Protein AF-0000000075432509 (afdb_homodimer)

Radius of gyration: 25.16 Å; Cα contacts (8 Å, |Δi|>4): 1233; chains: 2; bounding box: 63×79×54 Å

Structure (mmCIF, N/CA/C/O backbone):
data_AF-0000000075432509-model_v1
#
loop_
_entity.id
_entity.type
_entity.pdbx_description
1 polymer 'Exosome complex component RRP45'
#
loop_
_atom_site.group_PDB
_atom_site.id
_atom_site.type_symbol
_atom_site.label_atom_id
_atom_site.label_alt_id
_atom_site.label_comp_id
_atom_site.label_asym_id
_atom_site.label_entity_id
_atom_site.label_seq_id
_atom_site.pdbx_PDB_ins_code
_atom_site.Cartn_x
_atom_site.Cartn_y
_atom_site.Cartn_z
_atom_site.occupancy
_atom_site.B_iso_or_equiv
_atom_site.auth_seq_id
_atom_site.auth_comp_id
_atom_site.auth_asym_id
_atom_site.auth_atom_id
_atom_site.pdbx_PDB_model_num
ATOM 1 N N . MET A 1 1 ? -30.328 4.902 -12.797 1 24.34 1 MET A N 1
ATOM 2 C CA . MET A 1 1 ? -29.703 5.359 -11.555 1 24.34 1 MET A CA 1
ATOM 3 C C . MET A 1 1 ? -29.328 4.176 -10.672 1 24.34 1 MET A C 1
ATOM 5 O O . MET A 1 1 ? -30.188 3.574 -10.031 1 24.34 1 MET A O 1
ATOM 9 N N . VAL A 1 2 ? -28.5 3.271 -11.062 1 25.08 2 VAL A N 1
ATOM 10 C CA . VAL A 1 2 ? -28.188 2.041 -10.336 1 25.08 2 VAL A CA 1
ATOM 11 C C . VAL A 1 2 ? -27.797 2.367 -8.898 1 25.08 2 VAL A C 1
ATOM 13 O O . VAL A 1 2 ? -26.797 3.055 -8.672 1 25.08 2 VAL A O 1
ATOM 16 N N . LYS A 1 3 ? -28.672 2.496 -7.93 1 32.84 3 LYS A N 1
ATOM 17 C CA . LYS A 1 3 ? -28.641 2.828 -6.508 1 32.84 3 LYS A CA 1
ATOM 18 C C . LYS A 1 3 ? -27.609 1.978 -5.766 1 32.84 3 LYS A C 1
ATOM 20 O O . LYS A 1 3 ? -27.656 0.748 -5.836 1 32.84 3 LYS A O 1
ATOM 25 N N . GLU A 1 4 ? -26.391 2.299 -5.695 1 40.97 4 GLU A N 1
ATOM 26 C CA . GLU A 1 4 ? -25.484 1.673 -4.742 1 40.97 4 GLU A CA 1
ATOM 27 C C . GLU A 1 4 ? -26.219 1.258 -3.471 1 40.97 4 GLU A C 1
ATOM 29 O O . GLU A 1 4 ? -26.969 2.051 -2.891 1 40.97 4 GLU A O 1
ATOM 34 N N . PHE A 1 5 ? -26.672 0.119 -3.314 1 41.25 5 PHE A N 1
ATOM 35 C CA . PHE A 1 5 ? -27.406 -0.378 -2.16 1 41.25 5 PHE A CA 1
ATOM 36 C C . PHE A 1 5 ? -26.812 0.154 -0.864 1 41.25 5 PHE A C 1
ATOM 38 O O . PHE A 1 5 ? -25.719 -0.234 -0.477 1 41.25 5 PHE A O 1
ATOM 45 N N . GLU A 1 6 ? -26.906 1.396 -0.634 1 50.72 6 GLU A N 1
ATOM 46 C CA . GLU A 1 6 ? -26.594 1.896 0.702 1 50.72 6 GLU A CA 1
ATOM 47 C C . GLU A 1 6 ? -27.328 1.099 1.774 1 50.72 6 GLU A C 1
ATOM 49 O O . GLU A 1 6 ? -28.547 1.003 1.751 1 50.72 6 GLU A O 1
ATOM 54 N N . SER A 1 7 ? -26.656 0.141 2.293 1 57.53 7 SER A N 1
ATOM 55 C CA . SER A 1 7 ? -27.266 -0.566 3.41 1 57.53 7 SER A CA 1
ATOM 56 C C . SER A 1 7 ? -28.031 0.394 4.32 1 57.53 7 SER A C 1
ATOM 58 O O . SER A 1 7 ? -27.547 1.484 4.625 1 57.53 7 SER A O 1
ATOM 60 N N . SER A 1 8 ? -29.234 0.104 4.539 1 67.5 8 SER A N 1
ATOM 61 C CA . SER A 1 8 ? -30.031 0.865 5.492 1 67.5 8 SER A CA 1
ATOM 62 C C . SER A 1 8 ? -29.344 0.931 6.855 1 67.5 8 SER A C 1
ATOM 64 O O . SER A 1 8 ? -28.469 0.123 7.152 1 67.5 8 SER A O 1
ATOM 66 N N . ILE A 1 9 ? -29.453 1.994 7.492 1 69.44 9 ILE A N 1
ATOM 67 C CA . ILE A 1 9 ? -28.938 2.176 8.852 1 69.44 9 ILE A CA 1
ATOM 68 C C . ILE A 1 9 ? -29.219 0.923 9.68 1 69.44 9 ILE A C 1
ATOM 70 O O . ILE A 1 9 ? -28.359 0.455 10.422 1 69.44 9 ILE A O 1
ATOM 74 N N . ASN A 1 10 ? -30.312 0.372 9.438 1 76.25 10 ASN A N 1
ATOM 75 C CA . ASN A 1 10 ? -30.703 -0.81 10.195 1 76.25 10 ASN A CA 1
ATOM 76 C C . ASN A 1 10 ? -29.859 -2.023 9.828 1 76.25 10 ASN A C 1
ATOM 78 O O . ASN A 1 10 ? -29.469 -2.797 10.695 1 76.25 10 ASN A O 1
ATOM 82 N N . GLU A 1 11 ? -29.547 -2.121 8.617 1 82.31 11 GLU A N 1
ATOM 83 C CA . GLU A 1 11 ? -28.75 -3.252 8.172 1 82.31 11 GLU A CA 1
ATOM 84 C C . GLU A 1 11 ? -27.312 -3.146 8.688 1 82.31 11 GLU A C 1
ATOM 86 O O . GLU A 1 11 ? -26.719 -4.145 9.109 1 82.31 11 GLU A O 1
ATOM 91 N N . LYS A 1 12 ? -26.859 -1.981 8.758 1 88.44 12 LYS A N 1
ATOM 92 C CA . LYS A 1 12 ? -25.516 -1.729 9.273 1 88.44 12 LYS A CA 1
ATOM 93 C C . LYS A 1 12 ? -25.406 -2.115 10.75 1 88.44 12 LYS A C 1
ATOM 95 O O . LYS A 1 12 ? -24.469 -2.797 11.148 1 88.44 12 LYS A O 1
ATOM 100 N N . ASP A 1 13 ? -26.406 -1.756 11.43 1 90.12 13 ASP A N 1
ATOM 101 C CA . ASP A 1 13 ? -26.422 -2.039 12.867 1 90.12 13 ASP A CA 1
ATOM 102 C C . ASP A 1 13 ? -26.531 -3.539 13.125 1 90.12 13 ASP A C 1
ATOM 104 O O . ASP A 1 13 ? -25.922 -4.059 14.062 1 90.12 13 ASP A O 1
ATOM 108 N N . PHE A 1 14 ? -27.375 -4.117 12.32 1 90.38 14 PHE A N 1
ATOM 109 C CA . PHE A 1 14 ? -27.578 -5.551 12.469 1 90.38 14 PHE A CA 1
ATOM 110 C C . PHE A 1 14 ? -26.281 -6.312 12.203 1 90.38 14 PHE A C 1
ATOM 112 O O . PHE A 1 14 ? -25.922 -7.219 12.953 1 90.38 14 PHE A O 1
ATOM 119 N N . ILE A 1 15 ? -25.5 -5.934 11.172 1 93.38 15 ILE A N 1
ATOM 120 C CA . ILE A 1 15 ? -24.234 -6.559 10.82 1 93.38 15 ILE A CA 1
ATOM 121 C C . ILE A 1 15 ? -23.219 -6.352 11.945 1 93.38 15 ILE A C 1
ATOM 123 O O . ILE A 1 15 ? -22.562 -7.301 12.375 1 93.38 15 ILE A O 1
ATOM 127 N N . LEU A 1 16 ? -23.188 -5.184 12.445 1 94.06 16 LEU A N 1
ATOM 128 C CA . LEU A 1 16 ? -22.234 -4.828 13.492 1 94.06 16 LEU A CA 1
ATOM 129 C C . LEU A 1 16 ? -22.531 -5.59 14.781 1 94.06 16 LEU A C 1
ATOM 131 O O . LEU A 1 16 ? -21.625 -6.062 15.453 1 94.06 16 LEU A O 1
ATOM 135 N N . GLN A 1 17 ? -23.812 -5.68 15.047 1 93.25 17 GLN A N 1
ATOM 136 C CA . GLN A 1 17 ? -24.203 -6.418 16.25 1 93.25 17 GLN A CA 1
ATOM 137 C C . GLN A 1 17 ? -23.812 -7.887 16.141 1 93.25 17 GLN A C 1
ATOM 139 O O . GLN A 1 17 ? -23.391 -8.492 17.125 1 93.25 17 GLN A O 1
ATOM 144 N N . GLY A 1 18 ? -24.062 -8.484 14.992 1 92.75 18 GLY A N 1
ATOM 145 C CA . GLY A 1 18 ? -23.641 -9.859 14.773 1 92.75 18 GLY A CA 1
ATOM 146 C C . GLY A 1 18 ? -22.156 -10.07 14.992 1 92.75 18 GLY A C 1
ATOM 147 O O . GLY A 1 18 ? -21.75 -11.031 15.648 1 92.75 18 GLY A O 1
ATOM 148 N N . ILE A 1 19 ? -21.359 -9.141 14.539 1 94.31 19 ILE A N 1
ATOM 149 C CA . ILE A 1 19 ? -19.906 -9.211 14.672 1 94.31 19 ILE A CA 1
ATOM 150 C C . ILE A 1 19 ? -19.516 -9.109 16.141 1 94.31 19 ILE A C 1
ATOM 152 O O . ILE A 1 19 ? -18.656 -9.867 16.625 1 94.31 19 ILE A O 1
ATOM 156 N N . LYS A 1 20 ? -20.188 -8.25 16.828 1 94.25 20 LYS A N 1
ATOM 157 C CA . LYS A 1 20 ? -19.906 -8.039 18.25 1 94.25 20 LYS A CA 1
ATOM 158 C C . LYS A 1 20 ? -20.188 -9.305 19.047 1 94.25 20 LYS A C 1
ATOM 160 O O . LYS A 1 20 ? -19.516 -9.586 20.047 1 94.25 20 LYS A O 1
ATOM 165 N N . GLU A 1 21 ? -21.125 -10.031 18.578 1 92.88 21 GLU A N 1
ATOM 166 C CA . GLU A 1 21 ? -21.531 -11.25 19.281 1 92.88 21 GLU A CA 1
ATOM 167 C C . GLU A 1 21 ? -20.781 -12.469 18.75 1 92.88 21 GLU A C 1
ATOM 169 O O . GLU A 1 21 ? -21 -13.586 19.219 1 92.88 21 GLU A O 1
ATOM 174 N N . GLY A 1 22 ? -20 -12.227 17.812 1 90.5 22 GLY A N 1
ATOM 175 C CA . GLY A 1 22 ? -19.172 -13.297 17.281 1 90.5 22 GLY A CA 1
ATOM 176 C C . GLY A 1 22 ? -19.891 -14.156 16.25 1 90.5 22 GLY A C 1
ATOM 177 O O . GLY A 1 22 ? -19.484 -15.289 15.992 1 90.5 22 GLY A O 1
ATOM 178 N N . LEU A 1 23 ? -21.031 -13.695 15.805 1 89.62 23 LEU A N 1
ATOM 179 C CA . LEU A 1 23 ? -21.797 -14.43 14.797 1 89.62 23 LEU A CA 1
ATOM 180 C C . LEU A 1 23 ? -22.094 -13.547 13.594 1 89.62 23 LEU A C 1
ATOM 182 O O . LEU A 1 23 ? -23.031 -12.734 13.633 1 89.62 23 LEU A O 1
ATOM 186 N N . ARG A 1 24 ? -21.438 -13.805 12.539 1 94 24 ARG A N 1
ATOM 187 C CA . ARG A 1 24 ? -21.578 -13.008 11.32 1 94 24 ARG A CA 1
ATOM 188 C C . ARG A 1 24 ? -22.891 -13.32 10.617 1 94 24 ARG A C 1
ATOM 190 O O . ARG A 1 24 ? -23.516 -14.352 10.891 1 94 24 ARG A O 1
ATOM 197 N N . LEU A 1 25 ? -23.359 -12.547 9.758 1 91.06 25 LEU A N 1
ATOM 198 C CA . LEU A 1 25 ? -24.656 -12.68 9.086 1 91.06 25 LEU A CA 1
ATOM 199 C C . LEU A 1 25 ? -24.719 -13.977 8.297 1 91.06 25 LEU A C 1
ATOM 201 O O . LEU A 1 25 ? -25.797 -14.562 8.148 1 91.06 25 LEU A O 1
ATOM 205 N N . ASP A 1 26 ? -23.625 -14.43 7.824 1 92.88 26 ASP A N 1
ATOM 206 C CA . ASP A 1 26 ? -23.609 -15.656 7.039 1 92.88 26 ASP A CA 1
ATOM 207 C C . ASP A 1 26 ? -23.266 -16.859 7.91 1 92.88 26 ASP A C 1
ATOM 209 O O . ASP A 1 26 ? -22.875 -17.906 7.398 1 92.88 26 ASP A O 1
ATOM 213 N N . ASN A 1 27 ? -23.25 -16.734 9.219 1 93.19 27 ASN A N 1
ATOM 214 C CA . ASN A 1 27 ? -23.125 -17.781 10.234 1 93.19 27 ASN A CA 1
ATOM 215 C C . ASN A 1 27 ? -21.688 -18.219 10.414 1 93.19 27 ASN A C 1
ATOM 217 O O . ASN A 1 27 ? -21.406 -19.219 11.086 1 93.19 27 ASN A O 1
ATOM 221 N N . ARG A 1 28 ? -20.781 -17.453 9.867 1 95.25 28 ARG A N 1
ATOM 222 C CA . ARG A 1 28 ? -19.375 -17.734 10.117 1 95.25 28 ARG A CA 1
ATOM 223 C C . ARG A 1 28 ? -18.938 -17.156 11.453 1 95.25 28 ARG A C 1
ATOM 225 O O . ARG A 1 28 ? -19.484 -16.156 11.914 1 95.25 28 ARG A O 1
ATOM 232 N N . ASP A 1 29 ? -17.906 -17.891 11.977 1 94.25 29 ASP A N 1
ATOM 233 C CA . ASP A 1 29 ? -17.203 -17.266 13.086 1 94.25 29 ASP A CA 1
ATOM 234 C C . ASP A 1 29 ? -16.281 -16.141 12.586 1 94.25 29 ASP A C 1
ATOM 236 O O . ASP A 1 29 ? -16.062 -16 11.383 1 94.25 29 ASP A O 1
ATOM 240 N N . ILE A 1 30 ? -15.727 -15.406 13.492 1 93.31 30 ILE A N 1
ATOM 241 C CA . ILE A 1 30 ? -15.008 -14.188 13.156 1 93.31 30 ILE A CA 1
ATOM 242 C C . ILE A 1 30 ? -13.75 -14.523 12.367 1 93.31 30 ILE A C 1
ATOM 244 O O . ILE A 1 30 ? -13.273 -13.719 11.562 1 93.31 30 ILE A O 1
ATOM 248 N N . TYR A 1 31 ? -13.195 -15.797 12.484 1 93.81 31 TYR A N 1
ATOM 249 C CA . TYR A 1 31 ? -11.938 -16.125 11.812 1 93.81 31 TYR A CA 1
ATOM 250 C C . TYR A 1 31 ? -12.156 -17.156 10.719 1 93.81 31 TYR A C 1
ATOM 252 O O . TYR A 1 31 ? -11.195 -17.734 10.203 1 93.81 31 TYR A O 1
ATOM 260 N N . ASP A 1 32 ? -13.406 -17.344 10.336 1 95.69 32 ASP A N 1
ATOM 261 C CA . ASP A 1 32 ? -13.719 -18.359 9.336 1 95.69 32 ASP A CA 1
ATOM 262 C C . ASP A 1 32 ? -13.695 -17.766 7.93 1 95.69 32 ASP A C 1
ATOM 264 O O . ASP A 1 32 ? -14.172 -16.641 7.711 1 95.69 32 ASP A O 1
ATOM 268 N N . PHE A 1 33 ? -13.07 -18.516 7.066 1 97.81 33 PHE A N 1
ATOM 269 C CA . PHE A 1 33 ? -13.188 -18.234 5.641 1 97.81 33 PHE A CA 1
ATOM 270 C C . PHE A 1 33 ? -14.484 -18.797 5.082 1 97.81 33 PHE A C 1
ATOM 272 O O . PHE A 1 33 ? -15.016 -19.781 5.602 1 97.81 33 PHE A O 1
ATOM 279 N N . ARG A 1 34 ? -15.016 -18.188 4.039 1 97.88 34 ARG A N 1
ATOM 280 C CA . ARG A 1 34 ? -16.078 -18.797 3.258 1 97.88 34 ARG A CA 1
ATOM 281 C C . ARG A 1 34 ? -15.578 -20.031 2.508 1 97.88 34 ARG A C 1
ATOM 283 O O . ARG A 1 34 ? -14.375 -20.297 2.473 1 97.88 34 ARG A O 1
ATOM 290 N N . GLN A 1 35 ? -16.516 -20.688 1.978 1 97.75 35 GLN A N 1
ATOM 291 C CA . GLN A 1 35 ? -16.141 -21.891 1.231 1 97.75 35 GLN A CA 1
ATOM 292 C C . GLN A 1 35 ? -15.266 -21.547 0.033 1 97.75 35 GLN A C 1
ATOM 294 O O . GLN A 1 35 ? -15.586 -20.641 -0.735 1 97.75 35 GLN A O 1
ATOM 299 N N . LEU A 1 36 ? -14.188 -22.297 -0.053 1 98.62 36 LEU A N 1
ATOM 300 C CA . LEU A 1 36 ? -13.234 -22.078 -1.135 1 98.62 36 LEU A CA 1
ATOM 301 C C . LEU A 1 36 ? -13.328 -23.188 -2.176 1 98.62 36 LEU A C 1
ATOM 303 O O . LEU A 1 36 ? -13.328 -24.375 -1.831 1 98.62 36 LEU A O 1
ATOM 307 N N . GLY A 1 37 ? -13.516 -22.781 -3.434 1 98.69 37 GLY A N 1
ATOM 308 C CA . GLY A 1 37 ? -13.484 -23.703 -4.559 1 98.69 37 GLY A CA 1
ATOM 309 C C . GLY A 1 37 ? -12.453 -23.328 -5.605 1 98.69 37 GLY A C 1
ATOM 310 O O . GLY A 1 37 ? -12.297 -22.141 -5.934 1 98.69 37 GLY A O 1
ATOM 311 N N . ILE A 1 38 ? -11.75 -24.266 -6.051 1 98.69 38 ILE A N 1
ATOM 312 C CA . ILE A 1 38 ? -10.758 -24.062 -7.102 1 98.69 38 ILE A CA 1
ATOM 313 C C . ILE A 1 38 ? -10.953 -25.094 -8.211 1 98.69 38 ILE A C 1
ATOM 315 O O . ILE A 1 38 ? -10.938 -26.297 -7.953 1 98.69 38 ILE A O 1
ATOM 319 N N . THR A 1 39 ? -11.148 -24.625 -9.438 1 97.69 39 THR A N 1
ATOM 320 C CA . THR A 1 39 ? -11.305 -25.516 -10.586 1 97.69 39 THR A CA 1
ATOM 321 C C . THR A 1 39 ? -10.406 -25.078 -11.734 1 97.69 39 THR A C 1
ATOM 323 O O . THR A 1 39 ? -10.172 -23.875 -11.922 1 97.69 39 THR A O 1
ATOM 326 N N . PHE A 1 40 ? -9.961 -26.016 -12.477 1 97.56 40 PHE A N 1
ATOM 327 C CA . PHE A 1 40 ? -9.109 -25.734 -13.617 1 97.56 40 PHE A CA 1
ATOM 328 C C . PHE A 1 40 ? -9.828 -26.047 -14.922 1 97.56 40 PHE A C 1
ATOM 330 O O . PHE A 1 40 ? -10.641 -26.969 -14.984 1 97.56 40 PHE A O 1
ATOM 337 N N . GLY A 1 41 ? -9.648 -25.25 -15.852 1 91.25 41 GLY A N 1
ATOM 338 C CA . GLY A 1 41 ? -10.211 -25.484 -17.172 1 91.25 41 GLY A CA 1
ATOM 339 C C . GLY A 1 41 ? -9.453 -26.547 -17.953 1 91.25 41 GLY A C 1
ATOM 340 O O . GLY A 1 41 ? -8.508 -27.156 -17.438 1 91.25 41 GLY A O 1
ATOM 341 N N . PRO A 1 42 ? -9.953 -26.734 -19.156 1 88.81 42 PRO A N 1
ATOM 342 C CA . PRO A 1 42 ? -9.336 -27.75 -20.016 1 88.81 42 PRO A CA 1
ATOM 343 C C . PRO A 1 42 ? -7.922 -27.375 -20.453 1 88.81 42 PRO A C 1
ATOM 345 O O . PRO A 1 42 ? -7.082 -28.25 -20.672 1 88.81 42 PRO A O 1
ATOM 348 N N . ASP A 1 43 ? -7.719 -26.094 -20.562 1 91.06 43 ASP A N 1
ATOM 349 C CA . ASP A 1 43 ? -6.398 -25.625 -20.969 1 91.06 43 ASP A CA 1
ATOM 350 C C . ASP A 1 43 ? -5.535 -25.297 -19.75 1 91.06 43 ASP A C 1
ATOM 352 O O . ASP A 1 43 ? -6.043 -24.828 -18.734 1 91.06 43 ASP A O 1
ATOM 356 N N . TYR A 1 44 ? -4.23 -25.562 -19.938 1 94.69 44 TYR A N 1
ATOM 357 C CA . TYR A 1 44 ? -3.291 -25.172 -18.891 1 94.69 44 TYR A CA 1
ATOM 358 C C . TYR A 1 44 ? -3.346 -23.672 -18.625 1 94.69 44 TYR A C 1
ATOM 360 O O . TYR A 1 44 ? -3.459 -22.875 -19.562 1 94.69 44 TYR A O 1
ATOM 368 N N . GLY A 1 45 ? -3.316 -23.359 -17.359 1 97.81 45 GLY A N 1
ATOM 369 C CA . GLY A 1 45 ? -3.176 -21.969 -16.984 1 97.81 45 GLY A CA 1
ATOM 370 C C . GLY A 1 45 ? -4.508 -21.266 -16.797 1 97.81 45 GLY A C 1
ATOM 371 O O . GLY A 1 45 ? -4.57 -20.031 -16.781 1 97.81 45 GLY A O 1
ATOM 372 N N . ARG A 1 46 ? -5.57 -22.016 -16.781 1 97.94 46 ARG A N 1
ATOM 373 C CA . ARG A 1 46 ? -6.891 -21.453 -16.5 1 97.94 46 ARG A CA 1
ATOM 374 C C . ARG A 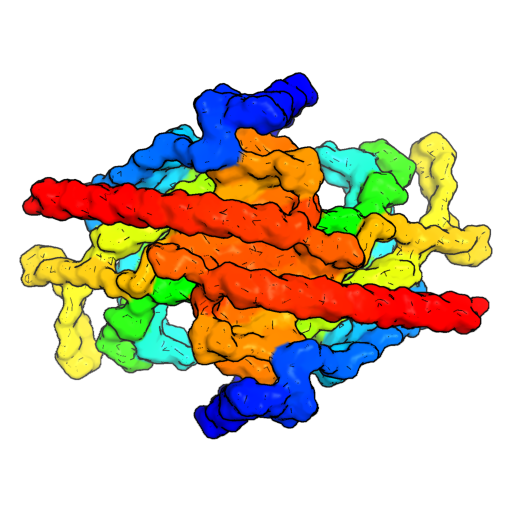1 46 ? -7.41 -21.938 -15.156 1 97.94 46 ARG A C 1
ATOM 376 O O . ARG A 1 46 ? -7.426 -23.141 -14.883 1 97.94 46 ARG A O 1
ATOM 383 N N . SER A 1 47 ? -7.832 -21.016 -14.312 1 98.5 47 SER A N 1
ATOM 384 C CA . SER A 1 47 ? -8.391 -21.375 -13.016 1 98.5 47 SER A CA 1
ATOM 385 C C . SER A 1 47 ? -9.609 -20.531 -12.688 1 98.5 47 SER A C 1
ATOM 387 O O . SER A 1 47 ? -9.656 -19.344 -13.016 1 98.5 47 SER A O 1
ATOM 389 N N . GLU A 1 48 ? -10.578 -21.125 -12.148 1 98.44 48 GLU A N 1
ATOM 390 C CA . GLU A 1 48 ? -11.734 -20.438 -11.57 1 98.44 48 GLU A CA 1
ATOM 391 C C . GLU A 1 48 ? -11.812 -20.672 -10.062 1 98.44 48 GLU A C 1
ATOM 393 O O . GLU A 1 48 ? -11.742 -21.812 -9.602 1 98.44 48 GLU A O 1
ATOM 398 N N . VAL A 1 49 ? -11.938 -19.578 -9.367 1 98.75 49 VAL A N 1
ATOM 399 C CA . VAL A 1 49 ? -11.961 -19.656 -7.906 1 98.75 49 VAL A CA 1
ATOM 400 C C . VAL A 1 49 ? -13.273 -19.062 -7.387 1 98.75 49 VAL A C 1
ATOM 402 O O . VAL A 1 49 ? -13.742 -18.031 -7.875 1 98.75 49 VAL A O 1
ATOM 405 N N . THR A 1 50 ? -13.82 -19.828 -6.48 1 98.62 50 THR A N 1
ATOM 406 C CA . THR A 1 50 ? -14.977 -19.328 -5.742 1 98.62 50 THR A CA 1
ATOM 407 C C . THR A 1 50 ? -14.641 -19.156 -4.262 1 98.62 50 THR A C 1
ATOM 409 O O . THR A 1 50 ? -14.023 -20.047 -3.662 1 98.62 50 THR A O 1
ATOM 412 N N . LEU A 1 51 ? -14.867 -18.047 -3.736 1 98.5 51 LEU A N 1
ATOM 413 C CA . LEU A 1 51 ? -14.844 -17.75 -2.311 1 98.5 51 LEU A CA 1
ATOM 414 C C . LEU A 1 51 ? -16.203 -17.25 -1.834 1 98.5 51 LEU A C 1
ATOM 416 O O . LEU A 1 51 ? -16.484 -16.047 -1.86 1 98.5 51 LEU A O 1
ATOM 420 N N . GLY A 1 52 ? -17.016 -18.234 -1.236 1 97.75 52 GLY A N 1
ATOM 421 C CA . GLY A 1 52 ? -18.438 -17.938 -1.137 1 97.75 52 GLY A CA 1
ATOM 422 C C . GLY A 1 52 ? -19.078 -17.609 -2.475 1 97.75 52 GLY A C 1
ATOM 423 O O . GLY A 1 52 ? -18.969 -18.391 -3.424 1 97.75 52 GLY A O 1
ATOM 424 N N . ASN A 1 53 ? -19.656 -16.406 -2.582 1 96.94 53 ASN A N 1
ATOM 425 C CA . ASN A 1 53 ? -20.328 -16.016 -3.816 1 96.94 53 ASN A CA 1
ATOM 426 C C . ASN A 1 53 ? -19.422 -15.18 -4.707 1 96.94 53 ASN A C 1
ATOM 428 O O . ASN A 1 53 ? -19.812 -14.789 -5.809 1 96.94 53 ASN A O 1
ATOM 432 N N . THR A 1 54 ? -18.219 -14.898 -4.254 1 97.5 54 THR A N 1
ATOM 433 C CA . THR A 1 54 ? -17.25 -14.219 -5.105 1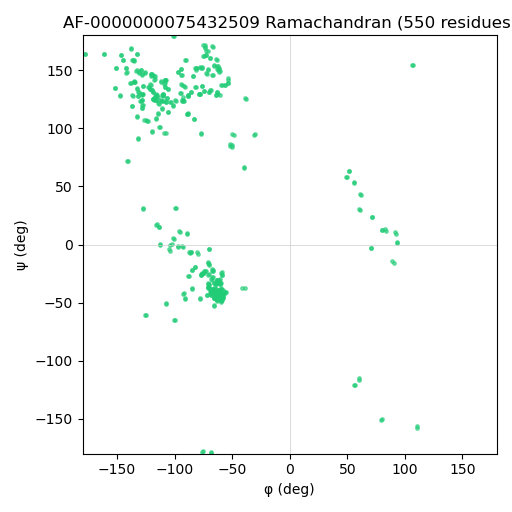 97.5 54 THR A CA 1
ATOM 434 C C . THR A 1 54 ? -16.609 -15.203 -6.086 1 97.5 54 THR A C 1
ATOM 436 O O . THR A 1 54 ? -16.172 -16.281 -5.691 1 97.5 54 THR A O 1
ATOM 439 N N . ARG A 1 55 ? -16.609 -14.836 -7.348 1 97.62 55 ARG A N 1
ATOM 440 C CA . ARG A 1 55 ? -16.062 -15.703 -8.391 1 97.62 55 ARG A CA 1
ATOM 441 C C . ARG A 1 55 ? -15.047 -14.953 -9.242 1 97.62 55 ARG A C 1
ATOM 443 O O . ARG A 1 55 ? -15.32 -13.852 -9.719 1 97.62 55 ARG A O 1
ATOM 450 N N . VAL A 1 56 ? -13.898 -15.562 -9.391 1 98 56 VAL A N 1
ATOM 451 C CA . VAL A 1 56 ? -12.82 -14.945 -10.156 1 98 56 VAL A CA 1
ATOM 452 C C . VAL A 1 56 ? -12.227 -15.969 -11.125 1 98 56 VAL A C 1
ATOM 454 O O . VAL A 1 56 ? -12 -17.125 -10.758 1 98 56 VAL A O 1
ATOM 457 N N . LEU A 1 57 ? -12.031 -15.523 -12.367 1 97.88 57 LEU A N 1
ATOM 458 C CA . LEU A 1 57 ? -11.391 -16.328 -13.391 1 97.88 57 LEU A CA 1
ATOM 459 C C . LEU A 1 57 ? -10.008 -15.789 -13.734 1 97.88 57 LEU A C 1
ATOM 461 O O . LEU A 1 57 ? -9.844 -14.578 -13.93 1 97.88 57 LEU A O 1
ATOM 465 N N . ALA A 1 58 ? -9.016 -16.625 -13.719 1 98.38 58 ALA A N 1
ATOM 466 C CA . ALA A 1 58 ? -7.668 -16.25 -14.133 1 98.38 58 ALA A CA 1
ATOM 467 C C . ALA A 1 58 ? -7.188 -17.109 -15.297 1 98.38 58 ALA A C 1
ATOM 469 O O . ALA A 1 58 ? -7.449 -18.312 -15.336 1 98.38 58 ALA A O 1
ATOM 470 N N . LYS A 1 59 ? -6.559 -16.469 -16.25 1 98.38 59 LYS A N 1
ATOM 471 C CA . LYS A 1 59 ? -5.984 -17.141 -17.406 1 98.38 59 LYS A CA 1
ATOM 472 C C . LYS A 1 59 ? -4.547 -16.688 -17.641 1 98.38 59 LYS A C 1
ATOM 474 O O . LYS A 1 59 ? -4.266 -15.484 -17.672 1 98.38 59 LYS A O 1
ATOM 479 N N . VAL A 1 60 ? -3.66 -17.625 -17.812 1 98.44 60 VAL A N 1
ATOM 480 C CA . VAL A 1 60 ? -2.252 -17.328 -18.062 1 98.44 60 VAL A CA 1
ATOM 481 C C . VAL A 1 60 ? -1.918 -17.578 -19.531 1 98.44 60 VAL A C 1
ATOM 483 O O . VAL A 1 60 ? -2.377 -18.547 -20.125 1 98.44 60 VAL A O 1
ATOM 486 N N . SER A 1 61 ? -1.241 -16.656 -20.094 1 97.75 61 SER A N 1
ATOM 487 C CA . SER A 1 61 ? -0.692 -16.797 -21.438 1 97.75 61 SER A CA 1
ATOM 488 C C . SER A 1 61 ? 0.77 -16.359 -21.484 1 97.75 61 SER A C 1
ATOM 490 O O . SER A 1 61 ? 1.288 -15.805 -20.516 1 97.75 61 SER A O 1
ATOM 492 N N . CYS A 1 62 ? 1.463 -16.734 -22.547 1 97 62 CYS A N 1
ATOM 493 C CA . CYS A 1 62 ? 2.855 -16.328 -22.672 1 97 62 CYS A CA 1
ATOM 494 C C . CYS A 1 62 ? 3.203 -15.992 -24.109 1 97 62 CYS A C 1
ATOM 496 O O . CYS A 1 62 ? 2.533 -16.453 -25.031 1 97 62 CYS A O 1
ATOM 498 N N . GLU A 1 63 ? 4.109 -15.164 -24.281 1 96.88 63 GLU A N 1
ATOM 499 C CA . GLU A 1 63 ? 4.684 -14.805 -25.578 1 96.88 63 GLU A CA 1
ATOM 500 C C . GLU A 1 63 ? 6.176 -14.516 -25.469 1 96.88 63 GLU A C 1
ATOM 502 O O . GLU A 1 63 ? 6.691 -14.32 -24.359 1 96.88 63 GLU A O 1
ATOM 507 N N . VAL A 1 64 ? 6.887 -14.617 -26.594 1 95.56 64 VAL A N 1
ATOM 508 C CA . VAL A 1 64 ? 8.305 -14.281 -26.625 1 95.56 64 VAL A CA 1
ATOM 509 C C . VAL A 1 64 ? 8.484 -12.797 -26.922 1 95.56 64 VAL A C 1
ATOM 511 O O . VAL A 1 64 ? 7.875 -12.258 -27.859 1 95.56 64 VAL A O 1
ATOM 514 N N . MET A 1 65 ? 9.273 -12.18 -26.031 1 96.38 65 MET A N 1
ATOM 515 C CA . MET A 1 65 ? 9.523 -10.75 -26.188 1 96.38 65 MET A CA 1
ATOM 516 C C . MET A 1 65 ? 10.984 -10.414 -25.922 1 96.38 65 MET A C 1
ATOM 518 O O . MET A 1 65 ? 11.75 -11.273 -25.469 1 96.38 65 MET A O 1
ATOM 522 N N . ARG A 1 66 ? 11.352 -9.18 -26.281 1 96 66 ARG A N 1
ATOM 523 C CA . ARG A 1 66 ? 12.664 -8.68 -25.891 1 96 66 ARG A CA 1
ATOM 524 C C . ARG A 1 66 ? 12.68 -8.289 -24.422 1 96 66 ARG A C 1
ATOM 526 O O . ARG A 1 66 ? 11.734 -7.668 -23.922 1 96 66 ARG A O 1
ATOM 533 N N . PRO A 1 67 ? 13.727 -8.664 -23.734 1 95.94 67 PRO A N 1
ATOM 534 C CA . PRO A 1 67 ? 13.797 -8.289 -22.312 1 95.94 67 PRO A CA 1
ATOM 535 C C . PRO A 1 67 ? 13.992 -6.793 -22.109 1 95.94 67 PRO A C 1
ATOM 537 O O . PRO A 1 67 ? 14.312 -6.074 -23.062 1 95.94 67 PRO A O 1
ATOM 540 N N . TYR A 1 68 ? 13.68 -6.312 -20.922 1 91.81 68 TYR A N 1
ATOM 541 C CA . TYR A 1 68 ? 14 -4.938 -20.547 1 91.81 68 TYR A CA 1
ATOM 542 C C . TYR A 1 68 ? 15.508 -4.707 -20.578 1 91.81 68 TYR A C 1
ATOM 544 O O . TYR A 1 68 ? 16.281 -5.598 -20.234 1 91.81 68 TYR A O 1
ATOM 552 N N . GLN A 1 69 ? 15.875 -3.49 -20.844 1 90.25 69 GLN A N 1
ATOM 553 C CA . GLN A 1 69 ? 17.281 -3.156 -21 1 90.25 69 GLN A CA 1
ATOM 554 C C . GLN A 1 69 ? 18.031 -3.332 -19.672 1 90.25 69 GLN A C 1
ATOM 556 O O . GLN A 1 69 ? 19.203 -3.75 -19.672 1 90.25 69 GLN A O 1
ATOM 561 N N . ASP A 1 70 ? 17.375 -3.088 -18.609 1 85.38 70 ASP A N 1
ATOM 562 C CA . ASP A 1 70 ? 18.047 -3.127 -17.312 1 85.38 70 ASP A CA 1
ATOM 563 C C . ASP A 1 70 ? 18.031 -4.539 -16.734 1 85.38 70 ASP A C 1
ATOM 565 O O . ASP A 1 70 ? 18.688 -4.809 -15.727 1 85.38 70 ASP A O 1
ATOM 569 N N . ARG A 1 71 ? 17.328 -5.523 -17.375 1 90.56 71 ARG A N 1
ATOM 570 C CA . ARG A 1 71 ? 17.281 -6.926 -16.984 1 90.56 71 ARG A CA 1
ATOM 571 C C . ARG A 1 71 ? 17.297 -7.84 -18.203 1 90.56 71 ARG A C 1
ATOM 573 O O . ARG A 1 71 ? 16.328 -8.562 -18.453 1 90.56 71 ARG A O 1
ATOM 580 N N . PRO A 1 72 ? 18.375 -7.918 -18.812 1 93.75 72 PRO A N 1
ATOM 581 C CA . PRO A 1 72 ? 18.469 -8.531 -20.141 1 93.75 72 PRO A CA 1
ATOM 582 C C . PRO A 1 72 ? 18.281 -10.047 -20.094 1 93.75 72 PRO A C 1
ATOM 584 O O . PRO A 1 72 ? 18.078 -10.68 -21.141 1 93.75 72 PRO A O 1
ATOM 587 N N . ALA A 1 73 ? 18.375 -10.656 -18.922 1 95.44 73 ALA A N 1
ATOM 588 C CA . ALA A 1 73 ? 18.297 -12.109 -18.828 1 95.44 73 ALA A CA 1
ATOM 589 C C . ALA A 1 73 ? 17.062 -12.531 -18.016 1 95.44 73 ALA A C 1
ATOM 591 O O . ALA A 1 73 ? 17 -13.664 -17.531 1 95.44 73 ALA A O 1
ATOM 592 N N . GLU A 1 74 ? 16.141 -11.648 -17.844 1 95.69 74 GLU A N 1
ATOM 593 C CA . GLU A 1 74 ? 14.969 -11.953 -17.031 1 95.69 74 GLU A CA 1
ATOM 594 C C . GLU A 1 74 ? 13.68 -11.875 -17.844 1 95.69 74 GLU A C 1
ATOM 596 O O . GLU A 1 74 ? 13.477 -10.922 -18.594 1 95.69 74 GLU A O 1
ATOM 601 N N . GLY A 1 75 ? 12.852 -12.914 -17.719 1 96.5 75 GLY A N 1
ATOM 602 C CA . GLY A 1 75 ? 11.523 -12.852 -18.297 1 96.5 75 GLY A CA 1
ATOM 603 C C . GLY A 1 75 ? 10.609 -11.859 -17.594 1 96.5 75 GLY A C 1
ATOM 604 O O . GLY A 1 75 ? 11.039 -11.148 -16.672 1 96.5 75 GLY A O 1
ATOM 605 N N . MET A 1 76 ? 9.414 -11.781 -18.062 1 95.62 76 MET A N 1
ATOM 606 C CA . MET A 1 76 ? 8.477 -10.781 -17.547 1 95.62 76 MET A CA 1
ATOM 607 C C . MET A 1 76 ? 7.18 -11.438 -17.078 1 95.62 76 MET A C 1
ATOM 609 O O . MET A 1 76 ? 6.777 -12.477 -17.609 1 95.62 76 MET A O 1
ATOM 613 N N . ILE A 1 77 ? 6.625 -10.852 -16.109 1 96.06 77 ILE A N 1
ATOM 614 C CA . ILE A 1 77 ? 5.293 -11.234 -15.656 1 96.06 77 ILE A CA 1
ATOM 615 C C . ILE A 1 77 ? 4.402 -9.992 -15.57 1 96.06 77 ILE A C 1
ATOM 617 O O . ILE A 1 77 ? 4.805 -8.969 -15.016 1 96.06 77 ILE A O 1
ATOM 621 N N . THR A 1 78 ? 3.264 -10.047 -16.141 1 95.88 78 THR A N 1
ATOM 622 C CA . THR A 1 78 ? 2.303 -8.953 -16.094 1 95.88 78 THR A CA 1
ATOM 623 C C . THR A 1 78 ? 0.943 -9.445 -15.609 1 95.88 78 THR A C 1
ATOM 625 O O . THR A 1 78 ? 0.492 -10.523 -15.992 1 95.88 78 THR A O 1
ATOM 628 N N . LEU A 1 79 ? 0.358 -8.688 -14.758 1 96.19 79 LEU A N 1
ATOM 629 C CA . LEU A 1 79 ? -0.993 -8.961 -14.281 1 96.19 79 LEU A CA 1
ATOM 630 C C . LEU A 1 79 ? -1.985 -7.949 -14.852 1 96.19 79 LEU A C 1
ATOM 632 O O . LEU A 1 79 ? -1.689 -6.754 -14.914 1 96.19 79 LEU A O 1
ATOM 636 N N . SER A 1 80 ? -3.086 -8.445 -15.297 1 95 80 SER A N 1
ATOM 637 C CA . SER A 1 80 ? -4.152 -7.594 -15.812 1 95 80 SER A CA 1
ATOM 638 C C . SER A 1 80 ? -5.488 -7.922 -15.148 1 95 80 SER A C 1
ATOM 640 O O . SER A 1 80 ? -5.926 -9.078 -15.164 1 95 80 SER A O 1
ATOM 642 N N . THR A 1 81 ? -6.078 -6.887 -14.578 1 93.88 81 THR A N 1
ATOM 643 C CA . THR A 1 81 ? -7.379 -7.07 -13.945 1 93.88 81 THR A CA 1
ATOM 644 C C . THR A 1 81 ? -8.477 -6.406 -14.766 1 93.88 81 THR A C 1
ATOM 646 O O . THR A 1 81 ? -8.266 -5.34 -15.352 1 93.88 81 THR A O 1
ATOM 649 N N . GLU A 1 82 ? -9.57 -7.059 -14.812 1 88.56 82 GLU A N 1
ATOM 650 C CA . GLU A 1 82 ? -10.734 -6.516 -15.508 1 88.56 82 GLU A CA 1
ATOM 651 C C . GLU A 1 82 ? -12.008 -6.734 -14.703 1 88.56 82 GLU A C 1
ATOM 653 O O . GLU A 1 82 ? -12.398 -7.875 -14.445 1 88.56 82 GLU A O 1
ATOM 658 N N . MET A 1 83 ? -12.594 -5.574 -14.391 1 86.19 83 MET A N 1
ATOM 659 C CA . MET A 1 83 ? -13.875 -5.648 -13.688 1 86.19 83 MET A CA 1
ATOM 660 C C . MET A 1 83 ? -15.031 -5.441 -14.656 1 86.19 83 MET A C 1
ATOM 662 O O . MET A 1 83 ? -15.023 -4.504 -15.453 1 86.19 83 MET A O 1
ATOM 666 N N . SER A 1 84 ? -15.922 -6.402 -14.672 1 78.44 84 SER A N 1
ATOM 667 C CA . SER A 1 84 ? -17.078 -6.336 -15.562 1 78.44 84 SER A CA 1
ATOM 668 C C . SER A 1 84 ? -18.203 -5.523 -14.945 1 78.44 84 SER A C 1
ATOM 670 O O . SER A 1 84 ? -18.406 -5.551 -13.727 1 78.44 84 SER A O 1
ATOM 672 N N . PRO A 1 85 ? -18.922 -4.812 -15.781 1 77.62 85 PRO A N 1
ATOM 673 C CA . PRO A 1 85 ? -20.094 -4.09 -15.273 1 77.62 85 PRO A CA 1
ATOM 674 C C . PRO A 1 85 ? -21.125 -5.012 -14.633 1 77.62 85 PRO A C 1
ATOM 676 O O . PRO A 1 85 ? -21.906 -4.574 -13.773 1 77.62 85 PRO A O 1
ATOM 679 N N . MET A 1 86 ? -21.141 -6.207 -15.031 1 73.62 86 MET A N 1
ATOM 680 C CA . MET A 1 86 ? -22.078 -7.176 -14.469 1 73.62 86 MET A CA 1
ATOM 681 C C . MET A 1 86 ? -21.75 -7.465 -13.008 1 73.62 86 MET A C 1
ATOM 683 O O . MET A 1 86 ? -22.641 -7.555 -12.164 1 73.62 86 MET A O 1
ATOM 687 N N . ALA A 1 87 ? -20.5 -7.516 -12.773 1 76.88 87 ALA A N 1
ATOM 688 C CA . ALA A 1 87 ? -20.047 -7.828 -11.422 1 76.88 87 ALA A CA 1
ATOM 689 C C . ALA A 1 87 ? -19.938 -6.562 -10.57 1 76.88 87 ALA A C 1
ATOM 691 O O . ALA A 1 87 ? -20.094 -6.617 -9.352 1 76.88 87 ALA A O 1
ATOM 692 N N . PHE A 1 88 ? -19.719 -5.512 -11.305 1 78.5 88 PHE A N 1
ATOM 693 C CA . PHE A 1 88 ? -19.547 -4.219 -10.656 1 78.5 88 PHE A CA 1
ATOM 694 C C . PHE A 1 88 ? -20.406 -3.156 -11.328 1 78.5 88 PHE A C 1
ATOM 696 O O . PHE A 1 88 ? -19.938 -2.445 -12.227 1 78.5 88 PHE A O 1
ATOM 703 N N . PRO A 1 89 ? -21.547 -2.979 -10.859 1 70.88 89 PRO A N 1
ATOM 704 C CA . PRO A 1 89 ? -22.484 -2.076 -11.531 1 70.88 89 PRO A CA 1
ATOM 705 C C . PRO A 1 89 ? -21.953 -0.645 -11.625 1 70.88 89 PRO A C 1
ATOM 707 O O . PRO A 1 89 ? -22.359 0.11 -12.516 1 70.88 89 PRO A O 1
ATOM 710 N N . SER A 1 90 ? -21.078 -0.239 -10.773 1 70.94 90 SER A N 1
ATOM 711 C CA . SER A 1 90 ? -20.609 1.142 -10.734 1 70.94 90 SER A CA 1
ATOM 712 C C . SER A 1 90 ? -19.453 1.363 -11.711 1 70.94 90 SER A C 1
ATOM 714 O O . SER A 1 90 ? -19.047 2.502 -11.938 1 70.94 90 SER A O 1
ATOM 716 N N . VAL A 1 91 ? -19 0.35 -12.297 1 72.75 91 VAL A N 1
ATOM 717 C CA . VAL A 1 91 ? -17.797 0.466 -13.125 1 72.75 91 VAL A CA 1
ATOM 718 C C . VAL A 1 91 ? -18.188 0.835 -14.555 1 72.75 91 VAL A C 1
ATOM 720 O O . VAL A 1 91 ? -19.141 0.298 -15.102 1 72.75 91 VAL A O 1
ATOM 723 N N . GLU A 1 92 ? -17.516 1.898 -15.039 1 69.81 92 GLU A N 1
ATOM 724 C CA . GLU A 1 92 ? -17.641 2.266 -16.438 1 69.81 92 GLU A CA 1
ATOM 725 C C . GLU A 1 92 ? -16.641 1.485 -17.297 1 69.81 92 GLU A C 1
ATOM 727 O O . GLU A 1 92 ? -15.469 1.39 -16.969 1 69.81 92 GLU A O 1
ATOM 732 N N . PRO A 1 93 ? -17.281 0.96 -18.359 1 66.94 93 PRO A N 1
ATOM 733 C CA . PRO A 1 93 ? -16.359 0.207 -19.219 1 66.94 93 PRO A CA 1
ATOM 734 C C . PRO A 1 93 ? -15.172 1.045 -19.688 1 66.94 93 PRO A C 1
ATOM 736 O O . PRO A 1 93 ? -15.328 2.227 -20 1 66.94 93 PRO A O 1
ATOM 739 N N . GLY A 1 94 ? -13.953 0.449 -19.656 1 64.5 94 GLY A N 1
ATOM 740 C CA . GLY A 1 94 ? -12.75 1.065 -20.203 1 64.5 94 GLY A CA 1
ATOM 741 C C . GLY A 1 94 ? -12 1.908 -19.188 1 64.5 94 GLY A C 1
ATOM 742 O O . GLY A 1 94 ? -10.875 2.336 -19.453 1 64.5 94 GLY A O 1
ATOM 743 N N . ARG A 1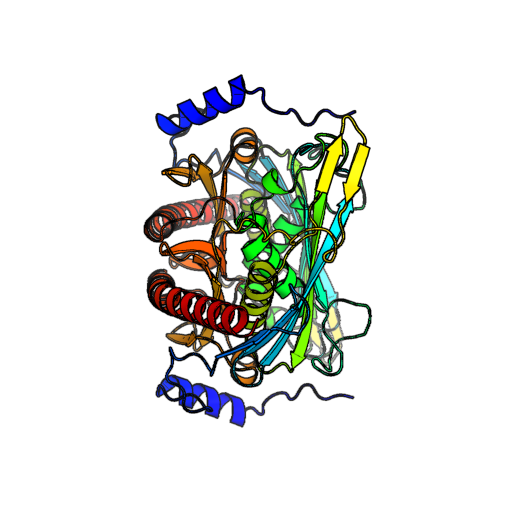 95 ? -12.648 2.264 -18.047 1 68.94 95 ARG A N 1
ATOM 744 C CA . ARG A 1 95 ? -11.945 3.029 -17.031 1 68.94 95 ARG A CA 1
ATOM 745 C C . ARG A 1 95 ? -11.828 2.242 -15.734 1 68.94 95 ARG A C 1
ATOM 747 O O . ARG A 1 95 ? -12.836 1.797 -15.18 1 68.94 95 ARG A O 1
ATOM 754 N N . PRO A 1 96 ? -10.586 2.148 -15.391 1 73.88 96 PRO A N 1
ATOM 755 C CA . PRO A 1 96 ? -10.445 1.405 -14.141 1 73.88 96 PRO A CA 1
ATOM 756 C C . PRO A 1 96 ? -11 2.164 -12.938 1 73.88 96 PRO A C 1
ATOM 758 O O . PRO A 1 96 ? -10.805 3.377 -12.82 1 73.88 96 PRO A O 1
ATOM 761 N N . SER A 1 97 ? -11.773 1.425 -12.164 1 79 97 SER A N 1
ATOM 762 C CA . SER A 1 97 ? -12.266 1.982 -10.914 1 79 97 SER A CA 1
ATOM 763 C C . SER A 1 97 ? -11.148 2.08 -9.875 1 79 97 SER A C 1
ATOM 765 O O . SER A 1 97 ? -10.094 1.47 -10.031 1 79 97 SER A O 1
ATOM 767 N N . GLU A 1 98 ? -11.328 2.842 -8.852 1 75.62 98 GLU A N 1
ATOM 768 C CA . GLU A 1 98 ? -10.383 2.947 -7.746 1 75.62 98 GLU A CA 1
ATOM 769 C C . GLU A 1 98 ? -10.148 1.591 -7.09 1 75.62 98 GLU A C 1
ATOM 771 O O . GLU A 1 98 ? -9.023 1.263 -6.715 1 75.62 98 GLU A O 1
ATOM 776 N N . GLU A 1 99 ? -11.227 0.887 -7.004 1 81.69 99 GLU A N 1
ATOM 777 C CA . GLU A 1 99 ? -11.133 -0.446 -6.418 1 81.69 99 GLU A CA 1
ATOM 778 C C . GLU A 1 99 ? -10.266 -1.366 -7.273 1 81.69 99 GLU A C 1
ATOM 780 O O . GLU A 1 99 ? -9.461 -2.135 -6.746 1 81.69 99 GLU A O 1
ATOM 785 N N . GLU A 1 100 ? -10.445 -1.252 -8.531 1 86.19 100 GLU A N 1
ATOM 786 C CA . GLU A 1 100 ? -9.664 -2.076 -9.445 1 86.19 100 GLU A CA 1
ATOM 787 C C . GLU A 1 100 ? -8.18 -1.729 -9.367 1 86.19 100 GLU A C 1
ATOM 789 O O . GLU A 1 100 ? -7.324 -2.619 -9.391 1 86.19 100 GLU A O 1
ATOM 794 N N . ILE A 1 101 ? -7.918 -0.539 -9.289 1 83.56 101 ILE A N 1
ATOM 795 C CA . ILE A 1 101 ? -6.535 -0.077 -9.188 1 83.56 101 ILE A CA 1
ATOM 796 C C . ILE A 1 101 ? -5.898 -0.619 -7.91 1 83.56 101 ILE A C 1
ATOM 798 O O . ILE A 1 101 ? -4.773 -1.122 -7.934 1 83.56 101 ILE A O 1
ATOM 802 N N . LEU A 1 102 ? -6.645 -0.588 -6.898 1 84.88 102 LEU A N 1
ATOM 803 C CA . LEU A 1 102 ? -6.152 -1.067 -5.613 1 84.88 102 LEU A CA 1
ATOM 804 C C . LEU A 1 102 ? -5.871 -2.566 -5.66 1 84.88 102 LEU A C 1
ATOM 806 O O . LEU A 1 102 ? -4.809 -3.018 -5.227 1 84.88 102 LEU A O 1
ATOM 810 N N . VAL A 1 103 ? -6.793 -3.246 -6.207 1 90.62 103 VAL A N 1
ATOM 811 C CA . VAL A 1 103 ? -6.664 -4.695 -6.301 1 90.62 103 VAL A CA 1
ATOM 812 C C . VAL A 1 103 ? -5.453 -5.055 -7.16 1 90.62 103 VAL A C 1
ATOM 814 O O . VAL A 1 103 ? -4.648 -5.91 -6.781 1 90.62 103 VAL A O 1
ATOM 817 N N . SER A 1 104 ? -5.352 -4.371 -8.227 1 91.81 104 SER A N 1
ATOM 818 C CA . SER A 1 104 ? -4.242 -4.609 -9.141 1 91.81 104 SER A CA 1
ATOM 819 C C . SER A 1 104 ? -2.898 -4.371 -8.453 1 91.81 104 SER A C 1
ATOM 821 O O . SER A 1 104 ? -1.969 -5.168 -8.609 1 91.81 104 SER A O 1
ATOM 823 N N . ARG A 1 105 ? -2.863 -3.369 -7.723 1 89.06 105 ARG A N 1
ATOM 824 C CA . ARG A 1 105 ? -1.622 -3.01 -7.043 1 89.06 105 ARG A CA 1
ATOM 825 C C . ARG A 1 105 ? -1.267 -4.031 -5.973 1 89.06 105 ARG A C 1
ATOM 827 O O . ARG A 1 105 ? -0.1 -4.398 -5.816 1 89.06 105 ARG A O 1
ATOM 834 N N . ILE A 1 106 ? -2.246 -4.426 -5.246 1 92.38 106 ILE A N 1
ATOM 835 C CA . ILE A 1 106 ? -2.012 -5.395 -4.184 1 92.38 106 ILE A CA 1
ATOM 836 C C . ILE A 1 106 ? -1.542 -6.719 -4.785 1 92.38 106 ILE A C 1
ATOM 838 O O . ILE A 1 106 ? -0.596 -7.332 -4.285 1 92.38 106 ILE A O 1
ATOM 842 N N . LEU A 1 107 ? -2.109 -7.09 -5.863 1 95.12 107 LEU A N 1
ATOM 843 C CA . LEU A 1 107 ? -1.747 -8.344 -6.512 1 95.12 107 LEU A CA 1
ATOM 844 C C . LEU A 1 107 ? -0.342 -8.273 -7.098 1 95.12 107 LEU A C 1
ATOM 846 O O . LEU A 1 107 ? 0.414 -9.242 -7.039 1 95.12 107 LEU A O 1
ATOM 850 N N . GLU A 1 108 ? -0.075 -7.16 -7.664 1 92.94 108 GLU A N 1
ATOM 851 C CA . GLU A 1 108 ? 1.274 -6.957 -8.18 1 92.94 108 GLU A CA 1
ATOM 852 C C . GLU A 1 108 ? 2.318 -7.105 -7.078 1 92.94 108 GLU A C 1
ATOM 854 O O . GLU A 1 108 ? 3.338 -7.77 -7.27 1 92.94 108 GLU A O 1
ATOM 859 N N . LYS A 1 109 ? 2.027 -6.523 -6 1 90.56 109 LYS A N 1
ATOM 860 C CA . LYS A 1 109 ? 2.926 -6.621 -4.855 1 90.56 109 LYS A CA 1
ATOM 861 C C . LYS A 1 109 ? 3.035 -8.062 -4.363 1 90.56 109 LYS A C 1
ATOM 863 O O . LYS A 1 109 ? 4.129 -8.539 -4.059 1 90.56 109 LYS A O 1
ATOM 868 N N . ALA A 1 110 ? 1.949 -8.688 -4.352 1 92.88 110 ALA A N 1
ATOM 869 C CA . ALA A 1 110 ? 1.87 -10.031 -3.779 1 92.88 110 ALA A CA 1
ATOM 870 C C . ALA A 1 110 ? 2.576 -11.047 -4.668 1 92.88 110 ALA A C 1
ATOM 872 O O . ALA A 1 110 ? 3.273 -11.938 -4.176 1 92.88 110 ALA A O 1
ATOM 873 N N . ILE A 1 111 ? 2.488 -10.898 -5.98 1 93.5 111 ILE A N 1
ATOM 874 C CA . ILE A 1 111 ? 2.908 -11.977 -6.871 1 93.5 111 ILE A CA 1
ATOM 875 C C . ILE A 1 111 ? 4.215 -11.594 -7.559 1 93.5 111 ILE A C 1
ATOM 877 O O . ILE A 1 111 ? 5.207 -12.328 -7.477 1 93.5 111 ILE A O 1
ATOM 881 N N . LYS A 1 112 ? 4.23 -10.406 -8.141 1 91.38 112 LYS A N 1
ATOM 882 C CA . LYS A 1 112 ? 5.383 -9.992 -8.938 1 91.38 112 LYS A CA 1
ATOM 883 C C . LYS A 1 112 ? 6.539 -9.539 -8.055 1 91.38 112 LYS A C 1
ATOM 885 O O . LYS A 1 112 ? 7.648 -10.062 -8.164 1 91.38 112 LYS A O 1
ATOM 890 N N . ARG A 1 113 ? 6.266 -8.742 -7.086 1 88.5 113 ARG A N 1
ATOM 891 C CA . ARG A 1 113 ? 7.332 -8.117 -6.309 1 88.5 113 ARG A CA 1
ATOM 892 C C . ARG A 1 113 ? 7.844 -9.062 -5.227 1 88.5 113 ARG A C 1
ATOM 894 O O . ARG A 1 113 ? 8.945 -8.875 -4.707 1 88.5 113 ARG A O 1
ATOM 901 N N . SER A 1 114 ? 7.066 -10.016 -4.91 1 88.31 114 SER A N 1
ATOM 902 C CA . SER A 1 114 ? 7.512 -11.016 -3.945 1 88.31 114 SER A CA 1
ATOM 903 C C . SER A 1 114 ? 8.414 -12.055 -4.602 1 88.31 114 SER A C 1
ATOM 905 O O . SER A 1 114 ? 8.969 -12.922 -3.922 1 88.31 114 SER A O 1
ATOM 907 N N . ARG A 1 115 ? 8.594 -12.055 -5.914 1 87.62 115 ARG A N 1
ATOM 908 C CA . ARG A 1 115 ? 9.422 -12.961 -6.707 1 87.62 115 ARG A CA 1
ATOM 909 C C . ARG A 1 115 ? 8.953 -14.406 -6.559 1 87.62 115 ARG A C 1
ATOM 911 O O . ARG A 1 115 ? 9.758 -15.305 -6.32 1 87.62 115 ARG A O 1
ATOM 918 N N . ALA A 1 116 ? 7.621 -14.516 -6.625 1 91.44 116 ALA A N 1
ATOM 919 C CA . ALA A 1 116 ? 7.004 -15.836 -6.543 1 91.44 116 ALA A CA 1
ATOM 920 C C . ALA A 1 116 ? 7.422 -16.719 -7.723 1 91.44 116 ALA A C 1
ATOM 922 O O . ALA A 1 116 ? 7.559 -17.922 -7.582 1 91.44 116 ALA A O 1
ATOM 923 N N . ILE A 1 117 ? 7.68 -16.078 -8.859 1 94.31 117 ILE A N 1
ATOM 924 C CA . ILE A 1 117 ? 8 -16.797 -10.094 1 94.31 117 ILE A CA 1
ATOM 925 C C . ILE A 1 117 ? 9.477 -16.625 -10.422 1 94.31 117 ILE A C 1
ATOM 927 O O . ILE A 1 117 ? 10.031 -15.523 -10.273 1 94.31 117 ILE A O 1
ATOM 931 N N . ASP A 1 118 ? 10.117 -17.641 -10.914 1 95.12 118 ASP A N 1
ATOM 932 C CA . ASP A 1 118 ? 11.5 -17.609 -11.367 1 95.12 118 ASP A CA 1
ATOM 933 C C . ASP A 1 118 ? 11.609 -16.938 -12.734 1 95.12 118 ASP A C 1
ATOM 935 O O . ASP A 1 118 ? 11.602 -17.609 -13.766 1 95.12 118 ASP A O 1
ATOM 939 N N . THR A 1 119 ? 11.891 -15.703 -12.719 1 95.25 119 THR A N 1
ATOM 940 C CA . THR A 1 119 ? 11.914 -14.953 -13.969 1 95.25 119 THR A CA 1
ATOM 941 C C . THR A 1 119 ? 13.203 -15.25 -14.742 1 95.25 119 THR A C 1
ATOM 943 O O . THR A 1 119 ? 13.25 -15.078 -15.961 1 95.25 119 THR A O 1
ATOM 946 N N . GLU A 1 120 ? 14.266 -15.641 -14.031 1 95 120 GLU A N 1
ATOM 947 C CA . GLU A 1 120 ? 15.492 -16.031 -14.711 1 95 120 GLU A CA 1
ATOM 948 C C . GLU A 1 120 ? 15.273 -17.266 -15.57 1 95 120 GLU A C 1
ATOM 950 O O . GLU A 1 120 ? 15.875 -17.406 -16.641 1 95 120 GLU A O 1
ATOM 955 N N . GLY A 1 121 ? 14.406 -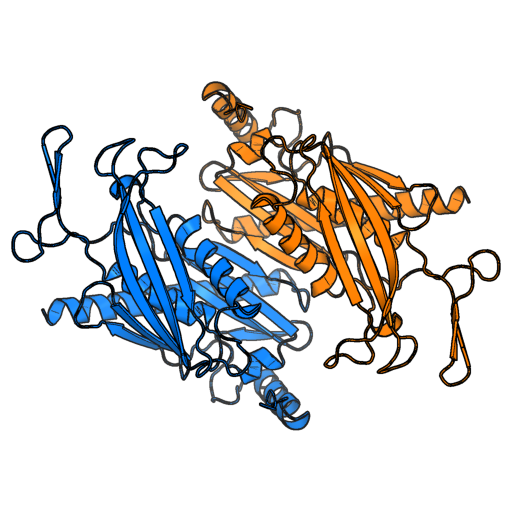18.141 -15.102 1 95.12 121 GLY A N 1
ATOM 956 C CA . GLY A 1 121 ? 14.07 -19.344 -15.836 1 95.12 121 GLY A CA 1
ATOM 957 C C . GLY A 1 121 ? 13.266 -19.078 -17.094 1 95.12 121 GLY A C 1
ATOM 958 O O . GLY A 1 121 ? 13.039 -19.984 -17.891 1 95.12 121 GLY A O 1
ATOM 959 N N . LEU A 1 122 ? 12.914 -17.812 -17.312 1 96.69 122 LEU A N 1
ATOM 960 C CA . LEU A 1 122 ? 12.109 -17.438 -18.469 1 96.69 122 LEU A CA 1
ATOM 961 C C . LEU A 1 122 ? 12.992 -16.844 -19.562 1 96.69 122 LEU A C 1
ATOM 963 O O . LEU A 1 122 ? 12.492 -16.406 -20.594 1 96.69 122 LEU A O 1
ATOM 967 N N . CYS A 1 123 ? 14.305 -16.891 -19.312 1 96.38 123 CYS A N 1
ATOM 968 C CA . CYS A 1 123 ? 15.242 -16.422 -20.328 1 96.38 123 CYS A CA 1
ATOM 969 C C . CYS A 1 123 ? 15.43 -17.453 -21.422 1 96.38 123 CYS A C 1
ATOM 971 O O . CYS A 1 123 ? 15.688 -18.625 -21.141 1 96.38 123 CYS A O 1
ATOM 973 N N . ILE A 1 124 ? 15.297 -17.016 -22.625 1 95.56 124 ILE A N 1
ATOM 974 C CA . ILE A 1 124 ? 15.531 -17.891 -23.781 1 95.56 124 ILE A CA 1
ATOM 975 C C . ILE A 1 124 ? 16.922 -17.609 -24.359 1 95.56 124 ILE A C 1
ATOM 977 O O . ILE A 1 124 ? 17.797 -18.484 -24.344 1 95.56 124 ILE A O 1
ATOM 981 N N . VAL A 1 125 ? 17.109 -16.422 -24.875 1 94.69 125 VAL A N 1
ATOM 982 C CA . VAL A 1 125 ? 18.391 -15.906 -25.312 1 94.69 125 VAL A CA 1
ATOM 983 C C . VAL A 1 125 ? 18.641 -14.539 -24.672 1 94.69 125 VAL A C 1
ATOM 985 O O . VAL A 1 125 ? 17.938 -13.57 -24.969 1 94.69 125 VAL A O 1
ATOM 988 N N . ALA A 1 126 ? 19.703 -14.492 -23.875 1 93.5 126 ALA A N 1
ATOM 989 C CA . ALA A 1 126 ? 20 -13.258 -23.156 1 93.5 126 ALA A CA 1
ATOM 990 C C . ALA A 1 126 ? 20.078 -12.07 -24.109 1 93.5 126 ALA A C 1
ATOM 992 O O . ALA A 1 126 ? 20.625 -12.188 -25.219 1 93.5 126 ALA A O 1
ATOM 993 N N . ASN A 1 127 ? 19.531 -10.938 -23.688 1 94.31 127 ASN A N 1
ATOM 994 C CA . ASN A 1 127 ? 19.531 -9.656 -24.375 1 94.31 127 ASN A CA 1
ATOM 995 C C . ASN A 1 127 ? 18.625 -9.672 -25.609 1 94.31 127 ASN A C 1
ATOM 997 O O . ASN A 1 127 ? 18.422 -8.648 -26.266 1 94.31 127 ASN A O 1
ATOM 1001 N N . GLU A 1 128 ? 18.031 -10.859 -25.906 1 94.62 128 GLU A N 1
ATOM 1002 C CA . GLU A 1 128 ? 17.297 -10.938 -27.172 1 94.62 128 GLU A CA 1
ATOM 1003 C C . GLU A 1 128 ? 15.867 -11.406 -26.953 1 94.62 128 GLU A C 1
ATOM 1005 O O . GLU A 1 128 ? 14.914 -10.727 -27.359 1 94.62 128 GLU A O 1
ATOM 1010 N N . LYS A 1 129 ? 15.758 -12.664 -26.375 1 95.88 129 LYS A N 1
ATOM 1011 C CA . LYS A 1 129 ? 14.43 -13.281 -26.297 1 95.88 129 LYS A CA 1
ATOM 1012 C C . LYS A 1 129 ? 14.172 -13.82 -24.891 1 95.88 129 LYS A C 1
ATOM 1014 O O . LYS A 1 129 ? 14.984 -14.578 -24.344 1 95.88 129 LYS A O 1
ATOM 1019 N N . VAL A 1 130 ? 13.039 -13.438 -24.281 1 97.25 130 VAL A N 1
ATOM 1020 C CA . VAL A 1 130 ? 12.586 -14 -23.016 1 97.25 130 VAL A CA 1
ATOM 1021 C C . VAL A 1 130 ? 11.086 -14.281 -23.078 1 97.25 130 VAL A C 1
ATOM 1023 O O . VAL A 1 130 ? 10.383 -13.727 -23.938 1 97.25 130 VAL A O 1
ATOM 1026 N N . TRP A 1 131 ? 10.625 -15.148 -22.234 1 97.38 131 TRP A N 1
ATOM 1027 C CA . TRP A 1 131 ? 9.188 -15.359 -22.094 1 97.38 131 TRP A CA 1
ATOM 1028 C C . TRP A 1 131 ? 8.539 -14.203 -21.328 1 97.38 131 TRP A C 1
ATOM 1030 O O . TRP A 1 131 ? 9.086 -13.742 -20.328 1 97.38 131 TRP A O 1
ATOM 1040 N N . SER A 1 132 ? 7.469 -13.703 -21.859 1 97.94 132 SER A N 1
ATOM 1041 C CA . SER A 1 132 ? 6.57 -12.805 -21.141 1 97.94 132 SER A CA 1
ATOM 1042 C C . SER A 1 132 ? 5.285 -13.516 -20.734 1 97.94 132 SER A C 1
ATOM 1044 O O . SER A 1 132 ? 4.492 -13.906 -21.594 1 97.94 132 SER A O 1
ATOM 1046 N N . ILE A 1 133 ? 5.113 -13.656 -19.453 1 97.88 133 ILE A N 1
ATOM 1047 C CA . ILE A 1 133 ? 3.936 -14.32 -18.906 1 97.88 133 ILE A CA 1
ATOM 1048 C C . ILE A 1 133 ? 2.871 -13.289 -18.562 1 97.88 133 ILE A C 1
ATOM 1050 O O . ILE A 1 133 ? 3.17 -12.281 -17.906 1 97.88 133 ILE A O 1
ATOM 1054 N N . ARG A 1 134 ? 1.706 -13.516 -19 1 97.94 134 ARG A N 1
ATOM 1055 C CA . ARG A 1 134 ? 0.596 -12.617 -18.688 1 97.94 134 ARG A CA 1
ATOM 1056 C C . ARG A 1 134 ? -0.51 -13.359 -17.938 1 97.94 134 ARG A C 1
ATOM 1058 O O . ARG A 1 134 ? -0.894 -14.469 -18.328 1 97.94 134 ARG A O 1
ATOM 1065 N N . VAL A 1 135 ? -0.996 -12.773 -16.875 1 98.12 135 VAL A N 1
ATOM 1066 C CA . VAL A 1 135 ? -2.121 -13.312 -16.125 1 98.12 135 VAL A CA 1
ATOM 1067 C C . VAL A 1 135 ? -3.32 -12.375 -16.234 1 98.12 135 VAL A C 1
ATOM 1069 O O . VAL A 1 135 ? -3.301 -11.258 -15.703 1 98.12 135 VAL A O 1
ATOM 1072 N N . ASP A 1 136 ? -4.355 -12.828 -16.906 1 97.56 136 ASP A N 1
ATOM 1073 C CA . ASP A 1 136 ? -5.609 -12.086 -16.984 1 97.56 136 ASP A CA 1
ATOM 1074 C C . ASP A 1 136 ? -6.574 -12.516 -15.891 1 97.56 136 ASP A C 1
ATOM 1076 O O . ASP A 1 136 ? -6.922 -13.695 -15.789 1 97.56 136 ASP A O 1
ATOM 1080 N N . ILE A 1 137 ? -6.98 -11.547 -15.133 1 97.31 137 ILE A N 1
ATOM 1081 C CA . ILE A 1 137 ? -7.875 -11.828 -14.016 1 97.31 137 ILE A CA 1
ATOM 1082 C C . ILE A 1 137 ? -9.234 -11.172 -14.266 1 97.31 137 ILE A C 1
ATOM 1084 O O . ILE A 1 137 ? -9.328 -9.945 -14.367 1 97.31 137 ILE A O 1
ATOM 1088 N N . HIS A 1 138 ? -10.266 -11.977 -14.281 1 95.44 138 HIS A N 1
ATOM 1089 C CA . HIS A 1 138 ? -11.625 -11.516 -14.539 1 95.44 138 HIS A CA 1
ATOM 1090 C C . HIS A 1 138 ? -12.523 -11.742 -13.32 1 95.44 138 HIS A C 1
ATOM 1092 O O . HIS A 1 138 ? -12.68 -12.875 -12.867 1 95.44 138 HIS A O 1
ATOM 1098 N N . PHE A 1 139 ? -13.117 -10.641 -12.891 1 95.19 139 PHE A N 1
ATOM 1099 C CA . PHE A 1 139 ? -14.062 -10.734 -11.773 1 95.19 139 PHE A CA 1
ATOM 1100 C C . PHE A 1 139 ? -15.469 -11.016 -12.281 1 95.19 139 PHE A C 1
ATOM 1102 O O . PHE A 1 139 ? -16.094 -10.156 -12.914 1 95.19 139 PHE A O 1
ATOM 1109 N N . LEU A 1 140 ? -15.969 -12.18 -11.984 1 94.06 140 LEU A N 1
ATOM 1110 C CA . LEU A 1 140 ? -17.25 -12.625 -12.516 1 94.06 140 LEU A CA 1
ATOM 1111 C C . LEU A 1 140 ? -18.391 -12.25 -11.578 1 94.06 140 LEU A C 1
ATOM 1113 O O . LEU A 1 140 ? -19.453 -11.805 -12.023 1 94.06 140 LEU A O 1
ATOM 1117 N N . ASP A 1 141 ? -18.219 -12.508 -10.297 1 94.94 141 ASP A N 1
ATOM 1118 C CA . ASP A 1 141 ? -19.172 -12.156 -9.242 1 94.94 141 ASP A CA 1
ATOM 1119 C C . ASP A 1 141 ? -18.453 -11.531 -8.047 1 94.94 141 ASP A C 1
ATOM 1121 O O . ASP A 1 141 ? -17.359 -11.961 -7.676 1 94.94 141 ASP A O 1
ATOM 1125 N N . HIS A 1 142 ? -19.078 -10.516 -7.484 1 93.94 142 HIS A N 1
ATOM 1126 C CA . HIS A 1 142 ? -18.438 -9.781 -6.391 1 93.94 142 HIS A CA 1
ATOM 1127 C C . HIS A 1 142 ? -19.312 -9.781 -5.145 1 93.94 142 HIS A C 1
ATOM 1129 O O . HIS A 1 142 ? -20.328 -9.078 -5.094 1 93.94 142 HIS A O 1
ATOM 1135 N N . ASP A 1 143 ? -18.922 -10.539 -4.211 1 95.81 143 ASP A N 1
ATOM 1136 C CA . ASP A 1 143 ? -19.594 -10.555 -2.914 1 95.81 143 ASP A CA 1
ATOM 1137 C C . ASP A 1 143 ? -18.594 -10.359 -1.778 1 95.81 143 ASP A C 1
ATOM 1139 O O . ASP A 1 143 ? -18.672 -11.023 -0.744 1 95.81 143 ASP A O 1
ATOM 1143 N N . GLY A 1 144 ? -17.578 -9.633 -2.033 1 96.31 144 GLY A N 1
ATOM 1144 C CA . GLY A 1 144 ? -16.594 -9.297 -1.021 1 96.31 144 GLY A CA 1
ATOM 1145 C C . GLY A 1 144 ? -15.281 -10.047 -1.198 1 96.31 144 GLY A C 1
ATOM 1146 O O . GLY A 1 144 ? -15.227 -11.047 -1.914 1 96.31 144 GLY A O 1
ATOM 1147 N N . ASN A 1 145 ? -14.219 -9.438 -0.697 1 97.5 145 ASN A N 1
ATOM 1148 C CA . ASN A 1 145 ? -12.883 -10 -0.617 1 97.5 145 ASN A CA 1
ATOM 1149 C C . ASN A 1 145 ? -12.383 -10.461 -1.984 1 97.5 145 ASN A C 1
ATOM 1151 O O . ASN A 1 145 ? -11.922 -11.594 -2.137 1 97.5 145 ASN A O 1
ATOM 1155 N N . ILE A 1 146 ? -12.414 -9.617 -2.885 1 96.31 146 ILE A N 1
ATOM 1156 C CA . ILE A 1 146 ? -12.016 -9.93 -4.25 1 96.31 146 ILE A CA 1
ATOM 1157 C C . ILE A 1 146 ? -10.492 -10.055 -4.32 1 96.31 146 ILE A C 1
ATOM 1159 O O . ILE A 1 146 ? -9.961 -10.766 -5.18 1 96.31 146 ILE A O 1
ATOM 1163 N N . ILE A 1 147 ? -9.781 -9.453 -3.391 1 97.44 147 ILE A N 1
ATOM 1164 C CA . ILE A 1 147 ? -8.32 -9.484 -3.385 1 97.44 147 ILE A CA 1
ATOM 1165 C C . ILE A 1 147 ? -7.836 -10.914 -3.146 1 97.44 147 ILE A C 1
ATOM 1167 O O . ILE A 1 147 ? -7.047 -11.445 -3.932 1 97.44 147 ILE A O 1
ATOM 1171 N N . ASP A 1 148 ? -8.336 -11.516 -2.111 1 98.56 148 ASP A N 1
ATOM 1172 C CA . ASP A 1 148 ? -7.914 -12.875 -1.781 1 98.56 148 ASP A CA 1
ATOM 1173 C C . ASP A 1 148 ? -8.312 -13.859 -2.881 1 98.56 148 ASP A C 1
ATOM 1175 O O . ASP A 1 148 ? -7.516 -14.719 -3.27 1 98.56 148 ASP A O 1
ATOM 1179 N N . ALA A 1 149 ? -9.531 -13.703 -3.324 1 98.5 149 ALA A N 1
ATOM 1180 C CA . ALA A 1 149 ? -10.016 -14.578 -4.387 1 98.5 149 ALA A CA 1
ATOM 1181 C C . ALA A 1 149 ? -9.141 -14.461 -5.633 1 98.5 149 ALA A C 1
ATOM 1183 O O . ALA A 1 149 ? -8.766 -15.469 -6.234 1 98.5 149 ALA A O 1
ATOM 1184 N N . ALA A 1 150 ? -8.852 -13.25 -6.004 1 98.19 150 ALA A N 1
ATOM 1185 C CA . ALA A 1 150 ? -8.039 -13 -7.191 1 98.19 150 ALA A CA 1
ATOM 1186 C C . ALA A 1 150 ? -6.625 -13.539 -7.008 1 98.19 150 ALA A C 1
ATOM 1188 O O . ALA A 1 150 ? -6.043 -14.102 -7.941 1 98.19 150 ALA A O 1
ATOM 1189 N N . CYS A 1 151 ? -6.062 -13.352 -5.848 1 98.5 151 CYS A N 1
ATOM 1190 C CA . CYS A 1 151 ? -4.73 -13.875 -5.559 1 98.5 151 CYS A CA 1
ATOM 1191 C C . CYS A 1 151 ? -4.688 -15.391 -5.715 1 98.5 151 CYS A C 1
ATOM 1193 O O . CYS A 1 151 ? -3.793 -15.922 -6.371 1 98.5 151 CYS A O 1
ATOM 1195 N N . ILE A 1 152 ? -5.66 -16.047 -5.125 1 98.75 152 ILE A N 1
ATOM 1196 C CA . ILE A 1 152 ? -5.73 -17.5 -5.195 1 98.75 152 ILE A CA 1
ATOM 1197 C C . ILE A 1 152 ? -5.895 -17.938 -6.648 1 98.75 152 ILE A C 1
ATOM 1199 O O . ILE A 1 152 ? -5.219 -18.859 -7.105 1 98.75 152 ILE A O 1
ATOM 1203 N N . ALA A 1 153 ? -6.766 -17.266 -7.375 1 98.69 153 ALA A N 1
ATOM 1204 C CA . ALA A 1 153 ? -6.992 -17.609 -8.781 1 98.69 153 ALA A CA 1
ATOM 1205 C C . ALA A 1 153 ? -5.715 -17.453 -9.594 1 98.69 153 ALA A C 1
ATOM 1207 O O . ALA A 1 153 ? -5.367 -18.328 -10.391 1 98.69 153 ALA A O 1
ATOM 1208 N N . ALA A 1 154 ? -5.051 -16.375 -9.406 1 98.38 154 ALA A N 1
ATOM 1209 C CA . ALA A 1 154 ? -3.834 -16.078 -10.156 1 98.38 154 ALA A CA 1
ATOM 1210 C C . ALA A 1 154 ? -2.744 -17.109 -9.867 1 98.38 154 ALA A C 1
ATOM 1212 O O . ALA A 1 154 ? -2.139 -17.656 -10.781 1 98.38 154 ALA A O 1
ATOM 1213 N N . ILE A 1 155 ? -2.521 -17.375 -8.609 1 98.12 155 ILE A N 1
ATOM 1214 C CA . ILE A 1 155 ? -1.475 -18.312 -8.203 1 98.12 155 ILE A CA 1
ATOM 1215 C C . ILE A 1 155 ? -1.81 -19.719 -8.703 1 98.12 155 ILE A C 1
ATOM 1217 O O . ILE A 1 155 ? -0.932 -20.438 -9.188 1 98.12 155 ILE A O 1
ATOM 1221 N N . SER A 1 156 ? -3.074 -20.094 -8.57 1 98.56 156 SER A N 1
ATOM 1222 C CA . SER A 1 156 ? -3.51 -21.391 -9.062 1 98.56 156 SER A CA 1
ATOM 1223 C C . SER A 1 156 ? -3.289 -21.516 -10.57 1 98.56 156 SER A C 1
ATOM 1225 O O . SER A 1 156 ? -2.795 -22.547 -11.047 1 98.56 156 SER A O 1
ATOM 1227 N N . ALA A 1 157 ? -3.666 -20.484 -11.273 1 98.5 157 ALA A N 1
ATOM 1228 C CA . ALA A 1 157 ? -3.506 -20.484 -12.727 1 98.5 157 ALA A CA 1
ATOM 1229 C C . ALA A 1 157 ? -2.033 -20.594 -13.117 1 98.5 157 ALA A C 1
ATOM 1231 O O . ALA A 1 157 ? -1.671 -21.344 -14.016 1 98.5 157 ALA A O 1
ATOM 1232 N N . LEU A 1 158 ? -1.218 -19.844 -12.438 1 98.12 158 LEU A N 1
ATOM 1233 C CA . LEU A 1 158 ? 0.217 -19.859 -12.703 1 98.12 158 LEU A CA 1
ATOM 1234 C C . LEU A 1 158 ? 0.801 -21.25 -12.43 1 98.12 158 LEU A C 1
ATOM 1236 O O . LEU A 1 158 ? 1.604 -21.75 -13.211 1 98.12 158 LEU A O 1
ATOM 1240 N N . ALA A 1 159 ? 0.372 -21.828 -11.328 1 97.75 159 ALA A N 1
ATOM 1241 C CA . ALA A 1 159 ? 0.863 -23.156 -10.945 1 97.75 159 ALA A CA 1
ATOM 1242 C C . ALA A 1 159 ? 0.396 -24.219 -11.93 1 97.75 159 ALA A C 1
ATOM 1244 O O . ALA A 1 159 ? 1.077 -25.234 -12.133 1 97.75 159 ALA A O 1
ATOM 1245 N N . HIS A 1 160 ? -0.706 -24 -12.547 1 97.81 160 HIS A N 1
ATOM 1246 C CA . HIS A 1 160 ? -1.299 -24.938 -13.5 1 97.81 160 HIS A CA 1
ATOM 1247 C C . HIS A 1 160 ? -0.71 -24.75 -14.898 1 97.81 160 HIS A C 1
ATOM 1249 O O . HIS A 1 160 ? -0.718 -25.672 -15.703 1 97.81 160 HIS A O 1
ATOM 1255 N N . PHE A 1 161 ? -0.184 -23.656 -15.148 1 98 161 PHE A N 1
ATOM 1256 C CA . PHE A 1 161 ? 0.252 -23.266 -16.484 1 98 161 PHE A CA 1
ATOM 1257 C C . PHE A 1 161 ? 1.482 -24.062 -16.906 1 98 161 PHE A C 1
ATOM 1259 O O . PHE A 1 161 ? 2.299 -24.438 -16.062 1 98 161 PHE A O 1
ATOM 1266 N N . ARG A 1 162 ? 1.554 -24.234 -18.219 1 96.5 162 ARG A N 1
ATOM 1267 C CA . ARG A 1 162 ? 2.717 -24.812 -18.891 1 96.5 162 ARG A CA 1
ATOM 1268 C C . ARG A 1 162 ? 3.066 -24.031 -20.156 1 96.5 162 ARG A C 1
ATOM 1270 O O . ARG A 1 162 ? 2.199 -23.797 -21 1 96.5 162 ARG A O 1
ATOM 1277 N N . ARG A 1 163 ? 4.258 -23.672 -20.25 1 95.44 163 ARG A N 1
ATOM 1278 C CA . ARG A 1 163 ? 4.691 -23 -21.469 1 95.44 163 ARG A CA 1
ATOM 1279 C C . ARG A 1 163 ? 5.207 -24 -22.5 1 95.44 163 ARG A C 1
ATOM 1281 O O . ARG A 1 163 ? 5.594 -25.125 -22.141 1 95.44 163 ARG A O 1
ATOM 1288 N N . PRO A 1 164 ? 5.219 -23.594 -23.781 1 95.06 164 PRO A N 1
ATOM 1289 C CA . PRO A 1 164 ? 5.816 -24.469 -24.797 1 95.06 164 PRO A CA 1
ATOM 1290 C C . PRO A 1 164 ? 7.305 -24.719 -24.562 1 95.06 164 PRO A C 1
ATOM 1292 O O . PRO A 1 164 ? 7.996 -23.844 -24.016 1 95.06 164 PRO A O 1
ATOM 1295 N N . ASP A 1 165 ? 7.723 -25.859 -24.984 1 95.38 165 ASP A N 1
ATOM 1296 C CA . ASP A 1 165 ? 9.156 -26.156 -24.984 1 95.38 165 ASP A CA 1
ATOM 1297 C C . ASP A 1 165 ? 9.859 -25.453 -26.141 1 95.38 165 ASP A C 1
ATOM 1299 O O . ASP A 1 165 ? 9.234 -25.125 -27.156 1 95.38 165 ASP A O 1
ATOM 1303 N N . ILE A 1 166 ? 11.125 -25.188 -25.906 1 94.5 166 ILE A N 1
ATOM 1304 C CA . ILE A 1 166 ? 11.852 -24.484 -26.969 1 94.5 166 ILE A CA 1
ATOM 1305 C C . ILE A 1 166 ? 13.195 -25.172 -27.219 1 94.5 166 ILE A C 1
ATOM 1307 O O . ILE A 1 166 ? 13.719 -25.875 -26.344 1 94.5 166 ILE A O 1
ATOM 1311 N N . THR A 1 167 ? 13.648 -25.078 -28.438 1 93.56 167 THR A N 1
ATOM 1312 C CA . THR A 1 167 ? 15.008 -25.453 -28.828 1 93.56 167 THR A CA 1
ATOM 1313 C C . THR A 1 167 ? 15.766 -24.234 -29.344 1 93.56 167 THR A C 1
ATOM 1315 O O . THR A 1 167 ? 15.25 -23.469 -30.172 1 93.56 167 THR A O 1
ATOM 1318 N N . VAL A 1 168 ? 16.891 -24.078 -28.766 1 90.62 168 VAL A N 1
ATOM 1319 C CA . VAL A 1 168 ? 17.703 -22.938 -29.188 1 90.62 168 VAL A CA 1
ATOM 1320 C C . VAL A 1 168 ? 18.938 -23.453 -29.922 1 90.62 168 VAL A C 1
ATOM 1322 O O . VAL A 1 168 ? 19.734 -24.219 -29.375 1 90.62 168 VAL A O 1
ATOM 1325 N N . ILE A 1 169 ? 19.078 -23.125 -31.188 1 89.5 169 ILE A N 1
ATOM 1326 C CA . ILE A 1 169 ? 20.281 -23.391 -31.969 1 89.5 169 ILE A CA 1
ATOM 1327 C C . ILE A 1 169 ? 20.922 -22.078 -32.406 1 89.5 169 ILE A C 1
ATOM 1329 O O . ILE A 1 169 ? 20.438 -21.406 -33.312 1 89.5 169 ILE A O 1
ATOM 1333 N N . GLY A 1 170 ? 22.094 -21.734 -31.797 1 80.5 170 GLY A N 1
ATOM 1334 C CA . GLY A 1 170 ? 22.672 -20.422 -32.031 1 80.5 170 GLY A CA 1
ATOM 1335 C C . GLY A 1 170 ? 21.75 -19.297 -31.594 1 80.5 170 GLY A C 1
ATOM 1336 O O . GLY A 1 170 ? 21.375 -19.203 -30.422 1 80.5 170 GLY A O 1
ATOM 1337 N N . GLU A 1 171 ? 21.266 -18.469 -32.562 1 78.31 171 GLU A N 1
ATOM 1338 C CA . GLU A 1 171 ? 20.359 -17.359 -32.281 1 78.31 171 GLU A CA 1
ATOM 1339 C C . GLU A 1 171 ? 18.922 -17.719 -32.688 1 78.31 171 GLU A C 1
ATOM 1341 O O . GLU A 1 171 ? 18 -16.953 -32.438 1 78.31 171 GLU A O 1
ATOM 1346 N N . GLU A 1 172 ? 18.797 -18.938 -33.219 1 87.75 172 GLU A N 1
ATOM 1347 C CA . GLU A 1 172 ? 17.484 -19.344 -33.688 1 87.75 172 GLU A CA 1
ATOM 1348 C C . GLU A 1 172 ? 16.703 -20.094 -32.594 1 87.75 172 GLU A C 1
ATOM 1350 O O . GLU A 1 172 ? 17.234 -21.016 -31.984 1 87.75 172 GLU A O 1
ATOM 1355 N N . VAL A 1 173 ? 15.562 -19.641 -32.344 1 91.69 173 VAL A N 1
ATOM 1356 C CA . VAL A 1 173 ? 14.703 -20.25 -31.312 1 91.69 173 VAL A CA 1
ATOM 1357 C C . VAL A 1 173 ? 13.508 -20.922 -31.984 1 91.69 173 VAL A C 1
ATOM 1359 O O . VAL A 1 173 ? 12.805 -20.297 -32.781 1 91.69 173 VAL A O 1
ATOM 1362 N N . THR A 1 174 ? 13.367 -22.219 -31.703 1 93.62 174 THR A N 1
ATOM 1363 C CA . THR A 1 174 ? 12.203 -22.953 -32.188 1 93.62 174 THR A CA 1
ATOM 1364 C C . THR A 1 174 ? 11.25 -23.25 -31.031 1 93.62 174 THR A C 1
ATOM 1366 O O . THR A 1 174 ? 11.633 -23.875 -30.031 1 93.62 174 THR A O 1
ATOM 1369 N N . ILE A 1 175 ? 10.062 -22.797 -31.188 1 93.31 175 ILE A N 1
ATOM 1370 C CA . ILE A 1 175 ? 9.016 -23.062 -30.203 1 93.31 175 ILE A CA 1
ATOM 1371 C C . ILE A 1 175 ? 8.234 -24.312 -30.609 1 93.31 175 ILE A C 1
ATOM 1373 O O . ILE A 1 175 ? 7.691 -24.375 -31.719 1 93.31 175 ILE A O 1
ATOM 1377 N N . HIS A 1 176 ? 8.188 -25.25 -29.719 1 94 176 HIS A N 1
ATOM 1378 C CA . HIS A 1 176 ? 7.531 -26.516 -30.047 1 94 176 HIS A CA 1
ATOM 1379 C C . HIS A 1 176 ? 6.078 -26.516 -29.594 1 94 176 HIS A C 1
ATOM 1381 O O . HIS A 1 176 ? 5.754 -26 -28.516 1 94 176 HIS A O 1
ATOM 1387 N N . SER A 1 177 ? 5.219 -27.047 -30.453 1 90.12 177 SER A N 1
ATOM 1388 C CA . SER A 1 177 ? 3.826 -27.219 -30.047 1 90.12 177 SER A CA 1
ATOM 1389 C C . SER A 1 177 ? 3.68 -28.328 -29.016 1 90.12 177 SER A C 1
ATOM 1391 O O . SER A 1 177 ? 4.598 -29.125 -28.828 1 90.12 177 SER A O 1
ATOM 1393 N N . ILE A 1 178 ? 2.553 -28.359 -28.406 1 85.62 178 ILE A N 1
ATOM 1394 C CA . ILE A 1 178 ? 2.277 -29.344 -27.375 1 85.62 178 ILE A CA 1
ATOM 1395 C C . ILE A 1 178 ? 2.213 -30.734 -27.984 1 85.62 178 ILE A C 1
ATOM 1397 O O . ILE A 1 178 ? 2.406 -31.734 -27.281 1 85.62 178 ILE A O 1
ATOM 1401 N N . GLU A 1 179 ? 1.979 -30.844 -29.281 1 88.69 179 GLU A N 1
ATOM 1402 C CA . GLU A 1 179 ? 1.953 -32.125 -29.984 1 88.69 179 GLU A CA 1
ATOM 1403 C C . GLU A 1 179 ? 3.365 -32.656 -30.219 1 88.69 179 GLU A C 1
ATOM 1405 O O . GLU A 1 179 ? 3.574 -33.875 -30.297 1 88.69 179 GLU A O 1
ATOM 1410 N N . GLN A 1 180 ? 4.238 -31.781 -30.234 1 91.5 180 GLN A N 1
ATOM 1411 C CA . GLN A 1 180 ? 5.613 -32.125 -30.578 1 91.5 180 GLN A CA 1
ATOM 1412 C C . GLN A 1 180 ? 6.43 -32.438 -29.328 1 91.5 180 GLN A C 1
ATOM 1414 O O . GLN A 1 180 ? 7.273 -33.344 -29.328 1 91.5 180 GLN A O 1
ATOM 1419 N N . ARG A 1 181 ? 6.242 -31.609 -28.281 1 93.38 181 ARG A N 1
ATOM 1420 C CA . ARG A 1 181 ? 6.98 -31.75 -27.016 1 93.38 181 ARG A CA 1
ATOM 1421 C C . ARG A 1 181 ? 6.086 -31.453 -25.828 1 93.38 181 ARG A C 1
ATOM 1423 O O . ARG A 1 181 ? 5.184 -30.625 -25.906 1 93.38 181 ARG A O 1
ATOM 1430 N N . ASN A 1 182 ? 6.402 -32.156 -24.719 1 93.5 182 ASN A N 1
ATOM 1431 C CA . ASN A 1 182 ? 5.672 -31.891 -23.484 1 93.5 182 ASN A CA 1
ATOM 1432 C C . ASN A 1 182 ? 5.875 -30.453 -23.016 1 93.5 182 ASN A C 1
ATOM 1434 O O . ASN A 1 182 ? 7.004 -29.953 -22.984 1 93.5 182 ASN A O 1
ATOM 1438 N N . PRO A 1 183 ? 4.777 -29.812 -22.75 1 94.5 183 PRO A N 1
ATOM 1439 C CA . PRO A 1 183 ? 4.914 -28.438 -22.25 1 94.5 183 PRO A CA 1
ATOM 1440 C C . PRO A 1 183 ? 5.617 -28.391 -20.891 1 94.5 183 PRO A C 1
ATOM 1442 O O . PRO A 1 183 ? 5.703 -29.406 -20.203 1 94.5 183 PRO A O 1
ATOM 1445 N N . VAL A 1 184 ? 6.137 -27.25 -20.562 1 95.94 184 VAL A N 1
ATOM 1446 C CA . VAL A 1 184 ? 7.035 -27.094 -19.422 1 95.94 184 VAL A CA 1
ATOM 1447 C C . VAL A 1 184 ? 6.359 -26.266 -18.344 1 95.94 184 VAL A C 1
ATOM 1449 O O . VAL A 1 184 ? 5.895 -25.156 -18.609 1 95.94 184 VAL A O 1
ATOM 1452 N N . PRO A 1 185 ? 6.246 -26.828 -17.078 1 96.5 185 PRO A N 1
ATOM 1453 C CA . PRO A 1 185 ? 5.676 -26.016 -16 1 96.5 185 PRO A CA 1
ATOM 1454 C C . PRO A 1 185 ? 6.543 -24.812 -15.641 1 96.5 185 PRO A C 1
ATOM 1456 O O . PRO A 1 185 ? 7.754 -24.828 -15.867 1 96.5 185 PRO A O 1
ATOM 1459 N N . LEU A 1 186 ? 5.945 -23.812 -15.117 1 96.69 186 LEU A N 1
ATOM 1460 C CA . LEU A 1 186 ? 6.707 -22.672 -14.602 1 96.69 186 LEU A CA 1
ATOM 1461 C C . LEU A 1 186 ? 7.422 -23.047 -13.312 1 96.69 186 LEU A C 1
ATOM 1463 O O . LEU A 1 186 ? 6.926 -23.859 -12.531 1 96.69 186 LEU A O 1
ATOM 1467 N N . SER A 1 187 ? 8.57 -22.422 -13.164 1 95.81 187 SER A N 1
ATOM 1468 C CA . SER A 1 187 ? 9.258 -22.547 -11.883 1 95.81 187 SER A CA 1
ATOM 1469 C C . SER A 1 187 ? 8.719 -21.547 -10.867 1 95.81 187 SER A C 1
ATOM 1471 O O . SER A 1 187 ? 8.945 -20.344 -10.992 1 95.81 187 SER A O 1
ATOM 1473 N N . ILE A 1 188 ? 7.98 -22.031 -9.883 1 94 188 ILE A N 1
ATOM 1474 C CA . ILE A 1 188 ? 7.402 -21.203 -8.828 1 94 188 ILE A CA 1
ATOM 1475 C C . ILE A 1 188 ? 8.242 -21.328 -7.559 1 94 188 ILE A C 1
ATOM 1477 O O . ILE A 1 188 ? 8.383 -22.422 -7.004 1 94 188 ILE A O 1
ATOM 1481 N N . HIS A 1 189 ? 8.797 -20.203 -7.086 1 91.94 189 HIS A N 1
ATOM 1482 C CA . HIS A 1 189 ? 9.633 -20.203 -5.891 1 91.94 189 HIS A CA 1
ATOM 1483 C C . HIS A 1 189 ? 8.805 -20.422 -4.633 1 91.94 189 HIS A C 1
ATOM 1485 O O . HIS A 1 189 ? 9.242 -21.125 -3.715 1 91.94 189 HIS A O 1
ATOM 1491 N N . HIS A 1 190 ? 7.734 -19.797 -4.555 1 93.12 190 HIS A N 1
ATOM 1492 C CA . HIS A 1 190 ? 6.797 -19.922 -3.443 1 93.12 190 HIS A CA 1
ATOM 1493 C C . HIS A 1 190 ? 5.414 -19.406 -3.836 1 93.12 190 HIS A C 1
ATOM 1495 O O . HIS A 1 190 ? 5.246 -18.797 -4.895 1 93.12 190 HIS A O 1
ATOM 1501 N N . MET A 1 191 ? 4.445 -19.766 -3.059 1 95.94 191 MET A N 1
ATOM 1502 C CA . MET A 1 191 ? 3.072 -19.328 -3.299 1 95.94 191 MET A CA 1
ATOM 1503 C C . MET A 1 191 ? 2.641 -18.297 -2.27 1 95.94 191 MET A C 1
ATOM 1505 O O . MET A 1 191 ? 2.219 -18.641 -1.166 1 95.94 191 MET A O 1
ATOM 1509 N N . PRO A 1 192 ? 2.756 -17 -2.627 1 97.44 192 PRO A N 1
ATOM 1510 C CA . PRO A 1 192 ? 2.236 -15.984 -1.718 1 97.44 192 PRO A CA 1
ATOM 1511 C C . PRO A 1 192 ? 0.712 -15.969 -1.652 1 97.44 192 PRO A C 1
ATOM 1513 O O . PRO A 1 192 ? 0.046 -16 -2.689 1 97.44 192 PRO A O 1
ATOM 1516 N N . ILE A 1 193 ? 0.171 -15.969 -0.473 1 98.5 193 ILE A N 1
ATOM 1517 C CA . ILE A 1 193 ? -1.273 -16 -0.276 1 98.5 193 ILE A CA 1
ATOM 1518 C C . ILE A 1 193 ? -1.729 -14.742 0.451 1 98.5 193 ILE A C 1
ATOM 1520 O O . ILE A 1 193 ? -1.179 -14.391 1.495 1 98.5 193 ILE A O 1
ATOM 1524 N N . CYS A 1 194 ? -2.689 -14.047 -0.15 1 98.5 194 CYS A N 1
ATOM 1525 C CA . CYS A 1 194 ? -3.27 -12.875 0.494 1 98.5 194 CYS A CA 1
ATOM 1526 C C . CYS A 1 194 ? -4.344 -13.273 1.497 1 98.5 194 CYS A C 1
ATOM 1528 O O . CYS A 1 194 ? -5.164 -14.148 1.216 1 98.5 194 CYS A O 1
ATOM 1530 N N . VAL A 1 195 ? -4.336 -12.703 2.621 1 98.75 195 VAL A N 1
ATOM 1531 C CA . VAL A 1 195 ? -5.379 -12.82 3.639 1 98.75 195 VAL A CA 1
ATOM 1532 C C . VAL A 1 195 ? -5.84 -11.43 4.07 1 98.75 195 VAL A C 1
ATOM 1534 O O . VAL A 1 195 ? -5.047 -10.641 4.598 1 98.75 195 VAL A O 1
ATOM 1537 N N . THR A 1 196 ? -7.133 -11.164 3.875 1 98.5 196 THR A N 1
ATOM 1538 C CA . THR A 1 196 ? -7.648 -9.82 4.094 1 98.5 196 THR A CA 1
ATOM 1539 C C . THR A 1 196 ? -8.523 -9.766 5.344 1 98.5 196 THR A C 1
ATOM 1541 O O . THR A 1 196 ? -9.328 -10.672 5.582 1 98.5 196 THR A O 1
ATOM 1544 N N . PHE A 1 197 ? -8.359 -8.695 6.125 1 98.56 197 PHE A N 1
ATOM 1545 C CA . PHE A 1 197 ? -9.109 -8.438 7.348 1 98.56 197 PHE A CA 1
ATOM 1546 C C . PHE A 1 197 ? -9.883 -7.129 7.238 1 98.56 197 PHE A C 1
ATOM 1548 O O . PHE A 1 197 ? -9.43 -6.184 6.59 1 98.56 197 PHE A O 1
ATOM 1555 N N . ALA A 1 198 ? -11.031 -7.082 7.859 1 97.81 198 ALA A N 1
ATOM 1556 C CA . ALA A 1 198 ? -11.805 -5.859 8.047 1 97.81 198 ALA A CA 1
ATOM 1557 C C . ALA A 1 198 ? -11.961 -5.523 9.523 1 97.81 198 ALA A C 1
ATOM 1559 O O . ALA A 1 198 ? -12.109 -6.422 10.359 1 97.81 198 ALA A O 1
ATOM 1560 N N . PHE A 1 199 ? -11.953 -4.262 9.805 1 97.69 199 PHE A N 1
ATOM 1561 C CA . PHE A 1 199 ? -11.992 -3.818 11.195 1 97.69 199 PHE A CA 1
ATOM 1562 C C . PHE A 1 199 ? -13.227 -2.965 11.453 1 97.69 199 PHE A C 1
ATOM 1564 O O . PHE A 1 199 ? -13.664 -2.207 10.586 1 97.69 199 PHE A O 1
ATOM 1571 N N . PHE A 1 200 ? -13.719 -3.123 12.664 1 96.19 200 PHE A N 1
ATOM 1572 C CA . PHE A 1 200 ? -14.93 -2.432 13.086 1 96.19 200 PHE A CA 1
ATOM 1573 C C . PHE A 1 200 ? -14.758 -1.849 14.484 1 96.19 200 PHE A C 1
ATOM 1575 O O . PHE A 1 200 ? -13.914 -2.312 15.258 1 96.19 200 PHE A O 1
ATOM 1582 N N . GLU A 1 201 ? -15.57 -0.856 14.781 1 93.69 201 GLU A N 1
ATOM 1583 C CA . GLU A 1 201 ? -15.594 -0.207 16.094 1 93.69 201 GLU A CA 1
ATOM 1584 C C . GLU A 1 201 ? -14.18 0.171 16.531 1 93.69 201 GLU A C 1
ATOM 1586 O O . GLU A 1 201 ? -13.727 -0.26 17.594 1 93.69 201 GLU A O 1
ATOM 1591 N N . ASN A 1 202 ? -13.523 0.966 15.719 1 90.56 202 ASN A N 1
ATOM 1592 C CA . ASN A 1 202 ? -12.211 1.523 16 1 90.56 202 ASN A CA 1
ATOM 1593 C C . ASN A 1 202 ? -11.164 0.426 16.188 1 90.56 202 ASN A C 1
ATOM 1595 O O . ASN A 1 202 ? -10.305 0.523 17.062 1 90.56 202 ASN A O 1
ATOM 1599 N N . GLY A 1 203 ? -11.391 -0.684 15.508 1 91.75 203 GLY A N 1
ATOM 1600 C CA . GLY A 1 203 ? -10.398 -1.75 15.516 1 91.75 203 GLY A CA 1
ATOM 1601 C C . GLY A 1 203 ? -10.648 -2.789 16.594 1 91.75 203 GLY A C 1
ATOM 1602 O O . GLY A 1 203 ? -9.867 -3.734 16.734 1 91.75 203 GLY A O 1
ATOM 1603 N N . GLU A 1 204 ? -11.68 -2.635 17.344 1 94.56 204 GLU A N 1
ATOM 1604 C CA . GLU A 1 204 ? -11.969 -3.553 18.438 1 94.56 204 GLU A CA 1
ATOM 1605 C C . GLU A 1 204 ? -12.414 -4.914 17.906 1 94.56 204 GLU A C 1
ATOM 1607 O O . GLU A 1 204 ? -12.172 -5.941 18.547 1 94.56 204 GLU A O 1
ATOM 1612 N N . TYR A 1 205 ? -13.102 -4.879 16.812 1 96.25 205 TYR A N 1
ATOM 1613 C CA . TYR A 1 205 ? -13.57 -6.117 16.203 1 96.25 205 TYR A CA 1
ATOM 1614 C C . TYR A 1 205 ? -12.953 -6.324 14.82 1 96.25 205 TYR A C 1
ATOM 1616 O O . TYR A 1 205 ? -12.766 -5.363 14.07 1 96.25 205 TYR A O 1
ATOM 1624 N N . VAL A 1 206 ? -12.648 -7.562 14.547 1 97 206 VAL A N 1
ATOM 1625 C CA . VAL A 1 206 ? -11.984 -7.914 13.297 1 97 206 VAL A CA 1
ATOM 1626 C C . VAL A 1 206 ? -12.648 -9.156 12.695 1 97 206 VAL A C 1
ATOM 1628 O O . VAL A 1 206 ? -13.086 -10.047 13.422 1 97 206 VAL A O 1
ATOM 1631 N N . VAL A 1 207 ? -12.812 -9.18 11.398 1 97.69 207 VAL A N 1
ATOM 1632 C CA . VAL A 1 207 ? -13.227 -10.398 10.711 1 97.69 207 VAL A CA 1
ATOM 1633 C C . VAL A 1 207 ? -12.273 -10.688 9.555 1 97.69 207 VAL A C 1
ATOM 1635 O O . VAL A 1 207 ? -11.695 -9.766 8.977 1 97.69 207 VAL A O 1
ATOM 1638 N N . VAL A 1 208 ? -12.055 -11.953 9.305 1 98.12 208 VAL A N 1
ATOM 1639 C CA . VAL A 1 208 ? -11.297 -12.367 8.133 1 98.12 208 VAL A CA 1
ATOM 1640 C C . VAL A 1 208 ? -12.25 -12.68 6.98 1 98.12 208 VAL A C 1
ATOM 1642 O O . VAL A 1 208 ? -13.414 -13.023 7.207 1 98.12 208 VAL A O 1
ATOM 1645 N N . ASP A 1 209 ? -11.773 -12.492 5.695 1 98.44 209 ASP A N 1
ATOM 1646 C CA . ASP A 1 209 ? -12.594 -12.781 4.52 1 98.44 209 ASP A CA 1
ATOM 1647 C C . ASP A 1 209 ? -13.953 -12.094 4.621 1 98.44 209 ASP A C 1
ATOM 1649 O O . ASP A 1 209 ? -14.992 -12.758 4.625 1 98.44 209 ASP A O 1
ATOM 1653 N N . PRO A 1 210 ? -13.945 -10.781 4.648 1 98.06 210 PRO A N 1
ATOM 1654 C CA . PRO A 1 210 ? -15.211 -10.062 4.805 1 98.06 210 PRO A CA 1
ATOM 1655 C C . PRO A 1 210 ? -16.141 -10.227 3.6 1 98.06 210 PRO A C 1
ATOM 1657 O O . PRO A 1 210 ? -15.664 -10.266 2.459 1 98.06 210 PRO A O 1
ATOM 1660 N N . THR A 1 211 ? -17.484 -10.266 3.854 1 97.06 211 THR A N 1
ATOM 1661 C CA . THR A 1 211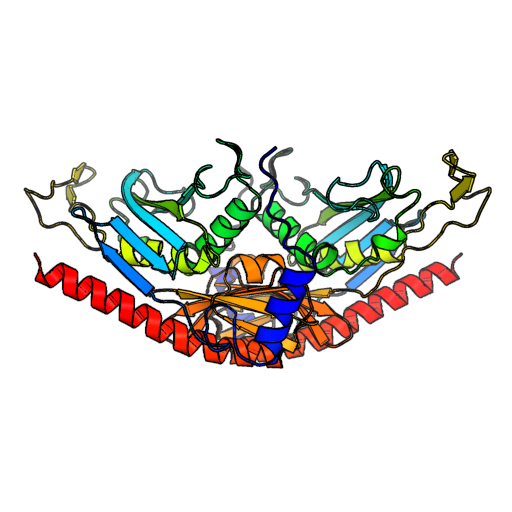 ? -18.484 -10.18 2.787 1 97.06 211 THR A CA 1
ATOM 1662 C C . THR A 1 211 ? -18.578 -8.75 2.248 1 97.06 211 THR A C 1
ATOM 1664 O O . THR A 1 211 ? -17.984 -7.832 2.822 1 97.06 211 THR A O 1
ATOM 1667 N N . LEU A 1 212 ? -19.266 -8.625 1.166 1 95.38 212 LEU A N 1
ATOM 1668 C CA . LEU A 1 212 ? -19.438 -7.297 0.583 1 95.38 212 LEU A CA 1
ATOM 1669 C C . LEU A 1 212 ? -20.156 -6.367 1.562 1 95.38 212 LEU A C 1
ATOM 1671 O O . LEU A 1 212 ? -19.781 -5.195 1.685 1 95.38 212 LEU A O 1
ATOM 1675 N N . GLN A 1 213 ? -21.156 -6.828 2.264 1 94.81 213 GLN A N 1
ATOM 1676 C CA . GLN A 1 213 ? -21.891 -6.039 3.244 1 94.81 213 GLN A CA 1
ATOM 1677 C C . GLN A 1 213 ? -20.984 -5.586 4.383 1 94.81 213 GLN A C 1
ATOM 1679 O O . GLN A 1 213 ? -21.078 -4.449 4.852 1 94.81 213 GLN A O 1
ATOM 1684 N N . GLU A 1 214 ? -20.141 -6.461 4.789 1 96.25 214 GLU A N 1
ATOM 1685 C CA . GLU A 1 214 ? -19.203 -6.121 5.848 1 96.25 214 GLU A CA 1
ATOM 1686 C C . GLU A 1 214 ? -18.188 -5.082 5.375 1 96.25 214 GLU A C 1
ATOM 1688 O O . GLU A 1 214 ? -17.844 -4.16 6.117 1 96.25 214 GLU A O 1
ATOM 1693 N N . GLU A 1 215 ? -17.672 -5.223 4.117 1 95.06 215 GLU A N 1
ATOM 1694 C CA . GLU A 1 215 ? -16.734 -4.262 3.541 1 95.06 215 GLU A CA 1
ATOM 1695 C C . GLU A 1 215 ? -17.359 -2.871 3.459 1 95.06 215 GLU A C 1
ATOM 1697 O O . GLU A 1 215 ? -16.656 -1.864 3.596 1 95.06 215 GLU A O 1
ATOM 1702 N N . GLN A 1 216 ? -18.609 -2.797 3.256 1 91.88 216 GLN A N 1
ATOM 1703 C CA . GLN A 1 216 ? -19.297 -1.524 3.076 1 91.88 216 GLN A CA 1
ATOM 1704 C C . GLN A 1 216 ? -19.359 -0.745 4.387 1 91.88 216 GLN A C 1
ATOM 1706 O O . GLN A 1 216 ? -19.453 0.485 4.379 1 91.88 216 GLN A O 1
ATOM 1711 N N . ILE A 1 217 ? -19.312 -1.437 5.527 1 93.44 217 ILE A N 1
ATOM 1712 C CA . ILE A 1 217 ? -19.484 -0.729 6.793 1 93.44 217 ILE A CA 1
ATOM 1713 C C . ILE A 1 217 ? -18.188 -0.754 7.586 1 93.44 217 ILE A C 1
ATOM 1715 O O . ILE A 1 217 ? -18.109 -0.228 8.695 1 93.44 217 ILE A O 1
ATOM 1719 N N . ARG A 1 218 ? -17.125 -1.381 7.047 1 95.38 218 ARG A N 1
ATOM 1720 C CA . ARG A 1 218 ? -15.852 -1.484 7.758 1 95.38 218 ARG A CA 1
ATOM 1721 C C . ARG A 1 218 ? -15.242 -0.107 7.992 1 95.38 218 ARG A C 1
ATOM 1723 O O . ARG A 1 218 ? -15.492 0.829 7.23 1 95.38 218 ARG A O 1
ATOM 1730 N N . GLN A 1 219 ? -14.445 0.009 9.016 1 94.75 219 GLN A N 1
ATOM 1731 C CA . GLN A 1 219 ? -13.766 1.263 9.344 1 94.75 219 GLN A CA 1
ATOM 1732 C C . GLN A 1 219 ? -12.289 1.209 8.953 1 94.75 219 GLN A C 1
ATOM 1734 O O . GLN A 1 219 ? -11.578 2.205 9.078 1 94.75 219 GLN A O 1
ATOM 1739 N N . GLY A 1 220 ? -11.844 0.052 8.5 1 94.31 220 GLY A N 1
ATOM 1740 C CA . GLY A 1 220 ? -10.484 -0.183 8.031 1 94.31 220 GLY A CA 1
ATOM 1741 C C . GLY A 1 220 ? -10.266 -1.593 7.516 1 94.31 220 GLY A C 1
ATOM 1742 O O . GLY A 1 220 ? -11.094 -2.475 7.734 1 94.31 220 GLY A O 1
ATOM 1743 N N . ASP A 1 221 ? -9.203 -1.762 6.797 1 96 221 ASP A N 1
ATOM 1744 C CA . ASP A 1 221 ? -8.859 -3.09 6.297 1 96 221 ASP A CA 1
ATOM 1745 C C . ASP A 1 221 ? -7.344 -3.277 6.223 1 96 221 ASP A C 1
ATOM 1747 O O . ASP A 1 221 ? -6.59 -2.309 6.32 1 96 221 ASP A O 1
ATOM 1751 N N . MET A 1 222 ? -6.992 -4.492 6.133 1 97.31 222 MET A N 1
ATOM 1752 C CA . MET A 1 222 ? -5.594 -4.887 6.02 1 97.31 222 MET A CA 1
ATOM 1753 C C . MET A 1 222 ? -5.457 -6.203 5.258 1 97.31 222 MET A C 1
ATOM 1755 O O . MET A 1 222 ? -6.246 -7.129 5.469 1 97.31 222 MET A O 1
ATOM 1759 N N . THR A 1 223 ? -4.535 -6.23 4.355 1 98 223 THR A N 1
ATOM 1760 C CA . THR A 1 223 ? -4.23 -7.457 3.625 1 98 223 THR A CA 1
ATOM 1761 C C . THR A 1 223 ? -2.785 -7.883 3.869 1 98 223 THR A C 1
ATOM 1763 O O . THR A 1 223 ? -1.859 -7.09 3.689 1 98 223 THR A O 1
ATOM 1766 N N . MET A 1 224 ? -2.623 -9.078 4.301 1 98.19 224 MET A N 1
ATOM 1767 C CA . MET A 1 224 ? -1.304 -9.672 4.496 1 98.19 224 MET A CA 1
ATOM 1768 C C . MET A 1 224 ? -1.043 -10.766 3.469 1 98.19 224 MET A C 1
ATOM 1770 O O . MET A 1 224 ? -1.893 -11.633 3.246 1 98.19 224 MET A O 1
ATOM 1774 N N . THR A 1 225 ? 0.054 -10.672 2.838 1 98.31 225 THR A N 1
ATOM 1775 C CA . THR A 1 225 ? 0.491 -11.719 1.925 1 98.31 225 THR A CA 1
ATOM 1776 C C . THR A 1 225 ? 1.587 -12.57 2.564 1 98.31 225 THR A C 1
ATOM 1778 O O . THR A 1 225 ? 2.646 -12.055 2.926 1 98.31 225 THR A O 1
ATOM 1781 N N . LEU A 1 226 ? 1.328 -13.859 2.643 1 97.69 226 LEU A N 1
ATOM 1782 C CA . LEU A 1 226 ? 2.25 -14.75 3.344 1 97.69 226 LEU A CA 1
ATOM 1783 C C . LEU A 1 226 ? 2.613 -15.945 2.479 1 97.69 226 LEU A C 1
ATOM 1785 O O . LEU A 1 226 ? 1.817 -16.375 1.642 1 97.69 226 LEU A O 1
ATOM 1789 N N . ASN A 1 227 ? 3.848 -16.422 2.73 1 95.12 227 ASN A N 1
ATOM 1790 C CA . ASN A 1 227 ? 4.234 -17.688 2.109 1 95.12 227 ASN A CA 1
ATOM 1791 C C . ASN A 1 227 ? 4.133 -18.844 3.094 1 95.12 227 ASN A C 1
ATOM 1793 O O . ASN A 1 227 ? 3.693 -18.656 4.23 1 95.12 227 ASN A O 1
ATOM 1797 N N . ILE A 1 228 ? 4.438 -20 2.67 1 91.44 228 ILE A N 1
ATOM 1798 C CA . ILE A 1 228 ? 4.242 -21.203 3.457 1 91.44 228 ILE A CA 1
ATOM 1799 C C . ILE A 1 228 ? 5.227 -21.234 4.621 1 91.44 228 ILE A C 1
ATOM 1801 O O . ILE A 1 228 ? 5.066 -22.016 5.562 1 91.44 228 ILE A O 1
ATOM 1805 N N . HIS A 1 229 ? 6.312 -20.406 4.582 1 91.94 229 HIS A N 1
ATOM 1806 C CA . HIS A 1 229 ? 7.312 -20.344 5.641 1 91.94 229 HIS A CA 1
ATOM 1807 C C . HIS A 1 229 ? 6.934 -19.328 6.707 1 91.94 229 HIS A C 1
ATOM 1809 O O . HIS A 1 229 ? 7.77 -18.938 7.531 1 91.94 229 HIS A O 1
ATOM 1815 N N . LYS A 1 230 ? 5.742 -18.797 6.66 1 94.69 230 LYS A N 1
ATOM 1816 C CA . LYS A 1 230 ? 5.164 -17.875 7.633 1 94.69 230 LYS A CA 1
ATOM 1817 C C . LYS A 1 230 ? 5.816 -16.5 7.551 1 94.69 230 LYS A C 1
ATOM 1819 O O . LYS A 1 230 ? 5.867 -15.766 8.539 1 94.69 230 LYS A O 1
ATOM 1824 N N . GLU A 1 231 ? 6.352 -16.234 6.441 1 95.69 231 GLU A N 1
ATOM 1825 C CA . GLU A 1 231 ? 6.953 -14.914 6.23 1 95.69 231 GLU A CA 1
ATOM 1826 C C . GLU A 1 231 ? 5.992 -13.977 5.512 1 95.69 231 GLU A C 1
ATOM 1828 O O . GLU A 1 231 ? 5.195 -14.414 4.68 1 95.69 231 GLU A O 1
ATOM 1833 N N . ILE A 1 232 ? 6.105 -12.719 5.82 1 97.56 232 ILE A N 1
ATOM 1834 C CA . ILE A 1 232 ? 5.254 -11.688 5.223 1 97.56 232 ILE A CA 1
ATOM 1835 C C . ILE A 1 232 ? 5.902 -11.172 3.941 1 97.56 232 ILE A C 1
ATOM 1837 O O . ILE A 1 232 ? 6.914 -10.469 3.99 1 97.56 232 ILE A O 1
ATOM 1841 N N . CYS A 1 233 ? 5.285 -11.453 2.869 1 96.88 233 CYS A N 1
ATOM 1842 C CA . CYS A 1 233 ? 5.797 -11.039 1.569 1 96.88 233 CYS A CA 1
ATOM 1843 C C . CYS A 1 233 ? 5.359 -9.609 1.246 1 96.88 233 CYS A C 1
ATOM 1845 O O . CYS A 1 233 ? 6.113 -8.852 0.634 1 96.88 233 CYS A O 1
ATOM 1847 N N . ALA A 1 234 ? 4.184 -9.281 1.598 1 96.62 234 ALA A N 1
ATOM 1848 C CA . ALA A 1 234 ? 3.605 -7.949 1.435 1 96.62 234 ALA A CA 1
ATOM 1849 C C . ALA A 1 234 ? 2.568 -7.668 2.52 1 96.62 234 ALA A C 1
ATOM 1851 O O . ALA A 1 234 ? 1.984 -8.594 3.086 1 96.62 234 ALA A O 1
ATOM 1852 N N . LEU A 1 235 ? 2.398 -6.465 2.842 1 96.88 235 LEU A N 1
ATOM 1853 C CA . LEU A 1 235 ? 1.431 -6.027 3.842 1 96.88 235 LEU A CA 1
ATOM 1854 C C . LEU A 1 235 ? 0.874 -4.648 3.49 1 96.88 235 LEU A C 1
ATOM 1856 O O . LEU A 1 235 ? 1.631 -3.736 3.152 1 96.88 235 LEU A O 1
ATOM 1860 N N . SER A 1 236 ? -0.459 -4.555 3.486 1 95.94 236 SER A N 1
ATOM 1861 C CA . SER A 1 236 ? -1.103 -3.289 3.158 1 95.94 236 SER A CA 1
ATOM 1862 C C . SER A 1 236 ? -2.197 -2.947 4.164 1 95.94 236 SER A C 1
ATOM 1864 O O . SER A 1 236 ? -3.197 -3.66 4.266 1 95.94 236 SER A O 1
ATOM 1866 N N . LYS A 1 237 ? -1.991 -2.008 4.941 1 95.19 237 LYS A N 1
ATOM 1867 C CA . LYS A 1 237 ? -2.977 -1.293 5.746 1 95.19 237 LYS A CA 1
ATOM 1868 C C . LYS A 1 237 ? -3.133 0.15 5.273 1 95.19 237 LYS A C 1
ATOM 1870 O O . LYS A 1 237 ? -2.279 0.995 5.551 1 95.19 237 LYS A O 1
ATOM 1875 N N . ALA A 1 238 ? -4.195 0.432 4.516 1 86.75 238 ALA A N 1
ATOM 1876 C CA . ALA A 1 238 ? -4.277 1.646 3.707 1 86.75 238 ALA A CA 1
ATOM 1877 C C . ALA A 1 238 ? -5.109 2.717 4.41 1 86.75 238 ALA A C 1
ATOM 1879 O O . ALA A 1 238 ? -5.84 3.467 3.76 1 86.75 238 ALA A O 1
ATOM 1880 N N . GLY A 1 239 ? -5.09 2.758 5.766 1 85.88 239 GLY A N 1
ATOM 1881 C CA . GLY A 1 239 ? -5.812 3.799 6.477 1 85.88 239 GLY A CA 1
ATOM 1882 C C . GLY A 1 239 ? -7.016 3.277 7.238 1 85.88 239 GLY A C 1
ATOM 1883 O O . GLY A 1 239 ? -7.055 2.109 7.629 1 85.88 239 GLY A O 1
ATOM 1884 N N . GLY A 1 240 ? -7.949 4.199 7.473 1 90.94 240 GLY A N 1
ATOM 1885 C CA . GLY A 1 240 ? -9.055 3.838 8.344 1 90.94 240 GLY A CA 1
ATOM 1886 C C . GLY A 1 240 ? -8.695 3.885 9.82 1 90.94 240 GLY A C 1
ATOM 1887 O O . GLY A 1 240 ? -7.832 4.664 10.227 1 90.94 240 GLY A O 1
ATOM 1888 N N . THR A 1 241 ? -9.352 3.08 10.523 1 93.56 241 THR A N 1
ATOM 1889 C CA . THR A 1 241 ? -9.125 3.09 11.969 1 93.56 241 THR A CA 1
ATOM 1890 C C . THR A 1 241 ? -7.691 2.668 12.289 1 93.56 241 THR A C 1
ATOM 1892 O O . THR A 1 241 ? -7.188 1.692 11.734 1 93.56 241 THR A O 1
ATOM 1895 N N . PRO A 1 242 ? -6.996 3.445 13.078 1 95.31 242 PRO A N 1
ATOM 1896 C CA . PRO A 1 242 ? -5.668 3.014 13.516 1 95.31 242 PRO A CA 1
ATOM 1897 C C . PRO A 1 242 ? -5.703 1.714 14.312 1 95.31 242 PRO A C 1
ATOM 1899 O O . PRO A 1 242 ? -6.699 1.425 14.984 1 95.31 242 PRO A O 1
ATOM 1902 N N . LEU A 1 243 ? -4.648 0.971 14.203 1 96.94 243 LEU A N 1
ATOM 1903 C CA . LEU A 1 243 ? -4.59 -0.322 14.875 1 96.94 243 LEU A CA 1
ATOM 1904 C C . LEU A 1 243 ? -3.416 -0.374 15.852 1 96.94 243 LEU A C 1
ATOM 1906 O O . LEU A 1 243 ? -2.352 0.184 15.578 1 96.94 243 LEU A O 1
ATOM 1910 N N . LYS A 1 244 ? -3.645 -1.081 16.906 1 96.19 244 LYS A N 1
ATOM 1911 C CA . LYS A 1 244 ? -2.529 -1.431 17.781 1 96.19 244 LYS A CA 1
ATOM 1912 C C . LYS A 1 244 ? -1.694 -2.559 17.188 1 96.19 244 LYS A C 1
ATOM 1914 O O . LYS A 1 244 ? -2.219 -3.414 16.469 1 96.19 244 LYS A O 1
ATOM 1919 N N . MET A 1 245 ? -0.441 -2.564 17.547 1 96.56 245 MET A N 1
ATOM 1920 C CA . MET A 1 245 ? 0.448 -3.604 17.031 1 96.56 245 MET A CA 1
ATOM 1921 C C . MET A 1 245 ? -0.034 -4.988 17.453 1 96.56 245 MET A C 1
ATOM 1923 O O . MET A 1 245 ? 0.109 -5.957 16.703 1 96.56 245 MET A O 1
ATOM 1927 N N . GLU A 1 246 ? -0.585 -5.016 18.609 1 97.06 246 GLU A N 1
ATOM 1928 C CA . GLU A 1 246 ? -1.106 -6.289 19.094 1 97.06 246 GLU A CA 1
ATOM 1929 C C . GLU A 1 246 ? -2.143 -6.867 18.141 1 97.06 246 GLU A C 1
ATOM 1931 O O . GLU A 1 246 ? -2.168 -8.078 17.891 1 97.06 246 GLU A O 1
ATOM 1936 N N . THR A 1 247 ? -3.006 -6.016 17.641 1 97.31 247 THR A N 1
ATOM 1937 C CA . THR A 1 247 ? -4.02 -6.438 16.672 1 97.31 247 THR A CA 1
ATOM 1938 C C . THR A 1 247 ? -3.371 -6.988 15.414 1 97.31 247 THR A C 1
ATOM 1940 O O . THR A 1 247 ? -3.812 -8.008 14.875 1 97.31 247 THR A O 1
ATOM 1943 N N . ILE A 1 248 ? -2.314 -6.402 14.969 1 97.88 248 ILE A N 1
ATOM 1944 C CA . ILE A 1 248 ? -1.608 -6.816 13.758 1 97.88 248 ILE A CA 1
ATOM 1945 C C . ILE A 1 248 ? -0.949 -8.18 13.984 1 97.88 248 ILE A C 1
ATOM 1947 O O . ILE A 1 248 ? -0.99 -9.047 13.109 1 97.88 248 ILE A O 1
ATOM 1951 N N . ILE A 1 249 ? -0.383 -8.359 15.141 1 97.94 249 ILE A N 1
ATOM 1952 C CA . ILE A 1 249 ? 0.245 -9.625 15.5 1 97.94 249 ILE A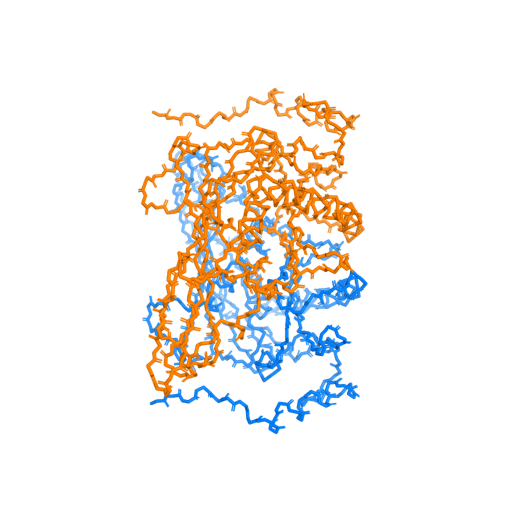 CA 1
ATOM 1953 C C . ILE A 1 249 ? -0.798 -10.742 15.484 1 97.94 249 ILE A C 1
ATOM 1955 O O . ILE A 1 249 ? -0.57 -11.805 14.898 1 97.94 249 ILE A O 1
ATOM 1959 N N . ASN A 1 250 ? -1.921 -10.469 16.094 1 97.5 250 ASN A N 1
ATOM 1960 C CA . ASN A 1 250 ? -2.996 -11.453 16.125 1 97.5 250 ASN A CA 1
ATOM 1961 C C . ASN A 1 250 ? -3.461 -11.805 14.711 1 97.5 250 ASN A C 1
ATOM 1963 O O . ASN A 1 250 ? -3.664 -12.977 14.391 1 97.5 250 ASN A O 1
ATOM 1967 N N . CYS A 1 251 ? -3.633 -10.805 13.883 1 98 251 CYS A N 1
ATOM 1968 C CA . CYS A 1 251 ? -4.02 -11.023 12.492 1 98 251 CYS A CA 1
ATOM 1969 C C . CYS A 1 251 ? -2.986 -11.883 11.766 1 98 251 CYS A C 1
ATOM 1971 O O . CYS A 1 251 ? -3.34 -12.742 10.961 1 98 251 CYS A O 1
ATOM 1973 N N . SER A 1 252 ? -1.719 -11.648 12.078 1 98.19 252 SER A N 1
ATOM 1974 C CA . SER A 1 252 ? -0.655 -12.398 11.414 1 98.19 252 SER A CA 1
ATOM 1975 C C . SER A 1 252 ? -0.718 -13.883 11.766 1 98.19 252 SER A C 1
ATOM 1977 O O . SER A 1 252 ? -0.439 -14.734 10.922 1 98.19 252 SER A O 1
ATOM 1979 N N . GLN A 1 253 ? -1.047 -14.148 12.969 1 98 253 GLN A N 1
ATOM 1980 C CA . GLN A 1 253 ? -1.186 -15.539 13.391 1 98 253 GLN A CA 1
ATOM 1981 C C . GLN A 1 253 ? -2.326 -16.219 12.648 1 98 253 GLN A C 1
ATOM 1983 O O . GLN A 1 253 ? -2.172 -17.344 12.164 1 98 253 GLN A O 1
ATOM 1988 N N . ILE A 1 254 ? -3.436 -15.531 12.602 1 97.88 254 ILE A N 1
ATOM 1989 C CA . ILE A 1 254 ? -4.59 -16.047 11.875 1 97.88 254 ILE A CA 1
ATOM 1990 C C . ILE A 1 254 ? -4.23 -16.234 10.398 1 97.88 254 ILE A C 1
ATOM 1992 O O . ILE A 1 254 ? -4.516 -17.266 9.805 1 97.88 254 ILE A O 1
ATOM 1996 N N . ALA A 1 255 ? -3.6 -15.211 9.844 1 98.56 255 ALA A N 1
ATOM 1997 C CA . ALA A 1 255 ? -3.24 -15.219 8.422 1 98.56 255 ALA A CA 1
ATOM 1998 C C . ALA A 1 255 ? -2.307 -16.375 8.102 1 98.56 255 ALA A C 1
ATOM 2000 O O . ALA A 1 255 ? -2.408 -16.984 7.031 1 98.56 255 ALA A O 1
ATOM 2001 N N . THR A 1 256 ? -1.358 -16.672 8.992 1 98.06 256 THR A N 1
ATOM 2002 C CA . THR A 1 256 ? -0.424 -17.766 8.805 1 98.06 256 THR A CA 1
ATOM 2003 C C . THR A 1 256 ? -1.172 -19.094 8.664 1 98.06 256 THR A C 1
ATOM 2005 O O . THR A 1 256 ? -0.9 -19.875 7.754 1 98.06 256 THR A O 1
ATOM 2008 N N . THR A 1 257 ? -2.092 -19.266 9.523 1 97.88 257 THR A N 1
ATOM 2009 C CA . THR A 1 257 ? -2.887 -20.5 9.508 1 97.88 257 THR A CA 1
ATOM 2010 C C . THR A 1 257 ? -3.723 -20.578 8.234 1 97.88 257 THR A C 1
ATOM 2012 O O . THR A 1 257 ? -3.781 -21.641 7.602 1 97.88 257 THR A O 1
ATOM 2015 N N . LYS A 1 258 ? -4.363 -19.516 7.891 1 98.19 258 LYS A N 1
ATOM 2016 C CA . LYS A 1 258 ? -5.242 -19.516 6.723 1 98.19 258 LYS A CA 1
ATOM 2017 C C . LYS A 1 258 ? -4.445 -19.641 5.43 1 98.19 258 LYS A C 1
ATOM 2019 O O . LYS A 1 258 ? -4.879 -20.312 4.492 1 98.19 258 LYS A O 1
ATOM 2024 N N . ALA A 1 259 ? -3.285 -18.984 5.391 1 98.25 259 ALA A N 1
ATOM 2025 C CA . ALA A 1 259 ? -2.43 -19.109 4.211 1 98.25 259 ALA A CA 1
ATOM 2026 C C . ALA A 1 259 ? -1.995 -20.547 3.984 1 98.25 259 ALA A C 1
ATOM 2028 O O . ALA A 1 259 ? -1.969 -21.031 2.848 1 98.25 259 ALA A O 1
ATOM 2029 N N . LYS A 1 260 ? -1.622 -21.203 5.051 1 97.75 260 LYS A N 1
ATOM 2030 C CA . LYS A 1 260 ? -1.269 -22.609 4.953 1 97.75 260 LYS A CA 1
ATOM 2031 C C . LYS A 1 260 ? -2.438 -23.438 4.422 1 97.75 260 LYS A C 1
ATOM 2033 O O . LYS A 1 260 ? -2.268 -24.25 3.508 1 97.75 260 LYS A O 1
ATOM 2038 N N . TRP A 1 261 ? -3.58 -23.234 5.016 1 98.12 261 TRP A N 1
ATOM 2039 C CA . TRP A 1 261 ? -4.781 -23.953 4.598 1 98.12 261 TRP A CA 1
ATOM 2040 C C . TRP A 1 261 ? -5.074 -23.703 3.123 1 98.12 261 TRP A C 1
ATOM 2042 O O . TRP A 1 261 ? -5.352 -24.641 2.371 1 98.12 261 TRP A O 1
ATOM 2052 N N . ILE A 1 262 ? -5.008 -22.484 2.656 1 98.5 262 ILE A N 1
ATOM 2053 C CA . ILE A 1 262 ? -5.289 -22.125 1.273 1 98.5 262 ILE A CA 1
ATOM 2054 C C . ILE A 1 262 ? -4.273 -22.781 0.346 1 98.5 262 ILE A C 1
ATOM 2056 O O . ILE A 1 262 ? -4.637 -23.312 -0.707 1 98.5 262 ILE A O 1
ATOM 2060 N N . THR A 1 263 ? -3.006 -22.719 0.737 1 98.19 263 THR A N 1
ATOM 2061 C CA . THR A 1 263 ? -1.955 -23.359 -0.048 1 98.19 263 THR A CA 1
ATOM 2062 C C . THR A 1 263 ? -2.242 -24.844 -0.23 1 98.19 263 THR A C 1
ATOM 2064 O O . THR A 1 263 ? -2.092 -25.375 -1.33 1 98.19 263 THR A O 1
ATOM 2067 N N . GLU A 1 264 ? -2.688 -25.453 0.828 1 97.88 264 GLU A N 1
ATOM 2068 C CA . GLU A 1 264 ? -3.023 -26.875 0.776 1 97.88 264 GLU A CA 1
ATOM 2069 C C . GLU A 1 264 ? -4.207 -27.125 -0.154 1 97.88 264 GLU A C 1
ATOM 2071 O O . GLU A 1 264 ? -4.242 -28.125 -0.865 1 97.88 264 GLU A O 1
ATOM 2076 N N . GLN A 1 265 ? -5.164 -26.25 -0.12 1 98.19 265 GLN A N 1
ATOM 2077 C CA . GLN A 1 265 ? -6.305 -26.375 -1.02 1 98.19 265 GLN A CA 1
ATOM 2078 C C . GLN A 1 265 ? -5.871 -26.25 -2.479 1 98.19 265 GLN A C 1
ATOM 2080 O O . GLN A 1 265 ? -6.371 -26.984 -3.34 1 98.19 265 GLN A O 1
ATOM 2085 N N . ILE A 1 266 ? -4.996 -25.328 -2.779 1 98.38 266 ILE A N 1
ATOM 2086 C CA . ILE A 1 266 ? -4.488 -25.156 -4.133 1 98.38 266 ILE A CA 1
ATOM 2087 C C . ILE A 1 266 ? -3.756 -26.422 -4.582 1 98.38 266 ILE A C 1
ATOM 2089 O O . ILE A 1 266 ? -3.998 -26.922 -5.684 1 98.38 266 ILE A O 1
ATOM 2093 N N . GLN A 1 267 ? -2.887 -26.938 -3.719 1 97.44 267 GLN A N 1
ATOM 2094 C CA . GLN A 1 267 ? -2.121 -28.141 -4.039 1 97.44 267 GLN A CA 1
ATOM 2095 C C . GLN A 1 267 ? -3.041 -29.328 -4.281 1 97.44 267 GLN A C 1
ATOM 2097 O O . GLN A 1 267 ? -2.828 -30.109 -5.215 1 97.44 267 GLN A O 1
ATOM 2102 N N . ALA A 1 268 ? -4.031 -29.438 -3.441 1 97.81 268 ALA A N 1
ATOM 2103 C CA . ALA A 1 268 ? -4.984 -30.531 -3.598 1 97.81 268 ALA A CA 1
ATOM 2104 C C . ALA A 1 268 ? -5.707 -30.453 -4.938 1 97.81 268 ALA A C 1
ATOM 2106 O O . ALA A 1 268 ? -5.918 -31.469 -5.605 1 97.81 268 ALA A O 1
ATOM 2107 N N . ALA A 1 269 ? -6.082 -29.281 -5.281 1 97.88 269 ALA A N 1
ATOM 2108 C CA . ALA A 1 269 ? -6.766 -29.078 -6.555 1 97.88 269 ALA A CA 1
ATOM 2109 C C . ALA A 1 269 ? -5.848 -29.422 -7.73 1 97.88 269 ALA A C 1
ATOM 2111 O O . ALA A 1 269 ? -6.285 -30.031 -8.711 1 97.88 269 ALA A O 1
ATOM 2112 N N . LEU A 1 270 ? -4.602 -29.016 -7.668 1 97.19 270 LEU A N 1
ATOM 2113 C CA . LEU A 1 270 ? -3.625 -29.312 -8.711 1 97.19 270 LEU A CA 1
ATOM 2114 C C . LEU A 1 270 ? -3.4 -30.812 -8.844 1 97.19 270 LEU A C 1
ATOM 2116 O O . LEU A 1 270 ? -3.332 -31.344 -9.953 1 97.19 270 LEU A O 1
ATOM 2120 N N . ASP A 1 271 ? -3.322 -31.484 -7.723 1 96.5 271 ASP A N 1
ATOM 2121 C CA . ASP A 1 271 ? -3.121 -32.938 -7.711 1 96.5 271 ASP A CA 1
ATOM 2122 C C . ASP A 1 271 ? -4.316 -33.656 -8.32 1 96.5 271 ASP A C 1
ATOM 2124 O O . ASP A 1 271 ? -4.148 -34.625 -9.062 1 96.5 271 ASP A O 1
ATOM 2128 N N . ALA A 1 272 ? -5.441 -33.188 -7.984 1 94.88 272 ALA A N 1
ATOM 2129 C CA . ALA A 1 272 ? -6.652 -33.781 -8.539 1 94.88 272 ALA A CA 1
ATOM 2130 C C . ALA A 1 272 ? -6.703 -33.594 -10.055 1 94.88 272 ALA A C 1
ATOM 2132 O O . ALA A 1 272 ? -7.156 -34.5 -10.773 1 94.88 272 ALA A O 1
ATOM 2133 N N . GLU A 1 273 ? -6.285 -32.5 -10.547 1 91.75 273 GLU A N 1
ATOM 2134 C CA . GLU A 1 273 ? -6.27 -32.188 -11.977 1 91.75 273 GLU A CA 1
ATOM 2135 C C . GLU A 1 273 ? -5.262 -33.094 -12.711 1 91.75 273 GLU A C 1
ATOM 2137 O O . GLU A 1 273 ? -5.523 -33.531 -13.82 1 91.75 273 GLU A O 1
ATOM 2142 N N . LYS A 1 274 ? -4.094 -33.344 -12.148 1 88.62 274 LYS A N 1
ATOM 2143 C CA . LYS A 1 274 ? -3.07 -34.219 -12.734 1 88.62 274 LYS A CA 1
ATOM 2144 C C . LYS A 1 274 ? -3.561 -35.656 -12.852 1 88.62 274 LYS A C 1
ATOM 2146 O O . LYS A 1 274 ? -3.223 -36.344 -13.805 1 88.62 274 LYS A O 1
ATOM 2151 N N . SER A 1 275 ? -4.336 -36 -11.945 1 86 275 SER A N 1
ATOM 2152 C CA . SER A 1 275 ? -4.836 -37.375 -11.938 1 86 275 SER A CA 1
ATOM 2153 C C . SER A 1 275 ? -5.902 -37.594 -13.008 1 86 275 SER A C 1
ATOM 2155 O O . SER A 1 275 ? -6.176 -38.719 -13.406 1 86 275 SER A O 1
ATOM 2157 N N . LYS A 1 276 ? -6.527 -36.656 -13.445 1 79.81 276 LYS A N 1
ATOM 2158 C CA . LYS A 1 276 ? -7.523 -36.75 -14.508 1 79.81 276 LYS A CA 1
ATOM 2159 C C . LYS A 1 276 ? -6.859 -36.875 -15.875 1 79.81 276 LYS A C 1
ATOM 2161 O O . LYS A 1 276 ? -7.457 -37.406 -16.812 1 79.81 276 LYS A O 1
ATOM 2166 N N . LYS A 1 277 ? -5.777 -36.438 -16.031 1 66 277 LYS A N 1
ATOM 2167 C CA . LYS A 1 277 ? -5.086 -36.469 -17.312 1 66 277 LYS A CA 1
ATOM 2168 C C . LYS A 1 277 ? -4.18 -37.688 -17.406 1 66 277 LYS A C 1
ATOM 2170 O O . LYS A 1 277 ? -4.09 -38.344 -18.453 1 66 277 LYS A O 1
ATOM 2175 N N . MET B 1 1 ? 22.219 11.031 -22.281 1 24.42 1 MET B N 1
ATOM 2176 C CA . MET B 1 1 ? 22.094 9.695 -21.703 1 24.42 1 MET B CA 1
ATOM 2177 C C . MET B 1 1 ? 22.266 9.734 -20.188 1 24.42 1 MET B C 1
ATOM 2179 O O . MET B 1 1 ? 23.391 9.781 -19.688 1 24.42 1 MET B O 1
ATOM 2183 N N . VAL B 1 2 ? 21.516 10.438 -19.438 1 25.86 2 VAL B N 1
ATOM 2184 C CA . VAL B 1 2 ? 21.703 10.648 -18 1 25.86 2 VAL B CA 1
ATOM 2185 C C . VAL B 1 2 ? 21.859 9.297 -17.297 1 25.86 2 VAL B C 1
ATOM 2187 O O . VAL B 1 2 ? 20.938 8.484 -17.312 1 25.86 2 VAL B O 1
ATOM 2190 N N . LYS B 1 3 ? 22.984 8.672 -17.203 1 32.81 3 LYS B N 1
ATOM 2191 C CA . LYS B 1 3 ? 23.453 7.402 -16.641 1 32.81 3 LYS B CA 1
ATOM 2192 C C . LYS B 1 3 ? 22.969 7.227 -15.203 1 32.81 3 LYS B C 1
ATOM 2194 O O . LYS B 1 3 ? 23.219 8.078 -14.344 1 32.81 3 LYS B O 1
ATOM 2199 N N . GLU B 1 4 ? 21.828 6.77 -14.922 1 41.28 4 GLU B N 1
ATOM 2200 C CA . GLU B 1 4 ? 21.5 6.305 -13.578 1 41.28 4 GLU B CA 1
ATOM 2201 C C . GLU B 1 4 ? 22.719 5.746 -12.859 1 41.28 4 GLU B C 1
ATOM 2203 O O . GLU B 1 4 ? 23.453 4.926 -13.422 1 41.28 4 GLU B O 1
ATOM 2208 N N . PHE B 1 5 ? 23.406 6.426 -12.102 1 41.88 5 PHE B N 1
ATOM 2209 C CA . PHE B 1 5 ? 24.609 6.012 -11.383 1 41.88 5 PHE B CA 1
ATOM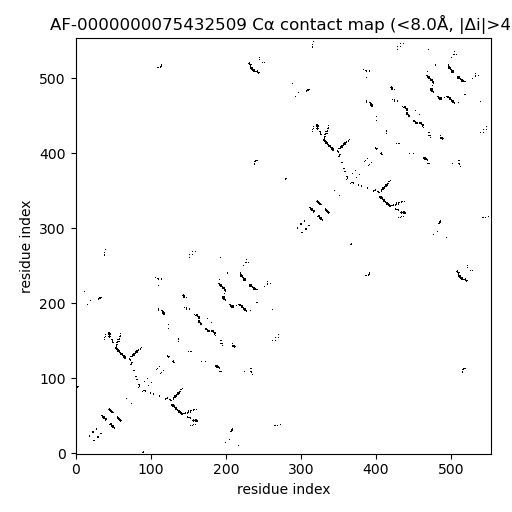 2210 C C . PHE B 1 5 ? 24.469 4.598 -10.844 1 41.88 5 PHE B C 1
ATOM 2212 O O . PHE B 1 5 ? 23.672 4.359 -9.922 1 41.88 5 PHE B O 1
ATOM 2219 N N . GLU B 1 6 ? 24.391 3.645 -11.672 1 50.91 6 GLU B N 1
ATOM 2220 C CA . GLU B 1 6 ? 24.516 2.271 -11.195 1 50.91 6 GLU B CA 1
ATOM 2221 C C . GLU B 1 6 ? 25.734 2.117 -10.273 1 50.91 6 GLU B C 1
ATOM 2223 O O . GLU B 1 6 ? 26.859 2.416 -10.664 1 50.91 6 GLU B O 1
ATOM 2228 N N . SER B 1 7 ? 25.453 2.238 -9.023 1 57.78 7 SER B N 1
ATOM 2229 C CA . SER B 1 7 ? 26.562 1.981 -8.094 1 57.78 7 SER B CA 1
ATOM 2230 C C . SER B 1 7 ? 27.422 0.815 -8.57 1 57.78 7 SER B C 1
ATOM 2232 O O . SER B 1 7 ? 26.891 -0.205 -9.023 1 57.78 7 SER B O 1
ATOM 2234 N N . SER B 1 8 ? 28.641 1.063 -8.68 1 67.75 8 SER B N 1
ATOM 2235 C CA . SER B 1 8 ? 29.594 0.002 -9 1 67.75 8 SER B CA 1
ATOM 2236 C C . SER B 1 8 ? 29.469 -1.166 -8.023 1 67.75 8 SER B C 1
ATOM 2238 O O . SER B 1 8 ? 28.906 -1.015 -6.938 1 67.75 8 SER B O 1
ATOM 2240 N N . ILE B 1 9 ? 29.594 -2.314 -8.492 1 69.44 9 ILE B N 1
ATOM 2241 C CA . ILE B 1 9 ? 29.609 -3.523 -7.68 1 69.44 9 ILE B CA 1
ATOM 2242 C C . ILE B 1 9 ? 30.391 -3.271 -6.391 1 69.44 9 ILE B C 1
ATOM 2244 O O . ILE B 1 9 ? 29.953 -3.668 -5.305 1 69.44 9 ILE B O 1
ATOM 2248 N N . ASN B 1 10 ? 31.391 -2.541 -6.523 1 76.38 10 ASN B N 1
ATOM 2249 C CA . ASN B 1 10 ? 32.25 -2.264 -5.367 1 76.38 10 ASN B CA 1
ATOM 2250 C C . ASN B 1 10 ? 31.547 -1.351 -4.363 1 76.38 10 ASN B C 1
ATOM 2252 O O . ASN B 1 10 ? 31.625 -1.564 -3.154 1 76.38 10 ASN B O 1
ATOM 2256 N N . GLU B 1 11 ? 30.828 -0.442 -4.863 1 82.38 11 GLU B N 1
ATOM 2257 C CA . GLU B 1 11 ? 30.125 0.485 -3.984 1 82.38 11 GLU B CA 1
ATOM 2258 C C . GLU B 1 11 ? 28.984 -0.214 -3.244 1 82.38 11 GLU B C 1
ATOM 2260 O O . GLU B 1 11 ? 28.781 0.02 -2.051 1 82.38 11 GLU B O 1
ATOM 2265 N N . LYS B 1 12 ? 28.406 -1.113 -3.896 1 88.38 12 LYS B N 1
ATOM 2266 C CA . LYS B 1 12 ? 27.312 -1.89 -3.297 1 88.38 12 LYS B CA 1
ATOM 2267 C C . LYS B 1 12 ? 27.828 -2.748 -2.145 1 88.38 12 LYS B C 1
ATOM 2269 O O . LYS B 1 12 ? 27.234 -2.768 -1.065 1 88.38 12 LYS B O 1
ATOM 2274 N N . ASP B 1 13 ? 28.938 -3.32 -2.387 1 90.19 13 ASP B N 1
ATOM 2275 C CA . ASP B 1 13 ? 29.531 -4.195 -1.377 1 90.19 13 ASP B CA 1
ATOM 2276 C C . ASP B 1 13 ? 29.984 -3.396 -0.161 1 90.19 13 ASP B C 1
ATOM 2278 O O . ASP B 1 13 ? 29.859 -3.855 0.976 1 90.19 13 ASP B O 1
ATOM 2282 N N . PHE B 1 14 ? 30.547 -2.281 -0.489 1 90.38 14 PHE B N 1
ATOM 2283 C CA . PHE B 1 14 ? 31.047 -1.427 0.585 1 90.38 14 PHE B CA 1
ATOM 2284 C C . PHE B 1 14 ? 29.891 -0.959 1.474 1 90.38 14 PHE B C 1
ATOM 2286 O O . PHE B 1 14 ? 30 -0.992 2.701 1 90.38 14 PHE B O 1
ATOM 2293 N N . ILE B 1 15 ? 28.734 -0.574 0.902 1 93.38 15 ILE B N 1
ATOM 2294 C CA . ILE B 1 15 ? 27.562 -0.125 1.631 1 93.38 15 ILE B CA 1
ATOM 2295 C C . ILE B 1 15 ? 27.016 -1.27 2.482 1 93.38 15 ILE B C 1
ATOM 2297 O O . ILE B 1 15 ? 26.734 -1.092 3.672 1 93.38 15 ILE B O 1
ATOM 2301 N N . LEU B 1 16 ? 26.969 -2.408 1.901 1 94.06 16 LEU B N 1
ATOM 2302 C CA . LEU B 1 16 ? 26.422 -3.578 2.576 1 94.06 16 LEU B CA 1
ATOM 2303 C C . LEU B 1 16 ? 27.297 -3.988 3.756 1 94.06 16 LEU B C 1
ATOM 2305 O O . LEU B 1 16 ? 26.797 -4.344 4.82 1 94.06 16 LEU B O 1
ATOM 2309 N N . GLN B 1 17 ? 28.578 -3.908 3.508 1 93.19 17 GLN B N 1
ATOM 2310 C CA . GLN B 1 17 ? 29.516 -4.25 4.578 1 93.19 17 GLN B CA 1
ATOM 2311 C C . GLN B 1 17 ? 29.375 -3.289 5.754 1 93.19 17 GLN B C 1
ATOM 2313 O O . GLN B 1 17 ? 29.438 -3.701 6.914 1 93.19 17 GLN B O 1
ATOM 2318 N N . GLY B 1 18 ? 29.281 -2.006 5.461 1 92.75 18 GLY B N 1
ATOM 2319 C CA . GLY B 1 18 ? 29.062 -1.027 6.512 1 92.75 18 GLY B CA 1
ATOM 2320 C C . GLY B 1 18 ? 27.812 -1.314 7.336 1 92.75 18 GLY B C 1
ATOM 2321 O O . GLY B 1 18 ? 27.844 -1.256 8.57 1 92.75 18 GLY B O 1
ATOM 2322 N N . ILE B 1 19 ? 26.75 -1.719 6.684 1 94.38 19 ILE B N 1
ATOM 2323 C CA . ILE B 1 19 ? 25.484 -2.025 7.34 1 94.38 19 ILE B CA 1
ATOM 2324 C C . ILE B 1 19 ? 25.656 -3.252 8.234 1 94.38 19 ILE B C 1
ATOM 2326 O O . ILE B 1 19 ? 25.172 -3.268 9.375 1 94.38 19 ILE B O 1
ATOM 2330 N N . LYS B 1 20 ? 26.359 -4.199 7.738 1 94.25 20 LYS B N 1
ATOM 2331 C CA . LYS B 1 20 ? 26.594 -5.434 8.484 1 94.25 20 LYS B CA 1
ATOM 2332 C C . LYS B 1 20 ? 27.375 -5.16 9.766 1 94.25 20 LYS B C 1
ATOM 2334 O O . LYS B 1 20 ? 27.172 -5.84 10.773 1 94.25 20 LYS B O 1
ATOM 2339 N N . GLU B 1 21 ? 28.172 -4.176 9.703 1 92.88 21 GLU B N 1
ATOM 2340 C CA . GLU B 1 21 ? 29 -3.84 10.852 1 92.88 21 GLU B CA 1
ATOM 2341 C C . GLU B 1 21 ? 28.344 -2.789 11.734 1 92.88 21 GLU B C 1
ATOM 2343 O O . GLU B 1 21 ? 28.906 -2.375 12.75 1 92.88 21 GLU B O 1
ATOM 2348 N N . GLY B 1 22 ? 27.234 -2.391 11.312 1 90.5 22 GLY B N 1
ATOM 2349 C CA . GLY B 1 22 ? 26.469 -1.447 12.109 1 90.5 22 GLY B CA 1
ATOM 2350 C C . GLY B 1 22 ? 26.906 -0.007 11.906 1 90.5 22 GLY B C 1
ATOM 2351 O O . GLY B 1 22 ? 26.641 0.851 12.75 1 90.5 22 GLY B O 1
ATOM 2352 N N . LEU B 1 23 ? 27.688 0.231 10.891 1 89.75 23 LEU B N 1
ATOM 2353 C CA . LEU B 1 23 ? 28.156 1.585 10.594 1 89.75 23 LEU B CA 1
ATOM 2354 C C . LEU B 1 23 ? 27.844 1.958 9.148 1 89.75 23 LEU B C 1
ATOM 2356 O O . LEU B 1 23 ? 28.562 1.565 8.234 1 89.75 23 LEU B O 1
ATOM 2360 N N . ARG B 1 24 ? 26.906 2.797 8.977 1 94 24 ARG B N 1
ATOM 2361 C CA . ARG B 1 24 ? 26.438 3.205 7.656 1 94 24 ARG B CA 1
ATOM 2362 C C . ARG B 1 24 ? 27.438 4.168 7.008 1 94 24 ARG B C 1
ATOM 2364 O O . ARG B 1 24 ? 28.281 4.738 7.688 1 94 24 ARG B O 1
ATOM 2371 N N . LEU B 1 25 ? 27.422 4.383 5.789 1 91.06 25 LEU B N 1
ATOM 2372 C CA . LEU B 1 25 ? 28.375 5.188 5.031 1 91.06 25 LEU B CA 1
ATOM 2373 C C . LEU B 1 25 ? 28.375 6.629 5.523 1 91.06 25 LEU B C 1
ATOM 2375 O O . LEU B 1 25 ? 29.406 7.305 5.469 1 91.06 25 LEU B O 1
ATOM 2379 N N . ASP B 1 26 ? 27.281 7.07 6.008 1 92.88 26 ASP B N 1
ATOM 2380 C CA . ASP B 1 26 ? 27.188 8.445 6.484 1 92.88 26 ASP B CA 1
ATOM 2381 C C . ASP B 1 26 ? 27.406 8.523 7.992 1 92.88 26 ASP B C 1
ATOM 2383 O O . ASP B 1 26 ? 27.047 9.516 8.633 1 92.88 26 ASP B O 1
ATOM 2387 N N . ASN B 1 27 ? 27.859 7.465 8.633 1 93.19 27 ASN B N 1
ATOM 2388 C CA . ASN B 1 27 ? 28.312 7.367 10.016 1 93.19 27 ASN B CA 1
ATOM 2389 C C . ASN B 1 27 ? 27.141 7.262 10.977 1 93.19 27 ASN B C 1
ATOM 2391 O O . ASN B 1 27 ? 27.312 7.359 12.195 1 93.19 27 ASN B O 1
ATOM 2395 N N . ARG B 1 28 ? 25.969 7.012 10.438 1 95.31 28 ARG B N 1
ATOM 2396 C CA . ARG B 1 28 ? 24.828 6.758 11.305 1 95.31 28 ARG B CA 1
ATOM 2397 C C . ARG B 1 28 ? 24.812 5.312 11.789 1 95.31 28 ARG B C 1
ATOM 2399 O O . ARG B 1 28 ? 25.312 4.418 11.102 1 95.31 28 ARG B O 1
ATOM 2406 N N . ASP B 1 29 ? 24.219 5.238 13.008 1 94.31 29 ASP B N 1
ATOM 2407 C CA . ASP B 1 29 ? 23.859 3.889 13.422 1 94.31 29 ASP B CA 1
ATOM 2408 C C . ASP B 1 29 ? 22.641 3.379 12.648 1 94.31 29 ASP B C 1
ATOM 2410 O O . ASP B 1 29 ? 21.984 4.148 11.945 1 94.31 29 ASP B O 1
ATOM 2414 N N . ILE B 1 30 ? 22.328 2.123 12.812 1 93.38 30 ILE B N 1
ATOM 2415 C CA . ILE B 1 30 ? 21.328 1.458 11.977 1 93.38 30 ILE B CA 1
ATOM 2416 C C . ILE B 1 30 ? 19.953 2.039 12.258 1 93.38 30 ILE B C 1
ATOM 2418 O O . ILE B 1 30 ? 19.078 2.033 11.383 1 93.38 30 ILE B O 1
ATOM 2422 N N . TYR B 1 31 ? 19.719 2.678 13.469 1 93.81 31 TYR B N 1
ATOM 2423 C CA . TYR B 1 31 ? 18.391 3.162 13.805 1 93.81 31 TYR B CA 1
ATOM 2424 C C . TYR B 1 31 ? 18.359 4.684 13.875 1 93.81 31 TYR B C 1
ATOM 2426 O O . TYR B 1 31 ? 17.391 5.273 14.359 1 93.81 31 TYR B O 1
ATOM 2434 N N . ASP B 1 32 ? 19.391 5.301 13.336 1 95.75 32 ASP B N 1
ATOM 2435 C CA . ASP B 1 32 ? 19.469 6.758 13.414 1 95.75 32 ASP B CA 1
ATOM 2436 C C . ASP B 1 32 ? 18.828 7.414 12.195 1 95.75 32 ASP B C 1
ATOM 2438 O O . ASP B 1 32 ? 18.984 6.938 11.07 1 95.75 32 ASP B O 1
ATOM 2442 N N . PHE B 1 33 ? 18.078 8.438 12.5 1 97.81 33 PHE B N 1
ATOM 2443 C CA . PHE B 1 33 ? 17.609 9.328 11.445 1 97.81 33 PHE B CA 1
ATOM 2444 C C . PHE B 1 33 ? 18.688 10.344 11.078 1 97.81 33 PHE B C 1
ATOM 2446 O O . PHE B 1 33 ? 19.531 10.695 11.906 1 97.81 33 PHE B O 1
ATOM 2453 N N . ARG B 1 34 ? 18.688 10.82 9.867 1 97.88 34 ARG B N 1
ATOM 2454 C CA . ARG B 1 34 ? 19.469 11.984 9.484 1 97.88 34 ARG B CA 1
ATOM 2455 C C . ARG B 1 34 ? 18.953 13.242 10.156 1 97.88 34 ARG B C 1
ATOM 2457 O O . ARG B 1 34 ? 17.891 13.234 10.766 1 97.88 34 ARG B O 1
ATOM 2464 N N . GLN B 1 35 ? 19.719 14.227 10 1 97.75 35 GLN B N 1
ATOM 2465 C CA . GLN B 1 35 ? 19.328 15.492 10.602 1 97.75 35 GLN B CA 1
ATOM 2466 C C . GLN B 1 35 ? 18.016 16 9.992 1 97.75 35 GLN B C 1
ATOM 2468 O O . GLN B 1 35 ? 17.875 16.031 8.773 1 97.75 35 GLN B O 1
ATOM 2473 N N . LEU B 1 36 ? 17.141 16.359 10.891 1 98.62 36 LEU B N 1
ATOM 2474 C CA . LEU B 1 36 ? 15.828 16.859 10.477 1 98.62 36 LEU B CA 1
ATOM 2475 C C . LEU B 1 36 ? 15.727 18.359 10.68 1 98.62 36 LEU B C 1
ATOM 2477 O O . LEU B 1 36 ? 16.062 18.875 11.75 1 98.62 36 LEU B O 1
ATOM 2481 N N . GLY B 1 37 ? 15.367 19.078 9.602 1 98.69 37 GLY B N 1
ATOM 2482 C CA . GLY B 1 37 ? 15.078 20.5 9.664 1 98.69 37 GLY B CA 1
ATOM 2483 C C . GLY B 1 37 ? 13.688 20.844 9.18 1 98.69 37 GLY B C 1
ATOM 2484 O O . GLY B 1 37 ? 13.219 20.297 8.18 1 98.69 37 GLY B O 1
ATOM 2485 N N . ILE B 1 38 ? 13.039 21.656 9.891 1 98.69 38 ILE B N 1
ATOM 2486 C CA . ILE B 1 38 ? 11.711 22.125 9.516 1 98.69 38 ILE B CA 1
ATOM 2487 C C . ILE B 1 38 ? 11.664 23.656 9.586 1 98.69 38 ILE B C 1
ATOM 2489 O O . ILE B 1 38 ? 11.953 24.25 10.633 1 98.69 38 ILE B O 1
ATOM 2493 N N . THR B 1 39 ? 11.312 24.297 8.492 1 97.69 39 THR B N 1
ATOM 2494 C CA . THR B 1 39 ? 11.188 25.75 8.445 1 97.69 39 THR B CA 1
ATOM 2495 C C . THR B 1 39 ? 9.859 26.156 7.801 1 97.69 39 THR B C 1
ATOM 2497 O O . THR B 1 39 ? 9.367 25.469 6.898 1 97.69 39 THR B O 1
ATOM 2500 N N . PHE B 1 40 ? 9.344 27.25 8.242 1 97.56 40 PHE B N 1
ATOM 2501 C CA . PHE B 1 40 ? 8.094 27.766 7.699 1 97.56 40 PHE B CA 1
ATOM 2502 C C . PHE B 1 40 ? 8.328 29.047 6.93 1 97.56 40 PHE B C 1
ATOM 2504 O O . PHE B 1 40 ? 9.211 29.844 7.281 1 97.56 40 PHE B O 1
ATOM 2511 N N . GLY B 1 41 ? 7.688 29.188 5.891 1 91.38 41 GLY B N 1
ATOM 2512 C CA . GLY B 1 41 ? 7.75 30.422 5.125 1 91.38 41 GLY B CA 1
ATOM 2513 C C . GLY B 1 41 ? 6.961 31.562 5.754 1 91.38 41 GLY B C 1
ATOM 2514 O O . GLY B 1 41 ? 6.391 31.406 6.836 1 91.38 41 GLY B O 1
ATOM 2515 N N . PRO B 1 42 ? 7 32.656 5.02 1 88.75 42 PRO B N 1
ATOM 2516 C CA . PRO B 1 42 ? 6.297 33.844 5.527 1 88.75 42 PRO B CA 1
ATOM 2517 C C . PRO B 1 42 ? 4.781 33.688 5.523 1 88.75 42 PRO B C 1
ATOM 2519 O O . PRO B 1 42 ? 4.09 34.25 6.363 1 88.75 42 PRO B O 1
ATOM 2522 N N . ASP B 1 43 ? 4.332 32.906 4.598 1 91.06 43 ASP B N 1
ATOM 2523 C CA . ASP B 1 43 ? 2.895 32.656 4.504 1 91.06 43 ASP B CA 1
ATOM 2524 C C . ASP B 1 43 ? 2.496 31.391 5.266 1 91.06 43 ASP B C 1
ATOM 2526 O O . ASP B 1 43 ? 3.256 30.422 5.309 1 91.06 43 ASP B O 1
ATOM 2530 N N . TYR B 1 44 ? 1.285 31.469 5.828 1 94.69 44 TYR B N 1
ATOM 2531 C CA . TYR B 1 44 ? 0.746 30.281 6.477 1 94.69 44 TYR B CA 1
ATOM 2532 C C . TYR B 1 44 ? 0.633 29.125 5.488 1 94.69 44 TYR B C 1
ATOM 2534 O O . TYR B 1 44 ? 0.254 29.328 4.332 1 94.69 44 TYR B O 1
ATOM 2542 N N . GLY B 1 45 ? 1.018 27.984 5.98 1 97.81 45 GLY B N 1
ATOM 2543 C CA . GLY B 1 45 ? 0.781 26.781 5.199 1 97.81 45 GLY B CA 1
ATOM 2544 C C . GLY B 1 45 ? 1.946 26.406 4.301 1 97.81 45 GLY B C 1
ATOM 2545 O O . GLY B 1 45 ? 1.797 25.609 3.379 1 97.81 45 GLY B O 1
ATOM 2546 N N . ARG B 1 46 ? 3.051 27.094 4.477 1 97.94 46 ARG B N 1
ATOM 2547 C CA . ARG B 1 46 ? 4.262 26.75 3.736 1 97.94 46 ARG B CA 1
ATOM 2548 C C . ARG B 1 46 ? 5.32 26.156 4.66 1 97.94 46 ARG B C 1
ATOM 2550 O O . ARG B 1 46 ? 5.645 26.734 5.695 1 97.94 46 ARG B O 1
ATOM 2557 N N . SER B 1 47 ? 5.844 25 4.293 1 98.5 47 SER B N 1
ATOM 2558 C CA . SER B 1 47 ? 6.895 24.359 5.078 1 98.5 47 SER B CA 1
ATOM 2559 C C . SER B 1 47 ? 7.984 23.781 4.18 1 98.5 47 SER B C 1
ATOM 2561 O O . SER B 1 47 ? 7.695 23.266 3.098 1 98.5 47 SER B O 1
ATOM 2563 N N . GLU B 1 48 ? 9.18 23.938 4.578 1 98.44 48 GLU B N 1
ATOM 2564 C CA . GLU B 1 48 ? 10.32 23.266 3.967 1 98.44 48 GLU B CA 1
ATOM 2565 C C . GLU B 1 48 ? 10.992 22.312 4.949 1 98.44 48 GLU B C 1
ATOM 2567 O O . GLU B 1 48 ? 11.305 22.703 6.078 1 98.44 48 GLU B O 1
ATOM 2572 N N . VAL B 1 49 ? 11.18 21.125 4.484 1 98.75 49 VAL B N 1
ATOM 2573 C CA . VAL B 1 49 ? 11.75 20.078 5.344 1 98.75 49 VAL B CA 1
ATOM 2574 C C . VAL B 1 49 ? 13.039 19.547 4.719 1 98.75 49 VAL B C 1
ATOM 2576 O O . VAL B 1 49 ? 13.102 19.328 3.506 1 98.75 49 VAL B O 1
ATOM 2579 N N . THR B 1 50 ? 14 19.453 5.594 1 98.62 50 THR B N 1
ATOM 2580 C CA . THR B 1 50 ? 15.234 18.781 5.211 1 98.62 50 THR B CA 1
ATOM 2581 C C . THR B 1 50 ? 15.445 17.531 6.047 1 98.62 50 THR B C 1
ATOM 2583 O O . THR B 1 50 ? 15.25 17.547 7.266 1 98.62 50 THR B O 1
ATOM 2586 N N . LEU B 1 51 ? 15.656 16.453 5.422 1 98.5 51 LEU B N 1
ATOM 2587 C CA . LEU B 1 51 ? 16.109 15.195 6.008 1 98.5 51 LEU B CA 1
ATOM 2588 C C . LEU B 1 51 ? 17.438 14.758 5.406 1 98.5 51 LEU B C 1
ATOM 2590 O O . LEU B 1 51 ? 17.469 14.047 4.398 1 98.5 51 LEU B O 1
ATOM 2594 N N . GLY B 1 52 ? 18.562 15.102 6.168 1 97.75 52 GLY B N 1
ATOM 2595 C CA . GLY B 1 52 ? 19.844 15.086 5.48 1 97.75 52 GLY B CA 1
ATOM 2596 C C . GLY B 1 52 ? 19.875 15.984 4.258 1 97.75 52 GLY B C 1
ATOM 2597 O O . GLY B 1 52 ? 19.562 17.172 4.344 1 97.75 52 GLY B O 1
ATOM 2598 N N . ASN B 1 53 ? 20.156 15.375 3.088 1 96.88 53 ASN B N 1
ATOM 2599 C CA . ASN B 1 53 ? 20.25 16.156 1.859 1 96.88 53 ASN B CA 1
ATOM 2600 C C . ASN B 1 53 ? 18.953 16.109 1.066 1 96.88 53 ASN B C 1
ATOM 2602 O O . ASN B 1 53 ? 18.828 16.734 0.013 1 96.88 53 ASN B O 1
ATOM 2606 N N . THR B 1 54 ? 17.969 15.383 1.567 1 97.5 54 THR B N 1
ATOM 2607 C CA . THR B 1 54 ? 16.641 15.406 0.945 1 97.5 54 THR B CA 1
ATOM 2608 C C . THR B 1 54 ? 15.875 16.656 1.356 1 97.5 54 THR B C 1
ATOM 2610 O O . THR B 1 54 ? 15.805 16.984 2.543 1 97.5 54 THR B O 1
ATOM 2613 N N . ARG B 1 55 ? 15.344 17.359 0.381 1 97.62 55 ARG B N 1
ATOM 2614 C CA . ARG B 1 55 ? 14.617 18.594 0.641 1 97.62 55 ARG B CA 1
ATOM 2615 C C . ARG B 1 55 ? 13.242 18.578 -0.015 1 97.62 55 ARG B C 1
ATOM 2617 O O . ARG B 1 55 ? 13.117 18.25 -1.199 1 97.62 55 ARG B O 1
ATOM 2624 N N . VAL B 1 56 ? 12.242 18.875 0.774 1 98 56 VAL B N 1
ATOM 2625 C CA . VAL B 1 56 ? 10.867 18.844 0.292 1 98 56 VAL B CA 1
ATOM 2626 C C . VAL B 1 56 ? 10.148 20.125 0.718 1 98 56 VAL B C 1
ATOM 2628 O O . VAL B 1 56 ? 10.281 20.578 1.862 1 98 56 VAL B O 1
ATOM 2631 N N . LEU B 1 57 ? 9.438 20.719 -0.236 1 97.94 57 LEU B N 1
ATOM 2632 C CA . LEU B 1 57 ? 8.609 21.891 0.026 1 97.94 57 LEU B CA 1
ATOM 2633 C C . LEU B 1 57 ? 7.129 21.547 -0.06 1 97.94 57 LEU B C 1
ATOM 2635 O O . LEU B 1 57 ? 6.695 20.891 -1.006 1 97.94 57 LEU B O 1
ATOM 2639 N N . ALA B 1 58 ? 6.375 21.922 0.944 1 98.38 58 ALA B N 1
ATOM 2640 C CA . ALA B 1 58 ? 4.926 21.734 0.924 1 98.38 58 ALA B CA 1
ATOM 2641 C C . ALA B 1 58 ? 4.207 23.078 1.081 1 98.38 58 ALA B C 1
ATOM 2643 O O . ALA B 1 58 ? 4.641 23.938 1.855 1 98.38 58 ALA B O 1
ATOM 2644 N N . LYS B 1 59 ? 3.174 23.25 0.31 1 98.38 59 LYS B N 1
ATOM 2645 C CA . LYS B 1 59 ? 2.342 24.453 0.373 1 98.38 59 LYS B CA 1
ATOM 2646 C C . LYS B 1 59 ? 0.861 24.078 0.43 1 98.38 59 LYS B C 1
ATOM 2648 O O . LYS B 1 59 ? 0.381 23.281 -0.373 1 98.38 59 LYS B O 1
ATOM 2653 N N . VAL B 1 60 ? 0.148 24.672 1.353 1 98.44 60 VAL B N 1
ATOM 2654 C CA . VAL B 1 60 ? -1.279 24.406 1.519 1 98.44 60 VAL B CA 1
ATOM 2655 C C . VAL B 1 60 ? -2.084 25.594 0.997 1 98.44 60 VAL B C 1
ATOM 2657 O O . VAL B 1 60 ? -1.71 26.75 1.216 1 98.44 60 VAL B O 1
ATOM 2660 N N . SER B 1 61 ? -3.062 25.312 0.26 1 97.75 61 SER B N 1
ATOM 2661 C CA . SER B 1 61 ? -4.035 26.297 -0.19 1 97.75 61 SER B CA 1
ATOM 2662 C C . SER B 1 61 ? -5.465 25.797 0.003 1 97.75 61 SER B C 1
ATOM 2664 O O . SER B 1 61 ? -5.68 24.625 0.318 1 97.75 61 SER B O 1
ATOM 2666 N N . CYS B 1 62 ? -6.43 26.719 -0.054 1 97.06 62 CYS B N 1
ATOM 2667 C CA . CYS B 1 62 ? -7.816 26.297 0.086 1 97.06 62 CYS B CA 1
ATOM 2668 C C . CYS B 1 62 ? -8.727 27.094 -0.843 1 97.06 62 CYS B C 1
ATOM 2670 O O . CYS B 1 62 ? -8.375 28.188 -1.261 1 97.06 62 CYS B O 1
ATOM 2672 N N . GLU B 1 63 ? -9.766 26.516 -1.223 1 96.94 63 GLU B N 1
ATOM 2673 C CA . GLU B 1 63 ? -10.82 27.156 -2.002 1 96.94 63 GLU B CA 1
ATOM 2674 C C . GLU B 1 63 ? -12.195 26.609 -1.599 1 96.94 63 GLU B C 1
ATOM 2676 O O . GLU B 1 63 ? -12.297 25.578 -0.937 1 96.94 63 GLU B O 1
ATOM 2681 N N . VAL B 1 64 ? -13.234 27.391 -1.901 1 95.56 64 VAL B N 1
ATOM 2682 C CA . VAL B 1 64 ? -14.609 26.953 -1.643 1 95.56 64 VAL B CA 1
ATOM 2683 C C . VAL B 1 64 ? -15.141 26.188 -2.846 1 95.56 64 VAL B C 1
ATOM 2685 O O . VAL B 1 64 ? -15.023 26.641 -3.986 1 95.56 64 VAL B O 1
ATOM 2688 N N . MET B 1 65 ? -15.648 24.969 -2.51 1 96.38 65 MET B N 1
ATOM 2689 C CA . MET B 1 65 ? -16.188 24.125 -3.57 1 96.38 65 MET B CA 1
ATOM 2690 C C . MET B 1 65 ? -17.484 23.453 -3.123 1 96.38 65 MET B C 1
ATOM 2692 O O . MET B 1 65 ? -17.859 23.547 -1.954 1 96.38 65 MET B O 1
ATOM 2696 N N . ARG B 1 66 ? -18.156 22.859 -4.109 1 95.94 66 ARG B N 1
ATOM 2697 C CA . ARG B 1 66 ? -19.297 22.016 -3.777 1 95.94 66 ARG B CA 1
ATOM 2698 C C . ARG B 1 66 ? -18.844 20.672 -3.234 1 95.94 66 ARG B C 1
ATOM 2700 O O . ARG B 1 66 ? -17.891 20.062 -3.762 1 95.94 66 ARG B O 1
ATOM 2707 N N . PRO B 1 67 ? -19.469 20.219 -2.195 1 95.88 67 PRO B N 1
ATOM 2708 C CA . PRO B 1 67 ? -19.078 18.922 -1.649 1 95.88 67 PRO B CA 1
ATOM 2709 C C . PRO B 1 67 ? -19.438 17.75 -2.572 1 95.88 67 PRO B C 1
ATOM 2711 O O . PRO B 1 67 ? -20.203 17.938 -3.521 1 95.88 67 PRO B O 1
ATOM 2714 N N . TYR B 1 68 ? -18.797 16.625 -2.371 1 91.75 68 TYR B N 1
ATOM 2715 C CA . TYR B 1 68 ? -19.188 15.398 -3.061 1 91.75 68 TYR B CA 1
ATOM 2716 C C . TYR B 1 68 ? -20.625 15.008 -2.697 1 91.75 68 TYR B C 1
ATOM 2718 O O . TYR B 1 68 ? -21.047 15.195 -1.558 1 91.75 68 TYR B O 1
ATOM 2726 N N . GLN B 1 69 ? -21.266 14.344 -3.609 1 90.19 69 GLN B N 1
ATOM 2727 C CA . GLN B 1 69 ? -22.656 13.992 -3.426 1 90.19 69 GLN B CA 1
ATOM 2728 C C . GLN B 1 69 ? -22.828 13 -2.279 1 90.19 69 GLN B C 1
ATOM 2730 O O . GLN B 1 69 ? -23.812 13.055 -1.543 1 90.19 69 GLN B O 1
ATOM 2735 N N . ASP B 1 70 ? -21.875 12.164 -2.104 1 85.38 70 ASP B N 1
ATOM 2736 C CA . ASP B 1 70 ? -22 11.109 -1.101 1 85.38 70 ASP B CA 1
ATOM 2737 C C . ASP B 1 70 ? -21.547 11.602 0.269 1 85.38 70 ASP B C 1
ATOM 2739 O O . ASP B 1 70 ? -21.719 10.906 1.275 1 85.38 70 ASP B O 1
ATOM 2743 N N . ARG B 1 71 ? -20.969 12.836 0.379 1 90.69 71 ARG B N 1
ATOM 2744 C CA . ARG B 1 71 ? -20.531 13.461 1.622 1 90.69 71 ARG B CA 1
ATOM 2745 C C . ARG B 1 71 ? -20.844 14.953 1.627 1 90.69 71 ARG B C 1
ATOM 2747 O O . ARG B 1 71 ? -19.922 15.781 1.665 1 90.69 71 ARG B O 1
ATOM 2754 N N . PRO B 1 72 ? -22.047 15.273 1.741 1 93.75 72 PRO B N 1
ATOM 2755 C CA . PRO B 1 72 ? -22.5 16.641 1.49 1 93.75 72 PRO B CA 1
ATOM 2756 C C . PRO B 1 72 ? -22.047 17.625 2.568 1 93.75 72 PRO B C 1
ATOM 2758 O O . PRO B 1 72 ? -22.141 18.828 2.379 1 93.75 72 PRO B O 1
ATOM 2761 N N . ALA B 1 73 ? -21.609 17.125 3.713 1 95.44 73 ALA B N 1
ATOM 2762 C CA . ALA B 1 73 ? -21.234 18.016 4.809 1 95.44 73 ALA B CA 1
ATOM 2763 C C . ALA B 1 73 ? -19.75 17.906 5.121 1 95.44 73 ALA B C 1
ATOM 2765 O O . ALA B 1 73 ? -19.297 18.297 6.207 1 95.44 73 ALA B O 1
ATOM 2766 N N . GLU B 1 74 ? -18.984 17.359 4.211 1 95.69 74 GLU B N 1
ATOM 2767 C CA . GLU B 1 74 ? -17.562 17.156 4.465 1 95.69 74 GLU B CA 1
ATOM 2768 C C . GLU B 1 74 ? -16.703 17.938 3.471 1 95.69 74 GLU B C 1
ATOM 2770 O O . GLU B 1 74 ? -16.969 17.922 2.268 1 95.69 74 GLU B O 1
ATOM 2775 N N . GLY B 1 75 ? -15.719 18.672 4.008 1 96.5 75 GLY B N 1
ATOM 2776 C CA . GLY B 1 75 ? -14.727 19.281 3.139 1 96.5 75 GLY B CA 1
ATOM 2777 C C . GLY B 1 75 ? -13.812 18.281 2.467 1 96.5 75 GLY B C 1
ATOM 2778 O O . GLY B 1 75 ? -14 17.078 2.607 1 96.5 75 GLY B O 1
ATOM 2779 N N . MET B 1 76 ? -12.898 18.781 1.7 1 95.5 76 MET B N 1
ATOM 2780 C CA . MET B 1 76 ? -12.031 17.922 0.899 1 95.5 76 MET B CA 1
ATOM 2781 C C . MET B 1 76 ? -10.562 18.219 1.173 1 95.5 76 MET B C 1
ATOM 2783 O O . MET B 1 76 ? -10.203 19.359 1.501 1 95.5 76 MET B O 1
ATOM 2787 N N . ILE B 1 77 ? -9.805 17.219 1.077 1 96 77 ILE B N 1
ATOM 2788 C CA . ILE B 1 77 ? -8.352 17.359 1.126 1 96 77 ILE B CA 1
ATOM 2789 C C . ILE B 1 77 ? -7.723 16.641 -0.074 1 96 77 ILE B C 1
ATOM 2791 O O . ILE B 1 77 ? -8.062 15.5 -0.374 1 96 77 ILE B O 1
ATOM 2795 N N . THR B 1 78 ? -6.887 17.297 -0.773 1 95.81 78 THR B N 1
ATOM 2796 C CA . THR B 1 78 ? -6.184 16.719 -1.916 1 95.81 78 THR B CA 1
ATOM 2797 C C . THR B 1 78 ? -4.676 16.922 -1.777 1 95.81 78 THR B C 1
ATOM 2799 O O . THR B 1 78 ? -4.219 17.984 -1.365 1 95.81 78 THR B O 1
ATOM 2802 N N . LEU B 1 79 ? -3.957 15.898 -2.074 1 96.25 79 LEU B N 1
ATOM 2803 C CA . LEU B 1 79 ? -2.5 15.961 -2.1 1 96.25 79 LEU B CA 1
ATOM 2804 C C . LEU B 1 79 ? -1.977 15.898 -3.531 1 96.25 79 LEU B C 1
ATOM 2806 O O . LEU B 1 79 ? -2.484 15.125 -4.348 1 96.25 79 LEU B O 1
ATOM 2810 N N . SER B 1 80 ? -1.043 16.75 -3.812 1 95.06 80 SER B N 1
ATOM 2811 C CA . SER B 1 80 ? -0.408 16.766 -5.125 1 95.06 80 SER B CA 1
ATOM 2812 C C . SER B 1 80 ? 1.111 16.719 -5.004 1 95.06 80 SER B C 1
ATOM 2814 O O . SER B 1 80 ? 1.708 17.547 -4.316 1 95.06 80 SER B O 1
ATOM 2816 N N . THR B 1 81 ? 1.67 15.719 -5.68 1 93.94 81 THR B N 1
ATOM 2817 C CA . THR B 1 81 ? 3.123 15.594 -5.676 1 93.94 81 THR B CA 1
ATOM 2818 C C . THR B 1 81 ? 3.703 15.977 -7.035 1 93.94 81 THR B C 1
ATOM 2820 O O . THR B 1 81 ? 3.105 15.688 -8.07 1 93.94 81 THR B O 1
ATOM 2823 N N . GLU B 1 82 ? 4.805 16.625 -6.977 1 88.69 82 GLU B N 1
ATOM 2824 C CA . GLU B 1 82 ? 5.512 16.984 -8.203 1 88.69 82 GLU B CA 1
ATOM 2825 C C . GLU B 1 82 ? 7.012 16.75 -8.062 1 88.69 82 GLU B C 1
ATOM 2827 O O . GLU B 1 82 ? 7.668 17.375 -7.223 1 88.69 82 GLU B O 1
ATOM 2832 N N . MET B 1 83 ? 7.449 15.859 -8.961 1 86.31 83 MET B N 1
ATOM 2833 C CA . MET B 1 83 ? 8.891 15.602 -8.992 1 86.31 83 MET B CA 1
ATOM 2834 C C . MET B 1 83 ? 9.555 16.391 -10.117 1 86.31 83 MET B C 1
ATOM 2836 O O . MET B 1 83 ? 9.078 16.359 -11.258 1 86.31 83 MET B O 1
ATOM 2840 N N . SER B 1 84 ? 10.523 17.188 -9.742 1 78.38 84 SER B N 1
ATOM 2841 C CA . SER B 1 84 ? 11.234 18 -10.727 1 78.38 84 SER B CA 1
ATOM 2842 C C . SER B 1 84 ? 12.352 17.219 -11.398 1 78.38 84 SER B C 1
ATOM 2844 O O . SER B 1 84 ? 12.984 16.375 -10.766 1 78.38 84 SER B O 1
ATOM 2846 N N . PRO B 1 85 ? 12.578 17.484 -12.656 1 77.38 85 PRO B N 1
ATOM 2847 C CA . PRO B 1 85 ? 13.703 16.844 -13.328 1 77.38 85 PRO B CA 1
ATOM 2848 C C . PRO B 1 85 ? 15.047 17.141 -12.664 1 77.38 85 PRO B C 1
ATOM 2850 O O . PRO B 1 85 ? 15.992 16.359 -12.789 1 77.38 85 PRO B O 1
ATOM 2853 N N . MET B 1 86 ? 15.125 18.234 -12.016 1 73.56 86 MET B N 1
ATOM 2854 C CA . MET B 1 86 ? 16.344 18.609 -11.328 1 73.56 86 MET B CA 1
ATOM 2855 C C . MET B 1 86 ? 16.625 17.656 -10.164 1 73.56 86 MET B C 1
ATOM 2857 O O . MET B 1 86 ? 17.781 17.25 -9.953 1 73.56 86 MET B O 1
ATOM 2861 N N . ALA B 1 87 ? 15.594 17.297 -9.547 1 76.69 87 ALA B N 1
ATOM 2862 C CA . ALA B 1 87 ? 15.734 16.422 -8.383 1 76.69 87 ALA B CA 1
ATOM 2863 C C . ALA B 1 87 ? 15.727 14.953 -8.805 1 76.69 87 ALA B C 1
ATOM 2865 O O . ALA B 1 87 ? 16.312 14.102 -8.133 1 76.69 87 ALA B O 1
ATOM 2866 N N . PHE B 1 88 ? 15.07 14.773 -9.914 1 78.44 88 PHE B N 1
ATOM 2867 C CA . PHE B 1 88 ? 14.922 13.422 -10.445 1 78.44 88 PHE B CA 1
ATOM 2868 C C . PHE B 1 88 ? 15.273 13.383 -11.93 1 78.44 88 PHE B C 1
ATOM 2870 O O . PHE B 1 88 ? 14.398 13.5 -12.781 1 78.44 88 PHE B O 1
ATOM 2877 N N . PRO B 1 89 ? 16.469 13.133 -12.219 1 70.75 89 PRO B N 1
ATOM 2878 C CA . PRO B 1 89 ? 16.906 13.203 -13.609 1 70.75 89 PRO B CA 1
ATOM 2879 C C . PRO B 1 89 ? 16.141 12.25 -14.523 1 70.75 89 PRO B C 1
ATOM 2881 O O . PRO B 1 89 ? 16.047 12.484 -15.734 1 70.75 89 PRO B O 1
ATOM 2884 N N . SER B 1 90 ? 15.578 11.195 -14.016 1 70.88 90 SER B N 1
ATOM 2885 C CA . SER B 1 90 ? 14.922 10.188 -14.836 1 70.88 90 SER B CA 1
ATOM 2886 C C . SER B 1 90 ? 13.469 10.562 -15.117 1 70.88 90 SER B C 1
ATOM 2888 O O . SER B 1 90 ? 12.805 9.914 -15.93 1 70.88 90 SER B O 1
ATOM 2890 N N . VAL B 1 91 ? 13.008 11.57 -14.531 1 72.69 91 VAL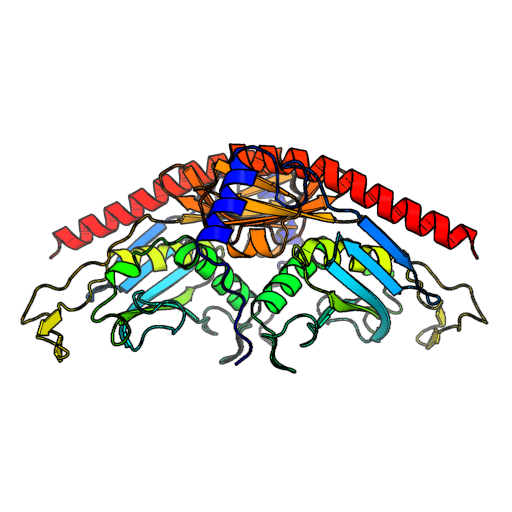 B N 1
ATOM 2891 C CA . VAL B 1 91 ? 11.594 11.898 -14.633 1 72.69 91 VAL B CA 1
ATOM 2892 C C . VAL B 1 91 ? 11.352 12.781 -15.859 1 72.69 91 VAL B C 1
ATOM 2894 O O . VAL B 1 91 ? 12.117 13.703 -16.125 1 72.69 91 VAL B O 1
ATOM 2897 N N . GLU B 1 92 ? 10.383 12.336 -16.656 1 69.94 92 GLU B N 1
ATOM 2898 C CA . GLU B 1 92 ? 9.906 13.148 -17.781 1 69.94 92 GLU B CA 1
ATOM 2899 C C . GLU B 1 92 ? 8.82 14.125 -17.312 1 69.94 92 GLU B C 1
ATOM 2901 O O . GLU B 1 92 ? 7.887 13.742 -16.609 1 69.94 92 GLU B O 1
ATOM 2906 N N . PRO B 1 93 ? 9.102 15.352 -17.766 1 67.38 93 PRO B N 1
ATOM 2907 C CA . PRO B 1 93 ? 8.078 16.312 -17.359 1 67.38 93 PRO B CA 1
ATOM 2908 C C . PRO B 1 93 ? 6.672 15.922 -17.797 1 67.38 93 PRO B C 1
ATOM 2910 O O . PRO B 1 93 ? 6.492 15.406 -18.906 1 67.38 93 PRO B O 1
ATOM 2913 N N . GLY B 1 94 ? 5.672 16.094 -16.891 1 64.94 94 GLY B N 1
ATOM 2914 C CA . GLY B 1 94 ? 4.27 15.883 -17.203 1 64.94 94 GLY B CA 1
ATOM 2915 C C . GLY B 1 94 ? 3.803 14.461 -16.984 1 64.94 94 GLY B C 1
ATOM 2916 O O . GLY B 1 94 ? 2.602 14.18 -17.016 1 64.94 94 GLY B O 1
ATOM 2917 N N . ARG B 1 95 ? 4.758 13.5 -16.828 1 69.12 95 ARG B N 1
ATOM 2918 C CA . ARG B 1 95 ? 4.348 12.125 -16.562 1 69.12 95 ARG B CA 1
ATOM 2919 C C . ARG B 1 95 ? 4.863 11.656 -15.203 1 69.12 95 ARG B C 1
ATOM 2921 O O . ARG B 1 95 ? 6.066 11.711 -14.945 1 69.12 95 ARG B O 1
ATOM 2928 N N . PRO B 1 96 ? 3.879 11.25 -14.492 1 74.38 96 PRO B N 1
ATOM 2929 C CA . PRO B 1 96 ? 4.344 10.781 -13.18 1 74.38 96 PRO B CA 1
ATOM 2930 C C . PRO B 1 96 ? 5.156 9.492 -13.273 1 74.38 96 PRO B C 1
ATOM 2932 O O . PRO B 1 96 ? 4.801 8.586 -14.031 1 74.38 96 PRO B O 1
ATOM 2935 N N . SER B 1 97 ? 6.273 9.539 -12.586 1 79.12 97 SER B N 1
ATOM 2936 C CA . SER B 1 97 ? 7.086 8.328 -12.477 1 79.12 97 SER B CA 1
ATOM 2937 C C . SER B 1 97 ? 6.434 7.305 -11.555 1 79.12 97 SER B C 1
ATOM 2939 O O . SER B 1 97 ? 5.512 7.633 -10.805 1 79.12 97 SER B O 1
ATOM 2941 N N . GLU B 1 98 ? 6.848 6.086 -11.609 1 75.44 98 GLU B N 1
ATOM 2942 C CA . GLU B 1 98 ? 6.379 5.031 -10.719 1 75.44 98 GLU B CA 1
ATOM 2943 C C . GLU B 1 98 ? 6.645 5.383 -9.258 1 75.44 98 GLU B C 1
ATOM 2945 O O . GLU B 1 98 ? 5.809 5.125 -8.391 1 75.44 98 GLU B O 1
ATOM 2950 N N . GLU B 1 99 ? 7.781 5.961 -9.086 1 81.81 99 GLU B N 1
ATOM 2951 C CA . GLU B 1 99 ? 8.148 6.371 -7.73 1 81.81 99 GLU B CA 1
ATOM 2952 C C . GLU B 1 99 ? 7.203 7.453 -7.207 1 81.81 99 GLU B C 1
ATOM 2954 O O . GLU B 1 99 ? 6.797 7.422 -6.043 1 81.81 99 GLU B O 1
ATOM 2959 N N . GLU B 1 100 ? 6.879 8.344 -8.062 1 86.44 100 GLU B N 1
ATOM 2960 C CA . GLU B 1 100 ? 5.977 9.422 -7.676 1 86.44 100 GLU B CA 1
ATOM 2961 C C . GLU B 1 100 ? 4.586 8.883 -7.34 1 86.44 100 GLU B C 1
ATOM 2963 O O . GLU B 1 100 ? 3.961 9.32 -6.375 1 86.44 100 GLU B O 1
ATOM 2968 N N . ILE B 1 101 ? 4.168 8.008 -8.086 1 83.5 101 ILE B N 1
ATOM 2969 C CA . ILE B 1 101 ? 2.863 7.398 -7.863 1 83.5 101 ILE B CA 1
ATOM 2970 C C . ILE B 1 101 ? 2.846 6.688 -6.512 1 83.5 101 ILE B C 1
ATOM 2972 O O . ILE B 1 101 ? 1.898 6.836 -5.738 1 83.5 101 ILE B O 1
ATOM 2976 N N . LEU B 1 102 ? 3.893 6.047 -6.238 1 84.69 102 LEU B N 1
ATOM 2977 C CA . LEU B 1 102 ? 4 5.316 -4.98 1 84.69 102 LEU B CA 1
ATOM 2978 C C . LEU B 1 102 ? 3.99 6.277 -3.793 1 84.69 102 LEU B C 1
ATOM 2980 O O . LEU B 1 102 ? 3.262 6.062 -2.822 1 84.69 102 LEU B O 1
ATOM 2984 N N . VAL B 1 103 ? 4.754 7.281 -3.939 1 90.69 103 VAL B N 1
ATOM 2985 C CA . VAL B 1 103 ? 4.859 8.273 -2.871 1 90.69 103 VAL B CA 1
ATOM 2986 C C . VAL B 1 103 ? 3.502 8.93 -2.641 1 90.69 103 VAL B C 1
ATOM 2988 O O . VAL B 1 103 ? 3.057 9.062 -1.498 1 90.69 103 VAL B O 1
ATOM 2991 N N . SER B 1 104 ? 2.893 9.25 -3.707 1 91.81 104 SER B N 1
ATOM 2992 C CA . SER B 1 104 ? 1.583 9.891 -3.631 1 91.81 104 SER B CA 1
ATOM 2993 C C . SER B 1 104 ? 0.569 8.992 -2.93 1 91.81 104 SER B C 1
ATOM 2995 O O . SER B 1 104 ? -0.197 9.453 -2.082 1 91.81 104 SER B O 1
ATOM 2997 N N . ARG B 1 105 ? 0.636 7.797 -3.246 1 89 105 ARG B N 1
ATOM 2998 C CA . ARG B 1 105 ? -0.309 6.844 -2.676 1 89 105 ARG B CA 1
ATOM 2999 C C . ARG B 1 105 ? -0.058 6.652 -1.184 1 89 105 ARG B C 1
ATOM 3001 O O . ARG B 1 105 ? -1.002 6.574 -0.395 1 89 105 ARG B O 1
ATOM 3008 N N . ILE B 1 106 ? 1.163 6.539 -0.851 1 92.44 106 ILE B N 1
ATOM 3009 C CA . ILE B 1 106 ? 1.512 6.34 0.551 1 92.44 106 ILE B CA 1
ATOM 3010 C C . ILE B 1 106 ? 1.093 7.559 1.366 1 92.44 106 ILE B C 1
ATOM 3012 O O . ILE B 1 106 ? 0.521 7.426 2.451 1 92.44 106 ILE B O 1
ATOM 3016 N N . LEU B 1 107 ? 1.29 8.703 0.832 1 95.19 107 LEU B N 1
ATOM 3017 C CA . LEU B 1 107 ? 0.941 9.938 1.53 1 95.19 107 LEU B CA 1
ATOM 3018 C C . LEU B 1 107 ? -0.571 10.078 1.666 1 95.19 107 LEU B C 1
ATOM 3020 O O . LEU B 1 107 ? -1.067 10.531 2.699 1 95.19 107 LEU B O 1
ATOM 3024 N N . GLU B 1 108 ? -1.224 9.727 0.628 1 93 108 GLU B N 1
ATOM 3025 C CA . GLU B 1 108 ? -2.682 9.75 0.686 1 93 108 GLU B CA 1
ATOM 3026 C C . GLU B 1 108 ? -3.201 8.844 1.803 1 93 108 GLU B C 1
ATOM 3028 O O . GLU B 1 108 ? -4.082 9.242 2.566 1 93 108 GLU B O 1
ATOM 3033 N N . LYS B 1 109 ? -2.637 7.719 1.866 1 90.56 109 LYS B N 1
ATOM 3034 C CA . LYS B 1 109 ? -3.018 6.777 2.916 1 90.56 109 LYS B CA 1
ATOM 3035 C C . LYS B 1 109 ? -2.68 7.332 4.297 1 90.56 109 LYS B C 1
ATOM 3037 O O . LYS B 1 109 ? -3.482 7.227 5.227 1 90.56 109 LYS B O 1
ATOM 3042 N N . ALA B 1 110 ? -1.574 7.914 4.371 1 92.81 110 ALA B N 1
ATOM 3043 C CA . ALA B 1 110 ? -1.054 8.375 5.656 1 92.81 110 ALA B CA 1
ATOM 3044 C C . ALA B 1 110 ? -1.847 9.57 6.172 1 92.81 110 ALA B C 1
ATOM 3046 O O . ALA B 1 110 ? -2.143 9.656 7.367 1 92.81 110 ALA B O 1
ATOM 3047 N N . ILE B 1 111 ? -2.279 10.461 5.293 1 93.44 111 ILE B N 1
ATOM 3048 C CA . ILE B 1 111 ? -2.803 11.75 5.742 1 93.44 111 ILE B CA 1
ATOM 3049 C C . ILE B 1 111 ? -4.316 11.781 5.559 1 93.44 111 ILE B C 1
ATOM 3051 O O . ILE B 1 111 ? -5.059 12.031 6.512 1 93.44 111 ILE B O 1
ATOM 3055 N N . LYS B 1 112 ? -4.762 11.438 4.355 1 91.38 112 LYS B N 1
ATOM 3056 C CA . LYS B 1 112 ? -6.176 11.562 4.023 1 91.38 112 LYS B CA 1
ATOM 3057 C C . LYS B 1 112 ? -6.98 10.406 4.621 1 91.38 112 LYS B C 1
ATOM 3059 O O . LYS B 1 112 ? -7.945 10.633 5.355 1 91.38 112 LYS B O 1
ATOM 3064 N N . ARG B 1 113 ? -6.516 9.227 4.469 1 88.56 113 ARG B N 1
ATOM 3065 C CA . ARG B 1 113 ? -7.312 8.062 4.836 1 88.56 113 ARG B CA 1
ATOM 3066 C C . ARG B 1 113 ? -7.215 7.777 6.332 1 88.56 113 ARG B C 1
ATOM 3068 O O . ARG B 1 113 ? -8.062 7.082 6.895 1 88.56 113 ARG B O 1
ATOM 3075 N N . SER B 1 114 ? -6.223 8.297 6.938 1 88.06 114 SER B N 1
ATOM 3076 C CA . SER B 1 114 ? -6.098 8.156 8.383 1 88.06 114 SER B CA 1
ATOM 3077 C C . SER B 1 114 ? -6.988 9.156 9.117 1 88.06 114 SER B C 1
ATOM 3079 O O . SER B 1 114 ? -7.094 9.125 10.344 1 88.06 114 SER B O 1
ATOM 3081 N N . ARG B 1 115 ? -7.629 10.109 8.445 1 87.62 115 ARG B N 1
ATOM 3082 C CA . ARG B 1 115 ? -8.523 11.133 8.977 1 87.62 115 ARG B CA 1
ATOM 3083 C C . ARG B 1 115 ? -7.785 12.047 9.953 1 87.62 115 ARG B C 1
ATOM 3085 O O . ARG B 1 115 ? -8.281 12.312 11.055 1 87.62 115 ARG B O 1
ATOM 3092 N N . ALA B 1 116 ? -6.578 12.383 9.516 1 91.5 116 ALA B N 1
ATOM 3093 C CA . ALA B 1 116 ? -5.758 13.289 10.32 1 91.5 116 ALA B CA 1
ATOM 3094 C C . ALA B 1 116 ? -6.418 14.656 10.453 1 91.5 116 ALA B C 1
ATOM 3096 O O . ALA B 1 116 ? -6.281 15.32 11.477 1 91.5 116 ALA B O 1
ATOM 3097 N N . ILE B 1 117 ? -7.176 15.047 9.43 1 94.31 117 ILE B N 1
ATOM 3098 C CA . ILE B 1 117 ? -7.797 16.375 9.375 1 94.31 117 ILE B CA 1
ATOM 3099 C C . ILE B 1 117 ? -9.305 16.25 9.609 1 94.31 117 ILE B C 1
ATOM 3101 O O . ILE B 1 117 ? -9.938 15.328 9.086 1 94.31 117 ILE B O 1
ATOM 3105 N N . ASP B 1 118 ? -9.883 17.172 10.328 1 95.12 118 ASP B N 1
ATOM 3106 C CA . ASP B 1 118 ? -11.32 17.234 10.555 1 95.12 118 ASP B CA 1
ATOM 3107 C C . ASP B 1 118 ? -12.039 17.797 9.328 1 95.12 118 ASP B C 1
ATOM 3109 O O . ASP B 1 118 ? -12.297 19 9.242 1 95.12 118 ASP B O 1
ATOM 3113 N N . THR B 1 119 ? -12.508 16.922 8.531 1 95.25 119 THR B N 1
ATOM 3114 C CA . THR B 1 119 ? -13.125 17.359 7.285 1 95.25 119 THR B CA 1
ATOM 3115 C C . THR B 1 119 ? -14.531 17.906 7.539 1 95.25 119 THR B C 1
ATOM 3117 O O . THR B 1 119 ? -15.062 18.672 6.742 1 95.25 119 THR B O 1
ATOM 3120 N N . GLU B 1 120 ? -15.172 17.438 8.617 1 95 120 GLU B N 1
ATOM 3121 C CA . GLU B 1 120 ? -16.484 17.984 8.977 1 95 120 GLU B CA 1
ATOM 3122 C C . GLU B 1 120 ? -16.375 19.469 9.336 1 95 120 GLU B C 1
ATOM 3124 O O . GLU B 1 120 ? -17.297 20.234 9.055 1 95 120 GLU B O 1
ATOM 3129 N N . GLY B 1 121 ? -15.266 19.812 9.906 1 95.19 121 GLY B N 1
ATOM 3130 C CA . GLY B 1 121 ? -15.016 21.203 10.273 1 95.19 121 GLY B CA 1
ATOM 3131 C C . GLY B 1 121 ? -14.789 22.109 9.07 1 95.19 121 GLY B C 1
ATOM 3132 O O . GLY B 1 121 ? -14.727 23.328 9.211 1 95.19 121 GLY B O 1
ATOM 3133 N N . LEU B 1 122 ? -14.766 21.516 7.895 1 96.69 122 LEU B N 1
ATOM 3134 C CA . LEU B 1 122 ? -14.531 22.266 6.668 1 96.69 122 LEU B CA 1
ATOM 3135 C C . LEU B 1 122 ? -15.844 22.547 5.938 1 96.69 122 LEU B C 1
ATOM 3137 O O . LEU B 1 122 ? -15.844 23.125 4.848 1 96.69 122 LEU B O 1
ATOM 3141 N N . CYS B 1 123 ? -16.938 22.156 6.598 1 96.38 123 CYS B N 1
ATOM 3142 C CA . CYS B 1 123 ? -18.25 22.438 6.023 1 96.38 123 CYS B CA 1
ATOM 3143 C C . CYS B 1 123 ? -18.641 23.906 6.25 1 96.38 123 CYS B C 1
ATOM 3145 O O . CYS B 1 123 ? -18.562 24.406 7.371 1 96.38 123 CYS B O 1
ATOM 3147 N N . ILE B 1 124 ? -19.031 24.547 5.199 1 95.56 124 ILE B N 1
ATOM 3148 C CA . ILE B 1 124 ? -19.531 25.906 5.289 1 95.56 124 ILE B CA 1
ATOM 3149 C C . ILE B 1 124 ? -21.047 25.922 5.27 1 95.56 124 ILE B C 1
ATOM 3151 O O . ILE B 1 124 ? -21.688 26.328 6.242 1 95.56 124 ILE B O 1
ATOM 3155 N N . VAL B 1 125 ? -21.609 25.5 4.168 1 94.62 125 VAL B N 1
ATOM 3156 C CA . VAL B 1 125 ? -23.047 25.266 4.004 1 94.62 125 VAL B CA 1
ATOM 3157 C C . VAL B 1 125 ? -23.281 23.875 3.443 1 94.62 125 VAL B C 1
ATOM 3159 O O . VAL B 1 125 ? -22.922 23.578 2.299 1 94.62 125 VAL B O 1
ATOM 3162 N N . ALA B 1 126 ? -23.969 23.062 4.246 1 93.44 126 ALA B N 1
ATOM 3163 C CA . ALA B 1 126 ? -24.188 21.672 3.844 1 93.44 126 ALA B CA 1
ATOM 3164 C C . ALA B 1 126 ? -24.812 21.594 2.453 1 93.44 126 ALA B C 1
ATOM 3166 O O . ALA B 1 126 ? -25.703 22.391 2.121 1 93.44 126 ALA B O 1
ATOM 3167 N N . ASN B 1 127 ? -24.359 20.656 1.654 1 94.31 127 ASN B N 1
ATOM 3168 C CA . ASN B 1 127 ? -24.828 20.328 0.313 1 94.31 127 ASN B CA 1
ATOM 3169 C C . ASN B 1 127 ? -24.453 21.422 -0.69 1 94.31 127 ASN B C 1
ATOM 3171 O O . ASN B 1 127 ? -24.688 21.266 -1.89 1 94.31 127 ASN B O 1
ATOM 3175 N N . GLU B 1 128 ? -23.828 22.5 -0.203 1 94.56 128 GLU B N 1
ATOM 3176 C CA . GLU B 1 128 ? -23.609 23.625 -1.123 1 94.56 128 GLU B CA 1
ATOM 3177 C C . GLU B 1 128 ? -22.141 24.016 -1.182 1 94.56 128 GLU B C 1
ATOM 3179 O O . GLU B 1 128 ? -21.547 24.047 -2.26 1 94.56 128 GLU B O 1
ATOM 3184 N N . LYS B 1 129 ? -21.594 24.422 0.042 1 95.88 129 LYS B N 1
ATOM 3185 C CA . LYS B 1 129 ? -20.25 24.984 0.062 1 95.88 129 LYS B CA 1
ATOM 3186 C C . LYS B 1 129 ? -19.406 24.344 1.155 1 95.88 129 LYS B C 1
ATOM 3188 O O . LYS B 1 129 ? -19.812 24.281 2.316 1 95.88 129 LYS B O 1
ATOM 3193 N N . VAL B 1 130 ? -18.219 23.844 0.792 1 97.25 130 VAL B N 1
ATOM 3194 C CA . VAL B 1 130 ? -17.234 23.344 1.748 1 97.25 130 VAL B CA 1
ATOM 3195 C C . VAL B 1 130 ? -15.836 23.828 1.367 1 97.25 130 VAL B C 1
ATOM 3197 O O . VAL B 1 130 ? -15.609 24.234 0.224 1 97.25 130 VAL B O 1
ATOM 3200 N N . TRP B 1 131 ? -14.945 23.844 2.312 1 97.44 131 TRP B N 1
ATOM 3201 C CA . TRP B 1 131 ? -13.547 24.125 2.021 1 97.44 131 TRP B CA 1
ATOM 3202 C C . TRP B 1 131 ? -12.883 22.922 1.358 1 97.44 131 TRP B C 1
ATOM 3204 O O . TRP B 1 131 ? -13.086 21.781 1.773 1 97.44 131 TRP B O 1
ATOM 3214 N N . SER B 1 132 ? -12.188 23.172 0.29 1 97.94 132 SER B N 1
ATOM 3215 C CA . SER B 1 132 ? -11.258 22.219 -0.307 1 97.94 132 SER B CA 1
ATOM 3216 C C . SER B 1 132 ? -9.812 22.609 -0.026 1 97.94 132 SER B C 1
ATOM 3218 O O . SER B 1 132 ? -9.336 23.641 -0.507 1 97.94 132 SER B O 1
ATOM 3220 N N . ILE B 1 133 ? -9.164 21.781 0.733 1 97.88 133 ILE B N 1
ATOM 3221 C CA . ILE B 1 133 ? -7.77 22.016 1.099 1 97.88 133 ILE B CA 1
ATOM 3222 C C . ILE B 1 133 ? -6.848 21.266 0.14 1 97.88 133 ILE B C 1
ATOM 3224 O O . ILE B 1 133 ? -7.055 20.078 -0.13 1 97.88 133 ILE B O 1
ATOM 3228 N N . ARG B 1 134 ? -5.902 21.938 -0.364 1 97.94 134 ARG B N 1
ATOM 3229 C CA . ARG B 1 134 ? -4.93 21.328 -1.26 1 97.94 134 ARG B CA 1
ATOM 3230 C C . ARG B 1 134 ? -3.516 21.438 -0.702 1 97.94 134 ARG B C 1
ATOM 3232 O O . ARG B 1 134 ? -3.119 22.516 -0.231 1 97.94 134 ARG B O 1
ATOM 3239 N N . VAL B 1 135 ? -2.791 20.359 -0.724 1 98.19 135 VAL B N 1
ATOM 3240 C CA . VAL B 1 135 ? -1.39 20.344 -0.318 1 98.19 135 VAL B CA 1
ATOM 3241 C C . VAL B 1 135 ? -0.506 20.031 -1.524 1 98.19 135 VAL B C 1
ATOM 3243 O O . VAL B 1 135 ? -0.528 18.922 -2.047 1 98.19 135 VAL B O 1
ATOM 3246 N N . ASP B 1 136 ? 0.281 21 -1.943 1 97.62 136 ASP B N 1
ATOM 3247 C CA . ASP B 1 136 ? 1.266 20.797 -3 1 97.62 136 ASP B CA 1
ATOM 3248 C C . ASP B 1 136 ? 2.629 20.438 -2.418 1 97.62 136 ASP B C 1
ATOM 3250 O O . ASP B 1 136 ? 3.191 21.188 -1.621 1 97.62 136 ASP B O 1
ATOM 3254 N N . ILE B 1 137 ? 3.102 19.312 -2.861 1 97.31 137 ILE B N 1
ATOM 3255 C CA . ILE B 1 137 ? 4.379 18.812 -2.361 1 97.31 137 ILE B CA 1
ATOM 3256 C C . ILE B 1 137 ? 5.41 18.812 -3.488 1 97.31 137 ILE B C 1
ATOM 3258 O O . ILE B 1 137 ? 5.242 18.109 -4.488 1 97.31 137 ILE B O 1
ATOM 3262 N N . HIS B 1 138 ? 6.5 19.547 -3.283 1 95.5 138 HIS B N 1
ATOM 3263 C CA . HIS B 1 138 ? 7.566 19.672 -4.27 1 95.5 138 HIS B CA 1
ATOM 3264 C C . HIS B 1 138 ? 8.867 19.062 -3.754 1 95.5 138 HIS B C 1
ATOM 3266 O O . HIS B 1 138 ? 9.383 19.484 -2.715 1 95.5 138 HIS B O 1
ATOM 3272 N N . PHE B 1 139 ? 9.375 18.125 -4.547 1 95.25 139 PHE B N 1
ATOM 3273 C CA . PHE B 1 139 ? 10.664 17.531 -4.199 1 95.25 139 PHE B CA 1
ATOM 3274 C C . PHE B 1 139 ? 11.812 18.344 -4.797 1 95.25 139 PHE B C 1
ATOM 3276 O O . PHE B 1 139 ? 11.984 18.375 -6.02 1 95.25 139 PHE B O 1
ATOM 3283 N N . LEU B 1 140 ? 12.586 18.969 -3.953 1 94.12 140 LEU B N 1
ATOM 3284 C CA . LEU B 1 140 ? 13.641 19.875 -4.391 1 94.12 140 LEU B CA 1
ATOM 3285 C C . LEU B 1 140 ? 14.961 19.141 -4.562 1 94.12 140 LEU B C 1
ATOM 3287 O O . LEU B 1 140 ? 15.688 19.375 -5.535 1 94.12 140 LEU B O 1
ATOM 3291 N N . ASP B 1 141 ? 15.32 18.312 -3.588 1 94.88 141 ASP B N 1
ATOM 3292 C CA . ASP B 1 141 ? 16.516 17.469 -3.609 1 94.88 141 ASP B CA 1
ATOM 3293 C C . ASP B 1 141 ? 16.188 16.047 -3.143 1 94.88 141 ASP B C 1
ATOM 3295 O O . ASP B 1 141 ? 15.398 15.867 -2.211 1 94.88 141 ASP B O 1
ATOM 3299 N N . HIS B 1 142 ? 16.797 15.086 -3.803 1 94 142 HIS B N 1
ATOM 3300 C CA . HIS B 1 142 ? 16.484 13.688 -3.498 1 94 142 HIS B CA 1
ATOM 3301 C C . HIS B 1 142 ? 17.75 12.922 -3.123 1 94 142 HIS B C 1
ATOM 3303 O O . HIS B 1 142 ? 18.578 12.609 -3.986 1 94 142 HIS B O 1
ATOM 3309 N N . ASP B 1 143 ? 17.859 12.648 -1.897 1 95.81 143 ASP B N 1
ATOM 3310 C CA . ASP B 1 143 ? 18.953 11.82 -1.397 1 95.81 143 ASP B CA 1
ATOM 3311 C C . ASP B 1 143 ? 18.422 10.664 -0.546 1 95.81 143 ASP B C 1
ATOM 3313 O O . ASP B 1 143 ? 19 10.344 0.495 1 95.81 143 ASP B O 1
ATOM 3317 N N . GLY B 1 144 ? 17.266 10.219 -0.861 1 96.31 144 GLY B N 1
ATOM 3318 C CA . GLY B 1 144 ? 16.672 9.078 -0.179 1 96.31 144 GLY B CA 1
ATOM 3319 C C . GLY B 1 144 ? 15.547 9.461 0.757 1 96.31 144 GLY B C 1
ATOM 3320 O O . GLY B 1 144 ? 15.406 10.633 1.124 1 96.31 144 GLY B O 1
ATOM 3321 N N . ASN B 1 145 ? 14.664 8.516 0.982 1 97.5 145 ASN B N 1
ATOM 3322 C CA . ASN B 1 145 ? 13.57 8.586 1.941 1 97.5 145 ASN B CA 1
ATOM 3323 C C . ASN B 1 145 ? 12.688 9.805 1.698 1 97.5 145 ASN B C 1
ATOM 3325 O O . ASN B 1 145 ? 12.414 10.57 2.623 1 97.5 145 ASN B O 1
ATOM 3329 N N . ILE B 1 146 ? 12.242 9.945 0.556 1 96.31 146 ILE B N 1
ATOM 3330 C CA . ILE B 1 146 ? 11.422 11.086 0.177 1 96.31 146 ILE B CA 1
ATOM 3331 C C . ILE B 1 146 ? 10.031 10.953 0.795 1 96.31 146 ILE B C 1
ATOM 3333 O O . ILE B 1 146 ? 9.352 11.961 1.034 1 96.31 146 ILE B O 1
ATOM 3337 N N . ILE B 1 147 ? 9.617 9.742 1.135 1 97.5 147 ILE B N 1
ATOM 3338 C CA . ILE B 1 147 ? 8.297 9.5 1.702 1 97.5 147 ILE B CA 1
ATOM 3339 C C . ILE B 1 147 ? 8.195 10.172 3.072 1 97.5 147 ILE B C 1
ATOM 3341 O O . ILE B 1 147 ? 7.277 10.961 3.318 1 97.5 147 ILE B O 1
ATOM 3345 N N . ASP B 1 148 ? 9.141 9.875 3.918 1 98.56 148 ASP B N 1
ATOM 3346 C CA . ASP B 1 148 ? 9.117 10.438 5.266 1 98.56 148 ASP B CA 1
ATOM 3347 C C . ASP B 1 148 ? 9.242 11.961 5.227 1 98.56 148 ASP B C 1
ATOM 3349 O O . ASP B 1 148 ? 8.523 12.664 5.941 1 98.56 148 ASP B O 1
ATOM 3353 N N . ALA B 1 149 ? 10.164 12.398 4.406 1 98.44 149 ALA B N 1
ATOM 3354 C CA . ALA B 1 149 ? 10.367 13.844 4.285 1 98.44 149 ALA B CA 1
ATOM 3355 C C . ALA B 1 149 ? 9.094 14.539 3.822 1 98.44 149 ALA B C 1
ATOM 3357 O O . ALA B 1 149 ? 8.703 15.578 4.367 1 98.44 149 ALA B O 1
ATOM 3358 N N . ALA B 1 150 ? 8.477 13.977 2.818 1 98.19 150 ALA B N 1
ATOM 3359 C CA . ALA B 1 150 ? 7.25 14.547 2.268 1 98.19 150 ALA B CA 1
ATOM 3360 C C . ALA B 1 150 ? 6.121 14.516 3.297 1 98.19 150 ALA B C 1
ATOM 3362 O O . ALA B 1 150 ? 5.344 15.469 3.398 1 98.19 150 ALA B O 1
ATOM 3363 N N . CYS B 1 151 ? 6.008 13.445 4.02 1 98.5 151 CYS B N 1
ATOM 3364 C CA . CYS B 1 151 ? 4.988 13.336 5.059 1 98.5 151 CYS B CA 1
ATOM 3365 C C . CYS B 1 151 ? 5.156 14.422 6.109 1 98.5 151 CYS B C 1
ATOM 3367 O O . CYS B 1 151 ? 4.191 15.102 6.473 1 98.5 151 CYS B O 1
ATOM 3369 N N . ILE B 1 152 ? 6.379 14.586 6.57 1 98.75 152 ILE B N 1
ATOM 3370 C CA . ILE B 1 152 ? 6.676 15.594 7.582 1 98.75 152 ILE B CA 1
ATOM 3371 C C . ILE B 1 152 ? 6.367 16.984 7.031 1 98.75 152 ILE B C 1
ATOM 3373 O O . ILE B 1 152 ? 5.742 17.797 7.711 1 98.75 152 ILE B O 1
ATOM 3377 N N . ALA B 1 153 ? 6.77 17.234 5.801 1 98.69 153 ALA B N 1
ATOM 3378 C CA . ALA B 1 153 ? 6.523 18.531 5.184 1 98.69 153 ALA B CA 1
ATOM 3379 C C . ALA B 1 153 ? 5.027 18.812 5.082 1 98.69 153 ALA B C 1
ATOM 3381 O O . ALA B 1 153 ? 4.57 19.906 5.414 1 98.69 153 ALA B O 1
ATOM 3382 N N . ALA B 1 154 ? 4.305 17.859 4.629 1 98.38 154 ALA B N 1
ATOM 3383 C CA . ALA B 1 154 ? 2.865 18.016 4.441 1 98.38 154 ALA B CA 1
ATOM 3384 C C . ALA B 1 154 ? 2.162 18.266 5.77 1 98.38 154 ALA B C 1
ATOM 3386 O O . ALA B 1 154 ? 1.364 19.203 5.887 1 98.38 154 ALA B O 1
ATOM 3387 N N . ILE B 1 155 ? 2.459 17.484 6.766 1 98.12 155 ILE B N 1
ATOM 3388 C CA . ILE B 1 155 ? 1.818 17.594 8.07 1 98.12 155 ILE B CA 1
ATOM 3389 C C . ILE B 1 155 ? 2.184 18.938 8.703 1 98.12 155 ILE B C 1
ATOM 3391 O O . ILE B 1 155 ? 1.33 19.609 9.281 1 98.12 155 ILE B O 1
ATOM 3395 N N . SER B 1 156 ? 3.457 19.312 8.594 1 98.56 156 SER B N 1
ATOM 3396 C CA . SER B 1 156 ? 3.902 20.594 9.125 1 98.56 156 SER B CA 1
ATOM 3397 C C . SER B 1 156 ? 3.17 21.75 8.453 1 98.56 156 SER B C 1
ATOM 3399 O O . SER B 1 156 ? 2.725 22.688 9.125 1 98.56 156 SER B O 1
ATOM 3401 N N . ALA B 1 157 ? 3.07 21.672 7.145 1 98.56 157 ALA B N 1
ATOM 3402 C CA . ALA B 1 157 ? 2.391 22.719 6.395 1 98.56 157 ALA B CA 1
ATOM 3403 C C . ALA B 1 157 ? 0.919 22.812 6.789 1 98.56 157 ALA B C 1
ATOM 3405 O O . ALA B 1 157 ? 0.392 23.906 6.98 1 98.56 157 ALA B O 1
ATOM 3406 N N . LEU B 1 158 ? 0.296 21.688 6.922 1 98.12 158 LEU B N 1
ATOM 3407 C CA . LEU B 1 158 ? -1.108 21.641 7.316 1 98.12 158 LEU B CA 1
ATOM 3408 C C . LEU B 1 158 ? -1.298 22.234 8.711 1 98.12 158 LEU B C 1
ATOM 3410 O O . LEU B 1 158 ? -2.232 23 8.938 1 98.12 158 LEU B O 1
ATOM 3414 N N . ALA B 1 159 ? -0.397 21.875 9.602 1 97.81 159 ALA B N 1
ATOM 3415 C CA . ALA B 1 159 ? -0.472 22.359 10.977 1 97.81 159 ALA B CA 1
ATOM 3416 C C . ALA B 1 159 ? -0.221 23.859 11.039 1 97.81 159 ALA B C 1
ATOM 3418 O O . ALA B 1 159 ? -0.74 24.547 11.922 1 97.81 159 ALA B O 1
ATOM 3419 N N . HIS B 1 160 ? 0.518 24.359 10.125 1 97.81 160 HIS B N 1
ATOM 3420 C CA . HIS B 1 160 ? 0.874 25.781 10.062 1 97.81 160 HIS B CA 1
ATOM 3421 C C . HIS B 1 160 ? -0.21 26.594 9.359 1 97.81 160 HIS B C 1
ATOM 3423 O O . HIS B 1 160 ? -0.332 27.797 9.586 1 97.81 160 HIS B O 1
ATOM 3429 N N . PHE B 1 161 ? -0.983 25.984 8.602 1 98 161 PHE B N 1
ATOM 3430 C CA . PHE B 1 161 ? -1.943 26.641 7.719 1 98 161 PHE B CA 1
ATOM 3431 C C . PHE B 1 161 ? -3.082 27.25 8.523 1 98 161 PHE B C 1
ATOM 3433 O O . PHE B 1 161 ? -3.451 26.734 9.578 1 98 161 PHE B O 1
ATOM 3440 N N . ARG B 1 162 ? -3.592 28.328 7.949 1 96.5 162 ARG B N 1
ATOM 3441 C CA . ARG B 1 162 ? -4.797 29 8.438 1 96.5 162 ARG B CA 1
ATOM 3442 C C . ARG B 1 162 ? -5.715 29.375 7.285 1 96.5 162 ARG B C 1
ATOM 3444 O O . ARG B 1 162 ? -5.277 29.984 6.312 1 96.5 162 ARG B O 1
ATOM 3451 N N . ARG B 1 163 ? -6.91 29 7.395 1 95.44 163 ARG B N 1
ATOM 3452 C CA . ARG B 1 163 ? -7.875 29.391 6.371 1 95.44 163 ARG B CA 1
ATOM 3453 C C . ARG B 1 163 ? -8.539 30.719 6.727 1 95.44 163 ARG B C 1
ATOM 3455 O O . ARG B 1 163 ? -8.57 31.109 7.898 1 95.44 163 ARG B O 1
ATOM 3462 N N . PRO B 1 164 ? -9.102 31.406 5.699 1 95.12 164 PRO B N 1
ATOM 3463 C CA . PRO B 1 164 ? -9.859 32.625 6.008 1 95.12 164 PRO B CA 1
ATOM 3464 C C . PRO B 1 164 ? -11.086 32.344 6.871 1 95.12 164 PRO B C 1
ATOM 3466 O O . PRO B 1 164 ? -11.68 31.266 6.785 1 95.12 164 PRO B O 1
ATOM 3469 N N . ASP B 1 165 ? -11.43 33.312 7.633 1 95.38 165 ASP B N 1
ATOM 3470 C CA . ASP B 1 165 ? -12.68 33.25 8.383 1 95.38 165 ASP B CA 1
ATOM 3471 C C . ASP B 1 165 ? -13.875 33.562 7.48 1 95.38 165 ASP B C 1
ATOM 3473 O O . ASP B 1 165 ? -13.727 34.188 6.434 1 95.38 165 ASP B O 1
ATOM 3477 N N . ILE B 1 166 ? -15 33 7.891 1 94.56 166 ILE B N 1
ATOM 3478 C CA . ILE B 1 166 ? -16.172 33.188 7.047 1 94.56 166 ILE B CA 1
ATOM 3479 C C . ILE B 1 166 ? -17.375 33.594 7.91 1 94.56 166 ILE B C 1
ATOM 3481 O O . ILE B 1 166 ? -17.406 33.312 9.109 1 94.56 166 ILE B O 1
ATOM 3485 N N . THR B 1 167 ? -18.25 34.375 7.32 1 93.56 167 THR B N 1
ATOM 3486 C CA . THR B 1 167 ? -19.578 34.656 7.875 1 93.56 167 THR B CA 1
ATOM 3487 C C . THR B 1 167 ? -20.672 34.125 6.961 1 93.56 167 THR B C 1
ATOM 3489 O O . THR B 1 167 ? -20.625 34.344 5.746 1 93.56 167 THR B O 1
ATOM 3492 N N . VAL B 1 168 ? -21.5 33.406 7.594 1 90.62 168 VAL B N 1
ATOM 3493 C CA . VAL B 1 168 ? -22.609 32.844 6.824 1 90.62 168 VAL B CA 1
ATOM 3494 C C . VAL B 1 168 ? -23.922 33.5 7.238 1 90.62 168 VAL B C 1
ATOM 3496 O O . VAL B 1 168 ? -24.297 33.438 8.414 1 90.62 168 VAL B O 1
ATOM 3499 N N . ILE B 1 169 ? -24.578 34.188 6.34 1 89.44 169 ILE B N 1
ATOM 3500 C CA . ILE B 1 169 ? -25.906 34.75 6.539 1 89.44 169 ILE B CA 1
ATOM 3501 C C . ILE B 1 169 ? -26.891 34.094 5.562 1 89.44 169 ILE B C 1
ATOM 3503 O O . ILE B 1 169 ? -26.891 34.406 4.371 1 89.44 169 ILE B O 1
ATOM 3507 N N . GLY B 1 170 ? -27.797 33.219 6.066 1 80.62 170 GLY B N 1
ATOM 3508 C CA . GLY B 1 170 ? -28.625 32.438 5.168 1 80.62 170 GLY B CA 1
ATOM 3509 C C . GLY B 1 170 ? -27.812 31.547 4.246 1 80.62 170 GLY B C 1
ATOM 3510 O O . GLY B 1 170 ? -27.062 30.672 4.711 1 80.62 170 GLY B O 1
ATOM 3511 N N . GLU B 1 171 ? -27.891 31.797 2.922 1 78.19 171 GLU B N 1
ATOM 3512 C CA . GLU B 1 171 ? -27.141 31.031 1.926 1 78.19 171 GLU B CA 1
ATOM 3513 C C . GLU B 1 171 ? -25.922 31.812 1.431 1 78.19 171 GLU B C 1
ATOM 3515 O O . GLU B 1 171 ? -25.109 31.297 0.659 1 78.19 171 GLU B O 1
ATOM 3520 N N . GLU B 1 172 ? -25.781 33 1.999 1 87.75 172 GLU B N 1
ATOM 3521 C CA . GLU B 1 172 ? -24.688 33.875 1.543 1 87.75 172 GLU B CA 1
ATOM 3522 C C . GLU B 1 172 ? -23.453 33.688 2.416 1 87.75 172 GLU B C 1
ATOM 3524 O O . GLU B 1 172 ? -23.547 33.719 3.646 1 87.75 172 GLU B O 1
ATOM 3529 N N . VAL B 1 173 ? -22.391 33.375 1.812 1 91.56 173 VAL B N 1
ATOM 3530 C CA . VAL B 1 173 ? -21.125 33.156 2.51 1 91.56 173 VAL B CA 1
ATOM 3531 C C . VAL B 1 173 ? -20.172 34.312 2.186 1 91.56 173 VAL B C 1
ATOM 3533 O O . VAL B 1 173 ? -19.938 34.625 1.015 1 91.56 173 VAL B O 1
ATOM 3536 N N . THR B 1 174 ? -19.703 34.969 3.25 1 93.56 174 THR B N 1
ATOM 3537 C CA . THR B 1 174 ? -18.688 36 3.098 1 93.56 174 THR B CA 1
ATOM 3538 C C . THR B 1 174 ? -17.328 35.5 3.613 1 93.56 174 THR B C 1
ATOM 3540 O O . THR B 1 174 ? -17.219 35.094 4.77 1 93.56 174 THR B O 1
ATOM 3543 N N . ILE B 1 175 ? -16.391 35.531 2.744 1 93.25 175 ILE B N 1
ATOM 3544 C CA . ILE B 1 175 ? -15.023 35.188 3.115 1 93.25 175 ILE B CA 1
ATOM 3545 C C . ILE B 1 175 ? -14.242 36.406 3.521 1 93.25 175 ILE B C 1
ATOM 3547 O O . ILE B 1 175 ? -14.141 37.375 2.748 1 93.25 175 ILE B O 1
ATOM 3551 N N . HIS B 1 176 ? -13.703 36.375 4.699 1 94 176 HIS B N 1
ATOM 3552 C CA . HIS B 1 176 ? -13 37.531 5.215 1 94 176 HIS B CA 1
ATOM 3553 C C . HIS B 1 176 ? -11.508 37.469 4.934 1 94 176 HIS B C 1
ATOM 3555 O O . HIS B 1 176 ? -10.906 36.375 5.031 1 94 176 HIS B O 1
ATOM 3561 N N . SER B 1 177 ? -10.953 38.594 4.527 1 90.19 177 SER B N 1
ATOM 3562 C CA . SER B 1 177 ? -9.5 38.625 4.363 1 90.19 177 SER B CA 1
ATOM 3563 C C . SER B 1 177 ? -8.797 38.625 5.715 1 90.19 177 SER B C 1
ATOM 3565 O O . SER B 1 177 ? -9.422 38.844 6.754 1 90.19 177 SER B O 1
ATOM 3567 N N . ILE B 1 178 ? -7.535 38.375 5.66 1 85.62 178 ILE B N 1
ATOM 3568 C CA . ILE B 1 178 ? -6.73 38.281 6.871 1 85.62 178 ILE B CA 1
ATOM 3569 C C . ILE B 1 178 ? -6.645 39.625 7.547 1 85.62 178 ILE B C 1
ATOM 3571 O O . ILE B 1 178 ? -6.398 39.719 8.75 1 85.62 178 ILE B O 1
ATOM 3575 N N . GLU B 1 179 ? -6.871 40.719 6.828 1 88.62 179 GLU B N 1
ATOM 3576 C CA . GLU B 1 179 ? -6.875 42.062 7.375 1 88.62 179 GLU B CA 1
ATOM 3577 C C . GLU B 1 179 ? -8.156 42.344 8.156 1 88.62 179 GLU B C 1
ATOM 3579 O O . GLU B 1 179 ? -8.156 43.156 9.086 1 88.62 179 GLU B O 1
ATOM 3584 N N . GLN B 1 180 ? -9.125 41.656 7.805 1 91.56 180 GLN B N 1
ATOM 3585 C CA . GLN B 1 180 ? -10.438 41.906 8.383 1 91.56 180 GLN B CA 1
ATOM 3586 C C . GLN B 1 180 ? -10.672 41.031 9.609 1 91.56 180 GLN B C 1
ATOM 3588 O O . GLN B 1 180 ? -11.289 41.469 10.586 1 91.56 180 GLN B O 1
ATOM 3593 N N . ARG B 1 181 ? -10.266 39.75 9.531 1 93.44 181 ARG B N 1
ATOM 3594 C CA . ARG B 1 181 ? -10.461 38.781 10.602 1 93.44 181 ARG B CA 1
ATOM 3595 C C . ARG B 1 181 ? -9.258 37.844 10.727 1 93.44 181 ARG B C 1
ATOM 3597 O O . ARG B 1 181 ? -8.617 37.531 9.727 1 93.44 181 ARG B O 1
ATOM 3604 N N . ASN B 1 182 ? -9.008 37.438 11.969 1 93.5 182 ASN B N 1
ATOM 3605 C CA . ASN B 1 182 ? -7.938 36.469 12.195 1 93.5 182 ASN B CA 1
ATOM 3606 C C . ASN B 1 182 ? -8.211 35.156 11.461 1 93.5 182 ASN B C 1
ATOM 3608 O O . ASN B 1 182 ? -9.312 34.625 11.531 1 93.5 182 ASN B O 1
ATOM 3612 N N . PRO B 1 183 ? -7.227 34.75 10.734 1 94.56 183 PRO B N 1
ATOM 3613 C CA . PRO B 1 183 ? -7.41 33.438 10.055 1 94.56 183 PRO B CA 1
ATOM 3614 C C . PRO B 1 183 ? -7.562 32.281 11.023 1 94.56 183 PRO B C 1
ATOM 3616 O O . PRO B 1 183 ? -7.207 32.406 12.203 1 94.56 183 PRO B O 1
ATOM 3619 N N . VAL B 1 184 ? -8.117 31.234 10.562 1 96 184 VAL B N 1
ATOM 3620 C CA . VAL B 1 184 ? -8.547 30.125 11.422 1 96 184 VAL B CA 1
ATOM 3621 C C . VAL B 1 184 ? -7.672 28.906 11.148 1 96 184 VAL B C 1
ATOM 3623 O O . VAL B 1 184 ? -7.539 28.469 10.008 1 96 184 VAL B O 1
ATOM 3626 N N . PRO B 1 185 ? -7.008 28.344 12.242 1 96.5 185 PRO B N 1
ATOM 3627 C CA . PRO B 1 185 ? -6.227 27.125 12.047 1 96.5 185 PRO B CA 1
ATOM 3628 C C . PRO B 1 185 ? -7.098 25.922 11.672 1 96.5 185 PRO B C 1
ATOM 3630 O O . PRO B 1 185 ? -8.289 25.891 12 1 96.5 185 PRO B O 1
ATOM 3633 N N . LEU B 1 186 ? -6.539 25 11 1 96.75 186 LEU B N 1
ATOM 3634 C CA . LEU B 1 186 ? -7.242 23.75 10.727 1 96.75 186 LEU B CA 1
ATOM 3635 C C . LEU B 1 186 ? -7.359 22.891 11.992 1 96.75 186 LEU B C 1
ATOM 3637 O O . LEU B 1 186 ? -6.473 22.938 12.852 1 96.75 186 LEU B O 1
ATOM 3641 N N . SER B 1 187 ? -8.453 22.188 12.039 1 95.88 187 SER B N 1
ATOM 3642 C CA . SER B 1 187 ? -8.586 21.203 13.102 1 95.88 187 SER B CA 1
ATOM 3643 C C . SER B 1 187 ? -7.898 19.891 12.727 1 95.88 187 SER B C 1
ATOM 3645 O O . SER B 1 187 ? -8.359 19.172 11.852 1 95.88 187 SER B O 1
ATOM 3647 N N . ILE B 1 188 ? -6.785 19.609 13.367 1 94.06 188 ILE B N 1
ATOM 3648 C CA . ILE B 1 188 ? -6.012 18.391 13.141 1 94.06 188 ILE B CA 1
ATOM 3649 C C . ILE B 1 188 ? -6.281 17.391 14.258 1 94.06 188 ILE B C 1
ATOM 3651 O O . ILE B 1 188 ? -6.004 17.656 15.422 1 94.06 188 ILE B O 1
ATOM 3655 N N . HIS B 1 189 ? -6.797 16.219 13.906 1 92 189 HIS B N 1
ATOM 3656 C CA . HIS B 1 189 ? -7.121 15.18 14.883 1 92 189 HIS B CA 1
ATOM 3657 C C . HIS B 1 189 ? -5.859 14.539 15.445 1 92 189 HIS B C 1
ATOM 3659 O O . HIS B 1 189 ? -5.793 14.234 16.641 1 92 189 HIS B O 1
ATOM 3665 N N . HIS B 1 190 ? -4.965 14.266 14.625 1 93.25 190 HIS B N 1
ATOM 3666 C CA . HIS B 1 190 ? -3.68 13.68 14.984 1 93.25 190 HIS B CA 1
ATOM 3667 C C . HIS B 1 190 ? -2.652 13.891 13.883 1 93.25 190 HIS B C 1
ATOM 3669 O O . HIS B 1 190 ? -3 14.305 12.773 1 93.25 190 HIS B O 1
ATOM 3675 N N . MET B 1 191 ? -1.422 13.703 14.211 1 96 191 MET B N 1
ATOM 3676 C CA . MET B 1 191 ? -0.336 13.844 13.242 1 96 191 MET B CA 1
ATOM 3677 C C . MET B 1 191 ? 0.257 12.484 12.898 1 96 191 MET B C 1
ATOM 3679 O O . MET B 1 191 ? 1.106 11.969 13.625 1 96 191 MET B O 1
ATOM 3683 N N . PRO B 1 192 ? -0.209 11.883 11.789 1 97.44 192 PRO B N 1
ATOM 3684 C CA . PRO B 1 192 ? 0.422 10.633 11.352 1 97.44 192 PRO B CA 1
ATOM 3685 C C . PRO B 1 192 ? 1.835 10.844 10.812 1 97.44 192 PRO B C 1
ATOM 3687 O O . PRO B 1 192 ? 2.064 11.75 10.008 1 97.44 192 PRO B O 1
ATOM 3690 N N . ILE B 1 193 ? 2.764 10.062 11.266 1 98.5 193 ILE B N 1
ATOM 3691 C CA . ILE B 1 193 ? 4.16 10.195 10.875 1 98.5 193 ILE B CA 1
ATOM 3692 C C . ILE B 1 193 ? 4.625 8.914 10.18 1 98.5 193 ILE B C 1
ATOM 3694 O O . ILE B 1 193 ? 4.441 7.812 10.703 1 98.5 193 ILE B O 1
ATOM 3698 N N . CYS B 1 194 ? 5.152 9.07 8.969 1 98.5 194 CYS B N 1
ATOM 3699 C CA . CYS B 1 194 ? 5.715 7.938 8.25 1 98.5 194 CYS B CA 1
ATOM 3700 C C . CYS B 1 194 ? 7.137 7.641 8.711 1 98.5 194 CYS B C 1
ATOM 3702 O O . CYS B 1 194 ? 7.938 8.555 8.898 1 98.5 194 CYS B O 1
ATOM 3704 N N . VAL B 1 195 ? 7.445 6.43 8.914 1 98.75 195 VAL B N 1
ATOM 3705 C CA . VAL B 1 195 ? 8.789 5.938 9.188 1 98.75 195 VAL B CA 1
ATOM 3706 C C . VAL B 1 195 ? 9.125 4.793 8.234 1 98.75 195 VAL B C 1
ATOM 3708 O O . VAL B 1 195 ? 8.461 3.754 8.242 1 98.75 195 VAL B O 1
ATOM 3711 N N . THR B 1 196 ? 10.188 4.996 7.457 1 98.5 196 THR B N 1
ATOM 3712 C CA . THR B 1 196 ? 10.508 4.051 6.391 1 98.5 196 THR B CA 1
ATOM 3713 C C . THR B 1 196 ? 11.75 3.244 6.734 1 98.5 196 THR B C 1
ATOM 3715 O O . THR B 1 196 ? 12.734 3.791 7.242 1 98.5 196 THR B O 1
ATOM 3718 N N . PHE B 1 197 ? 11.711 1.949 6.434 1 98.56 197 PHE B N 1
ATOM 3719 C CA . PHE B 1 197 ? 12.797 1.004 6.648 1 98.56 197 PHE B CA 1
ATOM 3720 C C . PHE B 1 197 ? 13.234 0.375 5.332 1 98.56 197 PHE B C 1
ATOM 3722 O O . PHE B 1 197 ? 12.414 0.161 4.438 1 98.56 197 PHE B O 1
ATOM 3729 N N . ALA B 1 198 ? 14.5 0.084 5.23 1 97.81 198 ALA B N 1
ATOM 3730 C CA . ALA B 1 198 ? 15.062 -0.708 4.141 1 97.81 198 ALA B CA 1
ATOM 3731 C C . ALA B 1 198 ? 15.688 -1.997 4.664 1 97.81 198 ALA B C 1
ATOM 3733 O O . ALA B 1 198 ? 16.297 -2.008 5.742 1 97.81 198 ALA B O 1
ATOM 3734 N N . PHE B 1 199 ? 15.57 -3.016 3.879 1 97.69 199 PHE B N 1
ATOM 3735 C CA . PHE B 1 199 ? 16.031 -4.328 4.312 1 97.69 199 PHE B CA 1
ATOM 3736 C C . PHE B 1 199 ? 17.109 -4.859 3.371 1 97.69 199 PHE B C 1
ATOM 3738 O O . PHE B 1 199 ? 17.062 -4.625 2.162 1 97.69 199 PHE B O 1
ATOM 3745 N N . PHE B 1 200 ? 18.031 -5.566 4.004 1 96.19 200 PHE B N 1
ATOM 3746 C CA . PHE B 1 200 ? 19.172 -6.113 3.281 1 96.19 200 PHE B CA 1
ATOM 3747 C C . PHE B 1 200 ? 19.422 -7.559 3.693 1 96.19 200 PHE B C 1
ATOM 3749 O O . PHE B 1 200 ? 19.016 -7.984 4.777 1 96.19 200 PHE B O 1
ATOM 3756 N N . GLU B 1 201 ? 20.109 -8.273 2.822 1 93.62 201 GLU B N 1
ATOM 3757 C CA . GLU B 1 201 ? 20.5 -9.664 3.066 1 93.62 201 GLU B CA 1
ATOM 3758 C C . GLU B 1 201 ? 19.312 -10.484 3.551 1 93.62 201 GLU B C 1
ATOM 3760 O O . GLU B 1 201 ? 19.344 -11.078 4.633 1 93.62 201 GLU B O 1
ATOM 3765 N N . ASN B 1 202 ? 18.281 -10.508 2.744 1 90.5 202 ASN B N 1
ATOM 3766 C CA . ASN B 1 202 ? 17.078 -11.305 2.973 1 90.5 202 ASN B CA 1
ATOM 3767 C C . ASN B 1 202 ? 16.391 -10.922 4.277 1 90.5 202 ASN B C 1
ATOM 3769 O O . ASN B 1 202 ? 15.914 -11.789 5.016 1 90.5 202 ASN B O 1
ATOM 3773 N N . GLY B 1 203 ? 16.531 -9.664 4.641 1 91.69 203 GLY B N 1
ATOM 3774 C CA . GLY B 1 203 ? 15.812 -9.148 5.793 1 91.69 203 GLY B CA 1
ATOM 3775 C C . GLY B 1 203 ? 16.609 -9.234 7.078 1 91.69 203 GLY B C 1
ATOM 3776 O O . GLY B 1 203 ? 16.125 -8.867 8.148 1 91.69 203 GLY B O 1
ATOM 3777 N N . GLU B 1 204 ? 17.812 -9.703 7 1 94.44 204 GLU B N 1
ATOM 3778 C CA . GLU B 1 204 ? 18.641 -9.867 8.188 1 94.44 204 GLU B CA 1
ATOM 3779 C C . GLU B 1 204 ? 19.094 -8.516 8.742 1 94.44 204 GLU B C 1
ATOM 3781 O O . GLU B 1 204 ? 19.281 -8.367 9.953 1 94.44 204 GLU B O 1
ATOM 3786 N N . TYR B 1 205 ? 19.297 -7.598 7.848 1 96.25 205 TYR B N 1
ATOM 3787 C CA . TYR B 1 205 ? 19.734 -6.262 8.258 1 96.25 205 TYR B CA 1
ATOM 3788 C C . TYR B 1 205 ? 18.688 -5.215 7.863 1 96.25 205 TYR B C 1
ATOM 3790 O O . TYR B 1 205 ? 18.078 -5.316 6.801 1 96.25 205 TYR B O 1
ATOM 3798 N N . VAL B 1 206 ? 18.531 -4.27 8.75 1 97.06 206 VAL B N 1
ATOM 3799 C CA . VAL B 1 206 ? 17.516 -3.229 8.547 1 97.06 206 VAL B CA 1
ATOM 3800 C C . VAL B 1 206 ? 18.125 -1.864 8.883 1 97.06 206 VAL B C 1
ATOM 3802 O O . VAL B 1 206 ? 18.938 -1.747 9.797 1 97.06 206 VAL B O 1
ATOM 3805 N N . VAL B 1 207 ? 17.812 -0.86 8.109 1 97.69 207 VAL B N 1
ATOM 3806 C CA . VAL B 1 207 ? 18.141 0.513 8.477 1 97.69 207 VAL B CA 1
ATOM 3807 C C . VAL B 1 207 ? 16.906 1.392 8.391 1 97.69 207 VAL B C 1
ATOM 3809 O O . VAL B 1 207 ? 15.992 1.116 7.602 1 97.69 207 VAL B O 1
ATOM 3812 N N . VAL B 1 208 ? 16.828 2.361 9.258 1 98.19 208 VAL B N 1
ATOM 3813 C CA . VAL B 1 208 ? 15.773 3.371 9.195 1 98.19 208 VAL B CA 1
ATOM 3814 C C . VAL B 1 208 ? 16.281 4.594 8.43 1 98.19 208 VAL B C 1
ATOM 3816 O O . VAL B 1 208 ? 17.484 4.848 8.375 1 98.19 208 VAL B O 1
ATOM 3819 N N . ASP B 1 209 ? 15.336 5.34 7.742 1 98.44 209 ASP B N 1
ATOM 3820 C CA . ASP B 1 209 ? 15.703 6.535 6.988 1 98.44 209 ASP B CA 1
ATOM 3821 C C . ASP B 1 209 ? 16.859 6.25 6.035 1 98.44 209 ASP B C 1
ATOM 3823 O O . ASP B 1 209 ? 17.938 6.859 6.145 1 98.44 209 ASP B O 1
ATOM 3827 N N . PRO B 1 210 ? 16.625 5.383 5.082 1 98.06 210 PRO B N 1
ATOM 3828 C CA . PRO B 1 210 ? 17.719 5.02 4.172 1 98.06 210 PRO B CA 1
ATOM 3829 C C . PRO B 1 210 ? 18.141 6.18 3.27 1 98.06 210 PRO B C 1
ATOM 3831 O O . PRO B 1 210 ? 17.297 6.969 2.836 1 98.06 210 PRO B O 1
ATOM 3834 N N . THR B 1 211 ? 19.484 6.254 2.949 1 97.06 211 THR B N 1
ATOM 3835 C CA . THR B 1 211 ? 19.969 7.16 1.919 1 97.06 211 THR B CA 1
ATOM 3836 C C . THR B 1 211 ? 19.609 6.648 0.528 1 97.06 211 THR B C 1
ATOM 3838 O O . THR B 1 211 ? 19.125 5.523 0.38 1 97.06 211 THR B O 1
ATOM 3841 N N . LEU B 1 212 ? 19.812 7.484 -0.427 1 95.31 212 LEU B N 1
ATOM 3842 C CA . LEU B 1 212 ? 19.547 7.09 -1.805 1 95.31 212 LEU B CA 1
ATOM 3843 C C . LEU B 1 212 ? 20.391 5.887 -2.203 1 95.31 212 LEU B C 1
ATOM 3845 O O . LEU B 1 212 ? 19.891 4.969 -2.869 1 95.31 212 LEU B O 1
ATOM 3849 N N . GLN B 1 213 ? 21.641 5.844 -1.836 1 94.75 213 GLN B N 1
ATOM 3850 C CA . GLN B 1 213 ? 22.531 4.734 -2.141 1 94.75 213 GLN B CA 1
ATOM 3851 C C . GLN B 1 213 ? 22.047 3.439 -1.501 1 94.75 213 GLN B C 1
ATOM 3853 O O . GLN B 1 213 ? 22.109 2.373 -2.117 1 94.75 213 GLN B O 1
ATOM 3858 N N . GLU B 1 214 ? 21.594 3.561 -0.316 1 96.19 214 GLU B N 1
ATOM 3859 C CA . GLU B 1 214 ? 21.062 2.391 0.376 1 96.19 214 GLU B CA 1
ATOM 3860 C C . GLU B 1 214 ? 19.781 1.889 -0.29 1 96.19 214 GLU B C 1
ATOM 3862 O O . GLU B 1 214 ? 19.578 0.68 -0.426 1 96.19 214 GLU B O 1
ATOM 3867 N N . GLU B 1 215 ? 18.859 2.809 -0.705 1 95.06 215 GLU B N 1
ATOM 3868 C CA . GLU B 1 215 ? 17.625 2.445 -1.396 1 95.06 215 GLU B CA 1
ATOM 3869 C C . GLU B 1 215 ? 17.922 1.712 -2.701 1 95.06 215 GLU B C 1
ATOM 3871 O O . GLU B 1 215 ? 17.156 0.834 -3.111 1 95.06 215 GLU B O 1
ATOM 3876 N N . GLN B 1 216 ? 18.984 2.051 -3.328 1 91.81 216 GLN B N 1
ATOM 3877 C CA . GLN B 1 216 ? 19.328 1.478 -4.625 1 91.81 216 GLN B CA 1
ATOM 3878 C C . GLN B 1 216 ? 19.734 0.014 -4.492 1 91.81 216 GLN B C 1
ATOM 3880 O O . GLN B 1 216 ? 19.609 -0.762 -5.441 1 91.81 216 GLN B O 1
ATOM 3885 N N . ILE B 1 217 ? 20.219 -0.391 -3.322 1 93.38 217 ILE B N 1
ATOM 3886 C CA . ILE B 1 217 ? 20.719 -1.754 -3.201 1 93.38 217 ILE B CA 1
ATOM 3887 C C . ILE B 1 217 ? 19.828 -2.557 -2.264 1 93.38 217 ILE B C 1
ATOM 3889 O O . ILE B 1 217 ? 20.078 -3.736 -2.008 1 93.38 217 ILE B O 1
ATOM 3893 N N . ARG B 1 218 ? 18.781 -1.938 -1.708 1 95.38 218 ARG B N 1
ATOM 3894 C CA . ARG B 1 218 ? 17.891 -2.621 -0.766 1 95.38 218 ARG B CA 1
ATOM 3895 C C . ARG B 1 218 ? 17.188 -3.795 -1.431 1 95.38 218 ARG B C 1
ATOM 3897 O O . ARG B 1 218 ? 16.969 -3.793 -2.645 1 95.38 218 ARG B O 1
ATOM 3904 N N . GLN B 1 219 ? 16.812 -4.766 -0.636 1 94.75 219 GLN B N 1
ATOM 3905 C CA . GLN B 1 219 ? 16.094 -5.934 -1.138 1 94.75 219 GLN B CA 1
ATOM 3906 C C . GLN B 1 219 ? 14.617 -5.875 -0.768 1 94.75 219 GLN B C 1
ATOM 3908 O O . GLN B 1 219 ? 13.836 -6.738 -1.172 1 94.75 219 GLN B O 1
ATOM 3913 N N . GLY B 1 220 ? 14.227 -4.867 -0.003 1 94.38 220 GLY B N 1
ATOM 3914 C CA . GLY B 1 220 ? 12.852 -4.609 0.412 1 94.38 220 GLY B CA 1
ATOM 3915 C C . GLY B 1 220 ? 12.711 -3.352 1.248 1 94.38 220 GLY B C 1
ATOM 3916 O O . GLY B 1 220 ? 13.703 -2.793 1.716 1 94.38 220 GLY B O 1
ATOM 3917 N N . ASP B 1 221 ? 11.508 -2.896 1.364 1 96 221 ASP B N 1
ATOM 3918 C CA . ASP B 1 221 ? 11.242 -1.723 2.189 1 96 221 ASP B CA 1
ATOM 3919 C C . ASP B 1 221 ? 9.867 -1.81 2.846 1 96 221 ASP B C 1
ATOM 3921 O O . ASP B 1 221 ? 9.047 -2.645 2.463 1 96 221 ASP B O 1
ATOM 3925 N N . MET B 1 222 ? 9.711 -1.019 3.828 1 97.25 222 MET B N 1
ATOM 3926 C CA . MET B 1 222 ? 8.461 -0.92 4.57 1 97.25 222 MET B CA 1
ATOM 3927 C C . MET B 1 222 ? 8.289 0.471 5.172 1 97.25 222 MET B C 1
ATOM 3929 O O . MET B 1 222 ? 9.25 1.052 5.684 1 97.25 222 MET B O 1
ATOM 3933 N N . THR B 1 223 ? 7.125 0.995 5.02 1 98 223 THR B N 1
ATOM 3934 C CA . THR B 1 223 ? 6.793 2.275 5.633 1 98 223 THR B CA 1
ATOM 3935 C C . THR B 1 223 ? 5.637 2.121 6.617 1 98 223 THR B C 1
ATOM 3937 O O . THR B 1 223 ? 4.582 1.584 6.27 1 98 223 THR B O 1
ATOM 3940 N N . MET B 1 224 ? 5.859 2.547 7.809 1 98.19 224 MET B N 1
ATOM 3941 C CA . MET B 1 224 ? 4.832 2.557 8.844 1 98.19 224 MET B CA 1
ATOM 3942 C C . MET B 1 224 ? 4.406 3.984 9.172 1 98.19 224 MET B C 1
ATOM 3944 O O . MET B 1 224 ? 5.254 4.859 9.367 1 98.19 224 MET B O 1
ATOM 3948 N N . THR B 1 225 ? 3.154 4.195 9.164 1 98.31 225 THR B N 1
ATOM 3949 C CA . THR B 1 225 ? 2.604 5.477 9.594 1 98.31 225 THR B CA 1
ATOM 3950 C C . THR B 1 225 ? 1.986 5.363 10.984 1 98.31 225 THR B C 1
ATOM 3952 O O . THR B 1 225 ? 1.063 4.574 11.195 1 98.31 225 THR B O 1
ATOM 3955 N N . LEU B 1 226 ? 2.482 6.188 11.891 1 97.75 226 LEU B N 1
ATOM 3956 C CA . LEU B 1 226 ? 2.055 6.082 13.281 1 97.75 226 LEU B CA 1
ATOM 3957 C C . LEU B 1 226 ? 1.614 7.441 13.812 1 97.75 226 LEU B C 1
ATOM 3959 O O . LEU B 1 226 ? 2.107 8.477 13.375 1 97.75 226 LEU B O 1
ATOM 3963 N N . ASN B 1 227 ? 0.66 7.34 14.758 1 95.12 227 ASN B N 1
ATOM 3964 C CA . ASN B 1 227 ? 0.3 8.547 15.492 1 95.12 227 ASN B CA 1
ATOM 3965 C C . ASN B 1 227 ? 0.958 8.594 16.875 1 95.12 227 ASN B C 1
ATOM 3967 O O . ASN B 1 227 ? 1.743 7.707 17.219 1 95.12 227 ASN B O 1
ATOM 3971 N N . ILE B 1 228 ? 0.719 9.602 17.594 1 91.56 228 ILE B N 1
ATOM 3972 C CA . ILE B 1 228 ? 1.398 9.836 18.859 1 91.56 228 ILE B CA 1
ATOM 3973 C C . ILE B 1 228 ? 0.931 8.812 19.891 1 91.56 228 ILE B C 1
ATOM 3975 O O . ILE B 1 228 ? 1.56 8.648 20.938 1 91.56 228 ILE B O 1
ATOM 3979 N N . HIS B 1 229 ? -0.211 8.125 19.672 1 91.94 229 HIS B N 1
ATOM 3980 C CA . HIS B 1 229 ? -0.746 7.125 20.594 1 91.94 229 HIS B CA 1
ATOM 3981 C C . HIS B 1 229 ? -0.187 5.738 20.281 1 91.94 229 HIS B C 1
ATOM 3983 O O . HIS B 1 229 ? -0.716 4.734 20.766 1 91.94 229 HIS B O 1
ATOM 3989 N N . LYS B 1 230 ? 0.791 5.637 19.422 1 94.75 230 LYS B N 1
ATOM 3990 C CA . LYS B 1 230 ? 1.519 4.418 19.078 1 94.75 230 LYS B CA 1
ATOM 3991 C C . LYS B 1 230 ? 0.647 3.473 18.25 1 94.75 230 LYS B C 1
ATOM 3993 O O . LYS B 1 230 ? 0.84 2.256 18.297 1 94.75 230 LYS B O 1
ATOM 3998 N N . GLU B 1 231 ? -0.291 4.027 17.625 1 95.69 231 GLU B N 1
ATOM 3999 C CA . GLU B 1 231 ? -1.149 3.229 16.766 1 95.69 231 GLU B CA 1
ATOM 4000 C C . GLU B 1 231 ? -0.698 3.318 15.305 1 95.69 231 GLU B C 1
ATOM 4002 O O . GLU B 1 231 ? -0.198 4.355 14.867 1 95.69 231 GLU B O 1
ATOM 4007 N N . ILE B 1 232 ? -0.912 2.248 14.586 1 97.56 232 ILE B N 1
ATOM 4008 C CA . ILE B 1 232 ? -0.536 2.174 13.18 1 97.56 232 ILE B CA 1
ATOM 4009 C C . ILE B 1 232 ? -1.688 2.676 12.312 1 97.56 232 ILE B C 1
ATOM 4011 O O . ILE B 1 232 ? -2.721 2.01 12.195 1 97.56 232 ILE B O 1
ATOM 4015 N N . CYS B 1 233 ? -1.462 3.766 11.695 1 96.88 233 CYS B N 1
ATOM 4016 C CA . CYS B 1 233 ? -2.479 4.367 10.844 1 96.88 233 CYS B CA 1
ATOM 4017 C C . CYS B 1 233 ? -2.447 3.76 9.445 1 96.88 233 CYS B C 1
ATOM 4019 O O . CYS B 1 233 ? -3.492 3.596 8.812 1 96.88 233 CYS B O 1
ATOM 4021 N N . ALA B 1 234 ? -1.308 3.488 8.969 1 96.62 234 ALA B N 1
ATOM 4022 C CA . ALA B 1 234 ? -1.071 2.85 7.676 1 96.62 234 ALA B CA 1
ATOM 4023 C C . ALA B 1 234 ? 0.224 2.041 7.691 1 96.62 234 ALA B C 1
ATOM 4025 O O . ALA B 1 234 ? 1.13 2.326 8.477 1 96.62 234 ALA B O 1
ATOM 4026 N N . LEU B 1 235 ? 0.287 1.052 6.918 1 96.88 235 LEU B N 1
ATOM 4027 C CA . LEU B 1 235 ? 1.46 0.193 6.797 1 96.88 235 LEU B CA 1
ATOM 4028 C C . LEU B 1 235 ? 1.595 -0.343 5.375 1 96.88 235 LEU B C 1
ATOM 4030 O O . LEU B 1 235 ? 0.618 -0.819 4.789 1 96.88 235 LEU B O 1
ATOM 4034 N N . SER B 1 236 ? 2.783 -0.159 4.812 1 95.88 236 SER B N 1
ATOM 4035 C CA . SER B 1 236 ? 3.023 -0.623 3.449 1 95.88 236 SER B CA 1
ATOM 4036 C C . SER B 1 236 ? 4.336 -1.396 3.352 1 95.88 236 SER B C 1
ATOM 4038 O O . SER B 1 236 ? 5.41 -0.836 3.568 1 95.88 236 SER B O 1
ATOM 4040 N N . LYS B 1 237 ? 4.27 -2.617 3.156 1 95.25 237 LYS B N 1
ATOM 4041 C CA . LYS B 1 237 ? 5.344 -3.502 2.713 1 95.25 237 LYS B CA 1
ATOM 4042 C C . LYS B 1 237 ? 5.059 -4.059 1.32 1 95.25 237 LYS B C 1
ATOM 4044 O O . LYS B 1 237 ? 4.23 -4.957 1.162 1 95.25 237 LYS B O 1
ATOM 4049 N N . ALA B 1 238 ? 5.699 -3.494 0.297 1 86.75 238 ALA B N 1
ATOM 4050 C CA . ALA B 1 238 ? 5.266 -3.672 -1.088 1 86.75 238 ALA B CA 1
ATOM 4051 C C . ALA B 1 238 ? 6.098 -4.742 -1.788 1 86.75 238 ALA B C 1
ATOM 4053 O O . ALA B 1 238 ? 6.383 -4.633 -2.982 1 86.75 238 ALA B O 1
ATOM 4054 N N . GLY B 1 239 ? 6.574 -5.77 -1.051 1 85.62 239 GLY B N 1
ATOM 4055 C CA . GLY B 1 239 ? 7.316 -6.848 -1.685 1 85.62 239 GLY B CA 1
ATOM 4056 C C . GLY B 1 239 ? 8.789 -6.855 -1.323 1 85.62 239 GLY B C 1
ATOM 4057 O O . GLY B 1 239 ? 9.18 -6.355 -0.265 1 85.62 239 GLY B O 1
ATOM 4058 N N . GLY B 1 240 ? 9.562 -7.484 -2.203 1 90.81 240 GLY B N 1
ATOM 4059 C CA . GLY B 1 240 ? 10.961 -7.703 -1.858 1 90.81 240 GLY B CA 1
ATOM 4060 C C . GLY B 1 240 ? 11.172 -8.883 -0.933 1 90.81 240 GLY B C 1
ATOM 4061 O O . GLY B 1 240 ? 10.406 -9.852 -0.968 1 90.81 240 GLY B O 1
ATOM 4062 N N . THR B 1 241 ? 12.164 -8.766 -0.184 1 93.5 241 THR B N 1
ATOM 4063 C CA . THR B 1 241 ? 12.484 -9.875 0.703 1 93.5 241 THR B CA 1
ATOM 4064 C C . THR B 1 241 ? 11.375 -10.094 1.725 1 93.5 241 THR B C 1
ATOM 4066 O O . THR B 1 241 ? 10.875 -9.133 2.314 1 93.5 241 THR B O 1
ATOM 4069 N N . PRO B 1 242 ? 10.891 -11.312 1.849 1 95.38 242 PRO B N 1
ATOM 4070 C CA . PRO B 1 242 ? 9.914 -11.586 2.904 1 95.38 242 PRO B CA 1
ATOM 4071 C C . PRO B 1 242 ? 10.469 -11.336 4.305 1 95.38 242 PRO B C 1
ATOM 4073 O O . PRO B 1 242 ? 11.672 -11.469 4.527 1 95.38 242 PRO B O 1
ATOM 4076 N N . LEU B 1 243 ? 9.602 -10.945 5.18 1 97 243 LEU B N 1
ATOM 4077 C CA . LEU B 1 243 ? 10.023 -10.625 6.535 1 97 243 LEU B CA 1
ATOM 4078 C C . LEU B 1 243 ? 9.32 -11.516 7.555 1 97 243 LEU B C 1
ATOM 4080 O O . LEU B 1 243 ? 8.156 -11.867 7.379 1 97 243 LEU B O 1
ATOM 4084 N N . LYS B 1 244 ? 10.047 -11.805 8.578 1 96.25 244 LYS B N 1
ATOM 4085 C CA . LYS B 1 244 ? 9.414 -12.422 9.742 1 96.25 244 LYS B CA 1
ATOM 4086 C C . LYS B 1 244 ? 8.625 -11.391 10.555 1 96.25 244 LYS B C 1
ATOM 4088 O O . LYS B 1 244 ? 8.992 -10.211 10.594 1 96.25 244 LYS B O 1
ATOM 4093 N N . MET B 1 245 ? 7.602 -11.875 11.234 1 96.56 245 MET B N 1
ATOM 4094 C CA . MET B 1 245 ? 6.785 -10.977 12.047 1 96.56 245 MET B CA 1
ATOM 4095 C C . MET B 1 245 ? 7.621 -10.305 13.133 1 96.56 245 MET B C 1
ATOM 4097 O O . MET B 1 245 ? 7.383 -9.148 13.484 1 96.56 245 MET B O 1
ATOM 4101 N N . GLU B 1 246 ? 8.562 -11.039 13.594 1 97.06 246 GLU B N 1
ATOM 4102 C CA . GLU B 1 246 ? 9.438 -10.484 14.617 1 97.06 246 GLU B CA 1
ATOM 4103 C C . GLU B 1 246 ? 10.133 -9.219 14.125 1 97.06 246 GLU B C 1
ATOM 4105 O O . GLU B 1 246 ? 10.281 -8.25 14.875 1 97.06 246 GLU B O 1
ATOM 4110 N N . THR B 1 247 ? 10.594 -9.25 12.883 1 97.31 247 THR B N 1
ATOM 4111 C CA . THR B 1 247 ? 11.242 -8.094 12.281 1 97.31 247 THR B CA 1
ATOM 4112 C C . THR B 1 247 ? 10.281 -6.91 12.219 1 97.31 247 THR B C 1
ATOM 4114 O O . THR B 1 247 ? 10.664 -5.773 12.508 1 97.31 247 THR B O 1
ATOM 4117 N N . ILE B 1 248 ? 9.047 -7.148 11.93 1 97.88 248 ILE B N 1
ATOM 4118 C CA . ILE B 1 248 ? 8.031 -6.109 11.82 1 97.88 248 ILE B CA 1
ATOM 4119 C C . ILE B 1 248 ? 7.75 -5.512 13.195 1 97.88 248 ILE B C 1
ATOM 4121 O O . ILE B 1 248 ? 7.621 -4.293 13.328 1 97.88 248 ILE B O 1
ATOM 4125 N N . ILE B 1 249 ? 7.68 -6.344 14.195 1 97.94 249 ILE B N 1
ATOM 4126 C CA . ILE B 1 249 ? 7.461 -5.895 15.562 1 97.94 249 ILE B CA 1
ATOM 4127 C C . ILE B 1 249 ? 8.602 -4.977 15.992 1 97.94 249 ILE B C 1
ATOM 4129 O O . ILE B 1 249 ? 8.367 -3.896 16.531 1 97.94 249 ILE B O 1
ATOM 4133 N N . ASN B 1 250 ? 9.812 -5.414 15.727 1 97.5 250 ASN B N 1
ATOM 4134 C CA . ASN B 1 250 ? 10.977 -4.602 16.062 1 97.5 250 ASN B CA 1
ATOM 4135 C C . ASN B 1 250 ? 10.945 -3.248 15.367 1 97.5 250 ASN B C 1
ATOM 4137 O O . ASN B 1 250 ? 11.219 -2.217 15.984 1 97.5 250 ASN B O 1
ATOM 4141 N N . CYS B 1 251 ? 10.617 -3.262 14.094 1 98 251 CYS B N 1
ATOM 4142 C CA . CYS B 1 251 ? 10.5 -2.021 13.336 1 98 251 CYS B CA 1
ATOM 4143 C C . CYS B 1 251 ? 9.438 -1.111 13.938 1 98 251 CYS B C 1
ATOM 4145 O O . CYS B 1 251 ? 9.617 0.106 13.992 1 98 251 CYS B O 1
ATOM 4147 N N . SER B 1 252 ? 8.359 -1.71 14.414 1 98.19 252 SER B N 1
ATOM 4148 C CA . SER B 1 252 ? 7.27 -0.922 14.984 1 98.19 252 SER B CA 1
ATOM 4149 C C . SER B 1 252 ? 7.719 -0.211 16.266 1 98.19 252 SER B C 1
ATOM 4151 O O . SER B 1 252 ? 7.305 0.92 16.531 1 98.19 252 SER B O 1
ATOM 4153 N N . GLN B 1 253 ? 8.508 -0.863 17.016 1 98 253 GLN B N 1
ATOM 4154 C CA . GLN B 1 253 ? 9.031 -0.249 18.219 1 98 253 GLN B CA 1
ATOM 4155 C C . GLN B 1 253 ? 9.922 0.948 17.891 1 98 253 GLN B C 1
ATOM 4157 O O . GLN B 1 253 ? 9.805 2.006 18.516 1 98 253 GLN B O 1
ATOM 4162 N N . ILE B 1 254 ? 10.797 0.723 16.938 1 97.94 254 ILE B N 1
ATOM 4163 C CA . ILE B 1 254 ? 11.68 1.801 16.5 1 97.94 254 ILE B CA 1
ATOM 4164 C C . ILE B 1 254 ? 10.836 2.945 15.93 1 97.94 254 ILE B C 1
ATOM 4166 O O . ILE B 1 254 ? 11.062 4.109 16.266 1 97.94 254 ILE B O 1
ATOM 4170 N N . ALA B 1 255 ? 9.875 2.584 15.102 1 98.56 255 ALA B N 1
ATOM 4171 C CA . ALA B 1 255 ? 9.023 3.574 14.445 1 98.56 255 ALA B CA 1
ATOM 4172 C C . ALA B 1 255 ? 8.25 4.402 15.469 1 98.56 255 ALA B C 1
ATOM 4174 O O . ALA B 1 255 ? 8.055 5.605 15.281 1 98.56 255 ALA B O 1
ATOM 4175 N N . THR B 1 256 ? 7.766 3.768 16.531 1 98.06 256 THR B N 1
ATOM 4176 C CA . THR B 1 256 ? 7.035 4.457 17.594 1 98.06 256 THR B CA 1
ATOM 4177 C C . THR B 1 256 ? 7.902 5.547 18.219 1 98.06 256 THR B C 1
ATOM 4179 O O . THR B 1 256 ? 7.453 6.68 18.391 1 98.06 256 THR B O 1
ATOM 4182 N N . THR B 1 257 ? 9.094 5.191 18.484 1 97.88 257 THR B N 1
ATOM 4183 C CA . THR B 1 257 ? 10.031 6.129 19.094 1 97.88 257 THR B CA 1
ATOM 4184 C C . THR B 1 257 ? 10.344 7.277 18.141 1 97.88 257 THR B C 1
ATOM 4186 O O . THR B 1 257 ? 10.344 8.445 18.547 1 97.88 257 THR B O 1
ATOM 4189 N N . LYS B 1 258 ? 10.602 6.957 16.922 1 98.25 258 LYS B N 1
ATOM 4190 C CA . LYS B 1 258 ? 10.977 7.973 15.938 1 98.25 258 LYS B CA 1
ATOM 4191 C C . LYS B 1 258 ? 9.797 8.883 15.602 1 98.25 258 LYS B C 1
ATOM 4193 O O . LYS B 1 258 ? 9.969 10.086 15.414 1 98.25 258 LYS B O 1
ATOM 4198 N N . ALA B 1 259 ? 8.609 8.281 15.523 1 98.25 259 ALA B N 1
ATOM 4199 C CA . ALA B 1 259 ? 7.418 9.078 15.258 1 98.25 259 ALA B CA 1
ATOM 4200 C C . ALA B 1 259 ? 7.188 10.102 16.359 1 98.25 259 ALA B C 1
ATOM 4202 O O . ALA B 1 259 ? 6.828 11.25 16.094 1 98.25 259 ALA B O 1
ATOM 4203 N N . LYS B 1 260 ? 7.359 9.68 17.578 1 97.75 260 LYS B N 1
ATOM 4204 C CA . LYS B 1 260 ? 7.25 10.609 18.703 1 97.75 260 LYS B CA 1
ATOM 4205 C C . LYS B 1 260 ? 8.266 11.742 18.594 1 97.75 260 LYS B C 1
ATOM 4207 O O . LYS B 1 260 ? 7.914 12.914 18.75 1 97.75 260 LYS B O 1
ATOM 4212 N N . TRP B 1 261 ? 9.492 11.367 18.344 1 98.12 261 TRP B N 1
ATOM 4213 C CA . TRP B 1 261 ? 10.555 12.359 18.203 1 98.12 261 TRP B CA 1
ATOM 4214 C C . TRP B 1 261 ? 10.234 13.344 17.094 1 98.12 261 TRP B C 1
ATOM 4216 O O . TRP B 1 261 ? 10.383 14.555 17.266 1 98.12 261 TRP B O 1
ATOM 4226 N N . ILE B 1 262 ? 9.789 12.875 15.945 1 98.5 262 ILE B N 1
ATOM 4227 C CA . ILE B 1 262 ? 9.477 13.711 14.797 1 98.5 262 ILE B CA 1
ATOM 4228 C C . ILE B 1 262 ? 8.32 14.648 15.141 1 98.5 262 ILE B C 1
ATOM 4230 O O . ILE B 1 262 ? 8.359 15.836 14.805 1 98.5 262 ILE B O 1
ATOM 4234 N N . THR B 1 263 ? 7.301 14.102 15.781 1 98.19 263 THR B N 1
ATOM 4235 C CA . THR B 1 263 ? 6.164 14.906 16.203 1 98.19 263 THR B CA 1
ATOM 4236 C C . THR B 1 263 ? 6.617 16.062 17.094 1 98.19 263 THR B C 1
ATOM 4238 O O . THR B 1 263 ? 6.168 17.203 16.938 1 98.19 263 THR B O 1
ATOM 4241 N N . GLU B 1 264 ? 7.52 15.75 17.969 1 97.88 264 GLU B N 1
ATOM 4242 C CA . GLU B 1 264 ? 8.055 16.766 18.875 1 97.88 264 GLU B CA 1
ATOM 4243 C C . GLU B 1 264 ? 8.836 17.828 18.094 1 97.88 264 GLU B C 1
ATOM 4245 O O . GLU B 1 264 ? 8.781 19.016 18.438 1 97.88 264 GLU B O 1
ATOM 4250 N N . GLN B 1 265 ? 9.562 17.406 17.109 1 98.19 265 GLN B N 1
ATOM 4251 C CA . GLN B 1 265 ? 10.297 18.359 16.281 1 98.19 265 GLN B CA 1
ATOM 4252 C C . GLN B 1 265 ? 9.344 19.281 15.531 1 98.19 265 GLN B C 1
ATOM 4254 O O . GLN B 1 265 ? 9.609 20.484 15.398 1 98.19 265 GLN B O 1
ATOM 4259 N N . ILE B 1 266 ? 8.273 18.75 15.008 1 98.38 266 ILE B N 1
ATOM 4260 C CA . ILE B 1 266 ? 7.273 19.547 14.305 1 98.38 266 ILE B CA 1
ATOM 4261 C C . ILE B 1 266 ? 6.664 20.562 15.258 1 98.38 266 ILE B C 1
ATOM 4263 O O . ILE B 1 266 ? 6.57 21.75 14.922 1 98.38 266 ILE B O 1
ATOM 4267 N N . GLN B 1 267 ? 6.281 20.125 16.438 1 97.44 267 GLN B N 1
ATOM 4268 C CA . GLN B 1 267 ? 5.676 21 17.438 1 97.44 267 GLN B CA 1
ATOM 4269 C C . GLN B 1 267 ? 6.637 22.125 17.844 1 97.44 267 GLN B C 1
ATOM 4271 O O . GLN B 1 267 ? 6.23 23.281 17.984 1 97.44 267 GLN B O 1
ATOM 4276 N N . ALA B 1 268 ? 7.871 21.75 18.031 1 97.81 268 ALA B N 1
ATOM 4277 C CA . ALA B 1 268 ? 8.875 22.734 18.406 1 97.81 268 ALA B CA 1
ATOM 4278 C C . ALA B 1 268 ? 9.023 23.797 17.312 1 97.81 268 ALA B C 1
ATOM 4280 O O . ALA B 1 268 ? 9.148 24.984 17.609 1 97.81 268 ALA B O 1
ATOM 4281 N N . ALA B 1 269 ? 9.031 23.359 16.125 1 97.88 269 ALA B N 1
ATOM 4282 C CA . ALA B 1 269 ? 9.148 24.297 15 1 97.88 269 ALA B CA 1
ATOM 4283 C C . ALA B 1 269 ? 7.938 25.219 14.938 1 97.88 269 ALA B C 1
ATOM 4285 O O . ALA B 1 269 ? 8.078 26.422 14.672 1 97.88 269 ALA B O 1
ATOM 4286 N N . LEU B 1 270 ? 6.758 24.703 15.133 1 97.19 270 LEU B N 1
ATOM 4287 C CA . LEU B 1 270 ? 5.531 25.484 15.117 1 97.19 270 LEU B CA 1
ATOM 4288 C C . LEU B 1 270 ? 5.543 26.516 16.234 1 97.19 270 LEU B C 1
ATOM 4290 O O . LEU B 1 270 ? 5.156 27.672 16.031 1 97.19 270 LEU B O 1
ATOM 4294 N N . ASP B 1 271 ? 6.004 26.125 17.406 1 96.5 271 ASP B N 1
ATOM 4295 C CA . ASP B 1 271 ? 6.078 27.016 18.547 1 96.5 271 ASP B CA 1
ATOM 4296 C C . ASP B 1 271 ? 7.066 28.156 18.297 1 96.5 271 ASP B C 1
ATOM 4298 O O . ASP B 1 271 ? 6.812 29.297 18.672 1 96.5 271 ASP B O 1
ATOM 4302 N N . ALA B 1 272 ? 8.141 27.797 17.734 1 94.81 272 ALA B N 1
ATOM 4303 C CA . ALA B 1 272 ? 9.141 28.797 17.406 1 94.81 272 ALA B CA 1
ATOM 4304 C C . ALA B 1 272 ? 8.594 29.828 16.422 1 94.81 272 ALA B C 1
ATOM 4306 O O . ALA B 1 272 ? 8.898 31.016 16.5 1 94.81 272 ALA B O 1
ATOM 4307 N N . GLU B 1 273 ? 7.828 29.375 15.477 1 91.75 273 GLU B N 1
ATOM 4308 C CA . GLU B 1 273 ? 7.234 30.234 14.461 1 91.75 273 GLU B CA 1
ATOM 4309 C C . GLU B 1 273 ? 6.203 31.188 15.078 1 91.75 273 GLU B C 1
ATOM 4311 O O . GLU B 1 273 ? 6.109 32.344 14.695 1 91.75 273 GLU B O 1
ATOM 4316 N N . LYS B 1 274 ? 5.398 30.734 16.016 1 88.69 274 LYS B N 1
ATOM 4317 C CA . LYS B 1 274 ? 4.395 31.531 16.703 1 88.69 274 LYS B CA 1
ATOM 4318 C C . LYS B 1 274 ? 5.051 32.656 17.516 1 88.69 274 LYS B C 1
ATOM 4320 O O . LYS B 1 274 ? 4.508 33.75 17.625 1 88.69 274 LYS B O 1
ATOM 4325 N N . SER B 1 275 ? 6.176 32.344 18.016 1 85.88 275 SER B N 1
ATOM 4326 C CA . SER B 1 275 ? 6.871 33.312 18.859 1 85.88 275 SER B CA 1
ATOM 4327 C C . SER B 1 275 ? 7.48 34.438 18.031 1 85.88 275 SER B C 1
ATOM 4329 O O . SER B 1 275 ? 7.754 35.531 18.547 1 85.88 275 SER B O 1
ATOM 4331 N N . LYS B 1 276 ? 7.746 34.219 16.844 1 80.12 276 LYS B N 1
ATOM 4332 C CA . LYS B 1 276 ? 8.273 35.25 15.938 1 80.12 276 LYS B CA 1
ATOM 4333 C C . LYS B 1 276 ? 7.184 36.219 15.516 1 80.12 276 LYS B C 1
ATOM 4335 O O . LYS B 1 276 ? 7.473 37.375 15.141 1 80.12 276 LYS B O 1
ATOM 4340 N N . LYS B 1 277 ? 6.039 35.875 15.531 1 66.12 277 LYS B N 1
ATOM 4341 C CA . LYS B 1 277 ? 4.941 36.719 15.094 1 66.12 277 LYS B CA 1
ATOM 4342 C C . LYS B 1 277 ? 4.285 37.438 16.281 1 66.12 277 LYS B C 1
ATOM 4344 O O . LYS B 1 277 ? 3.934 38.594 16.203 1 66.12 277 LYS B O 1
#

Secondary structure (DSSP, 8-state):
--------HHHHHHHHHHHHTT--TTS--TTPPPPEEEEE-SSTTEEEEEETTEEEEEEEEEEEEPPPTT-TT--EEEEEEEE-TTT-TTPPTTS--HHHHHHHHHHIIIIITTT-B-GGGGEEETTTEEEEEEEEEEEEE-SS-HHHHHHHHHHHHHHH-EEPPEEEETTEEEEPPTTTS--EE--BS---EEEEEEEETTTTEEEES--HHHHHH-SEEEEEEE-TTS-EEEEEE-SBS-B-HHHHHHHHHHHHHHHHHHHHHHHHHHHHHHHH-/--------HHHHHHHHHHHHTT--TTS--TTPPPPEEEEE-SSTTEEEEEETTEEEEEEEEEEEEPPPTT-TT--EEEEEEEE-TTT-TTPPTTS--HHHHHHHHHHIIIIITTT-B-GGGGEEETTTEEEEEEEEEEEEE-SS-HHHHHHHHHHHHHHH-EEPPEEEETTEEEEPPTTTS--EE--BS---EEEEEEEETTTTEEEES--HHHHHH-SEEEEEEE-TTS-EEEEEE-SBS-B-HHHHHHHHHHHHHHHHHHHHHHHHHHHHHHHH-

Solvent-accessible surface area (backbone atoms only — not comparable to full-atom values): 28486 Å² total; per-residue (Å²): 129,88,71,73,79,67,70,48,74,64,53,51,50,50,49,52,50,25,51,75,71,48,39,36,91,86,70,38,47,46,80,38,69,59,58,75,45,71,47,68,54,96,52,65,5,28,17,40,23,30,44,57,72,14,28,24,38,14,39,46,48,70,46,82,38,67,36,51,88,93,40,34,49,32,25,45,79,47,81,43,76,45,81,38,48,87,35,32,75,85,46,52,89,97,48,83,42,74,67,52,52,50,45,47,51,52,46,41,19,39,42,62,39,35,51,22,54,47,35,59,78,29,39,72,37,72,68,52,34,13,37,33,37,35,37,40,37,38,43,62,32,67,40,28,51,60,57,35,38,44,39,52,12,44,53,48,5,51,72,53,19,53,44,68,33,71,46,73,58,92,91,46,73,44,77,37,50,70,90,78,35,73,55,36,67,65,59,65,72,50,65,57,30,51,41,42,35,33,20,30,81,73,50,75,38,66,32,35,54,37,40,40,73,53,60,72,68,40,45,25,45,36,38,40,18,25,34,84,84,59,25,40,26,19,35,42,26,69,9,30,42,45,34,48,63,65,58,54,53,54,49,48,55,53,39,43,54,51,34,46,53,49,52,51,51,50,50,50,43,53,53,56,54,60,69,72,105,130,86,70,72,79,68,70,48,73,64,53,52,50,51,50,51,51,23,51,74,70,48,38,35,91,87,71,36,48,46,80,39,70,60,60,74,45,70,47,66,55,95,51,65,6,30,17,39,23,31,45,57,72,13,30,24,37,15,40,44,50,72,46,82,38,66,36,51,87,93,40,35,49,30,26,46,78,46,80,42,77,44,82,36,48,87,37,32,76,85,46,53,88,96,48,83,42,72,66,52,52,50,45,47,51,53,46,42,20,38,41,62,40,35,51,22,53,48,35,59,78,28,39,73,38,73,68,50,34,13,38,34,37,36,37,42,36,36,44,63,32,68,38,28,52,60,58,37,39,44,40,53,12,44,53,49,6,52,72,52,18,54,43,66,33,71,46,74,59,92,91,45,75,44,78,38,50,70,89,76,35,73,54,37,67,66,60,66,73,52,65,56,29,52,40,44,36,34,22,30,82,72,50,75,40,66,31,34,56,39,40,41,71,52,61,73,69,40,47,26,45,35,36,40,18,26,35,85,85,58,25,41,26,19,35,42,26,68,9,30,42,43,34,50,64,66,59,52,52,53,49,49,55,53,39,43,54,49,34,45,52,48,51,49,52,49,51,51,43,53,53,54,54,58,70,72,104

Nearest PDB structures (foldseek):
  5k36-assembly1_A  TM=9.738E-01  e=3.748E-41  Saccharomyces cerevisiae S288C
  6h25-assembly1_A  TM=9.774E-01  e=1.890E-39  Homo sapiens
  9g8n-assembly1_K  TM=9.666E-01  e=1.641E-37  Homo sapiens
  2nn6-assembly1_A  TM=9.648E-01  e=1.164E-33  Homo sapiens
  2wnr-assembly1_E  TM=9.495E-01  e=1.585E-28  Methanothermobacter thermautotrophicus

Sequence (554 aa):
MVKEFESSINEKDFILQGIKEGLRLDNRDIYDFRQLGITFGPDYGRSEVTLGNTRVLAKVSCEVMRPYQDRPAEGMITLSTEMSPMAFPSVEPGRPSEEEILVSRILEKAIKRSRAIDTEGLCIVANEKVWSIRVDIHFLDHDGNIIDAACIAAISALAHFRRPDITVIGEEVTIHSIEQRNPVPLSIHHMPICVTFAFFENGEYVVVDPTLQEEQIRQGDMTMTLNIHKEICALSKAGGTPLKMETIINCSQIATTKAKWITEQIQAALDAEKSKKMVKEFESSINEKDFILQGIKEGLRLDNRDIYDFRQLGITFGPDYGRSEVTLGNTRVLAKVSCEVMRPYQDRPAEGMITLSTEMSPMAFPSVEPGRPSEEEILVSRILEKAIKRSRAIDTEGLCIVANEKVWSIRVDIHFLDHDGNIIDAACIAAISALAHFRRPDITVIGEEVTIHSIEQRNPVPLSIHHMPICVTFAFFENGEYVVVDPTLQEEQIRQGDMTMTLNIHKEICALSKAGGTPLKMETIINCSQIATTKAKWITEQIQAALDAEKSKK

Foldseek 3Di:
DPPPPPPDPVRLVVQVVCLVVQQGPVRDGQLDWADWDWAADPAALWIWIDGPQWIKIKGKDKDKDQDDPVFQQFEAEEEAEDEDCVQPVVDDPPDDDPVRVVLRVVLCLQCVVLCQFRRNVQGDDGRGIGMYMYMYMYTDHAFADVNQRRLLNNLLSLQRHFAFDWDDDPNDIDTDDCVGDPTHHTDGPWRKGKKKKFADDLRPTIGTRDTPSRVSNTQWMKIFIATLVLDTSDIDTPDGRDDDVVSVVVVSVSCNVVNNVSVVVSVVNSVVVVVVD/DPPPPPPDPVRLVVQVVCLVVQQGPVRDGQLDWADWDWAADPAALWIWIDGPQWIKIKGKDKDKDQDDPVFQQFEAEEEAEDEDCVQPVVDDPPDDDPVRVVLRVVLCLQCVVLCQFRRNVQGDDGRGIGMYMYMYMYTDHAFADVNQRRLLNNLLSLQRHFAFDWDDDPNDIDTDDCVGDPTHHTDGPWRKGKKKKFADDLRPTIGTGDTPSRVSNTQWMKIFIATLVLDTSDIDTPDGRDDDVVSVVVVSVSCNVVNNVSVVVSVVNSVVVVVVD

Organism: Rhizophagus irregularis (strain DAOM 181602 / DAOM 197198 / MUCL 43194) (NCBI:txid747089)

InterPro domains:
  IPR001247 Exoribonuclease, phosphorolytic domain 1 [PF01138] (33-164)
  IPR015847 Exoribonuclease, phosphorolytic domain 2 [PF03725] (190-256)
  IPR020568 Ribosomal protein uS5 domain 2-type superfamily [SSF54211] (4-216)
  IPR027408 PNPase/RNase PH domain superfamily [G3DSA:3.30.230.70] (1-277)
  IPR033100 Exosome complex component RRP45 [cd11368] (8-265)
  IPR036345 Exoribonuclease, PH domain 2 superfamily [SSF55666] (186-274)
  IPR050590 Exosome complex component Rrp42 subfamily [PTHR11097] (8-273)

pLDDT: mean 91.85, std 11.04, range [24.34, 98.75]